Protein AF-A0A931VB46-F1 (afdb_monomer_lite)

Radius of gyration: 29.82 Å; chains: 1; bounding box: 88×56×90 Å

Structure (mmCIF, N/CA/C/O backbone):
data_AF-A0A931VB46-F1
#
_entry.id   AF-A0A931VB46-F1
#
loop_
_atom_site.group_PDB
_atom_site.id
_atom_site.type_symbol
_atom_site.label_atom_id
_atom_site.label_alt_id
_atom_site.label_comp_id
_atom_site.label_asym_id
_atom_site.label_entity_id
_atom_site.label_seq_id
_atom_site.pdbx_PDB_ins_code
_atom_site.Cartn_x
_atom_site.Cartn_y
_atom_site.Cartn_z
_atom_site.occupancy
_atom_site.B_iso_or_equiv
_atom_site.auth_seq_id
_atom_site.auth_comp_id
_atom_site.auth_asym_id
_atom_site.auth_atom_id
_atom_site.pdbx_PDB_model_num
ATOM 1 N N . MET A 1 1 ? 56.521 7.092 20.411 1.00 43.81 1 MET A N 1
ATOM 2 C CA . MET A 1 1 ? 55.708 7.469 21.592 1.00 43.81 1 MET A CA 1
ATOM 3 C C . MET A 1 1 ? 54.404 8.106 21.115 1.00 43.81 1 MET A C 1
ATOM 5 O O . MET A 1 1 ? 54.445 8.800 20.116 1.00 43.81 1 MET A O 1
ATOM 9 N N . HIS A 1 2 ? 53.300 7.871 21.841 1.00 31.83 2 HIS A N 1
ATOM 10 C CA . HIS A 1 2 ? 51.946 8.459 21.702 1.00 31.83 2 HIS A CA 1
ATOM 11 C C . HIS A 1 2 ? 50.891 7.790 20.783 1.00 31.83 2 HIS A C 1
ATOM 13 O O . HIS A 1 2 ? 50.705 8.116 19.621 1.00 31.83 2 HIS A O 1
ATOM 19 N N . LYS A 1 3 ? 50.164 6.854 21.423 1.00 33.56 3 LYS A N 1
ATOM 20 C CA . LYS A 1 3 ? 48.695 6.672 21.516 1.00 33.56 3 LYS A CA 1
ATOM 21 C C . LYS A 1 3 ? 47.811 7.116 20.334 1.00 33.56 3 LYS A C 1
ATOM 23 O O . LYS A 1 3 ? 47.423 8.273 20.256 1.00 33.56 3 LYS A O 1
ATOM 28 N N . ASN A 1 4 ? 47.269 6.130 19.611 1.00 28.75 4 ASN A N 1
ATOM 29 C CA . ASN A 1 4 ? 46.001 6.250 18.881 1.00 28.75 4 ASN A CA 1
ATOM 30 C C . ASN A 1 4 ? 44.894 5.452 19.598 1.00 28.75 4 ASN A C 1
ATOM 32 O O . ASN A 1 4 ? 44.865 4.221 19.570 1.00 28.75 4 ASN A O 1
ATOM 36 N N . ARG A 1 5 ? 43.974 6.166 20.261 1.00 34.41 5 ARG A N 1
ATOM 37 C CA . ARG A 1 5 ? 42.727 5.626 20.829 1.00 34.41 5 ARG A CA 1
ATOM 38 C C . ARG A 1 5 ? 41.747 5.328 19.687 1.00 34.41 5 ARG A C 1
ATOM 40 O O . ARG A 1 5 ? 41.063 6.228 19.213 1.00 34.41 5 ARG A O 1
ATOM 47 N N . LYS A 1 6 ? 41.614 4.061 19.287 1.00 30.08 6 LYS A N 1
ATOM 48 C CA . LYS A 1 6 ? 40.430 3.593 18.547 1.00 30.08 6 LYS A CA 1
ATOM 49 C C . LYS A 1 6 ? 39.296 3.348 19.547 1.00 30.08 6 LYS A C 1
ATOM 51 O O . LYS A 1 6 ? 39.392 2.449 20.382 1.00 30.08 6 LYS A O 1
ATOM 56 N N . ARG A 1 7 ? 38.233 4.157 19.486 1.00 33.19 7 ARG A N 1
ATOM 57 C CA . ARG A 1 7 ? 36.958 3.876 20.167 1.00 33.19 7 ARG A CA 1
ATOM 58 C C . ARG A 1 7 ? 36.346 2.620 19.533 1.00 33.19 7 ARG A C 1
ATOM 60 O O . ARG A 1 7 ? 36.020 2.628 18.352 1.00 33.19 7 ARG A O 1
ATOM 67 N N . LYS A 1 8 ? 36.232 1.539 20.310 1.00 30.22 8 LYS A N 1
ATOM 68 C CA . LYS A 1 8 ? 35.396 0.373 19.981 1.00 30.22 8 LYS A CA 1
ATOM 69 C C . LYS A 1 8 ? 33.920 0.753 20.178 1.00 30.22 8 LYS A C 1
ATOM 71 O O . LYS A 1 8 ? 33.635 1.443 21.158 1.00 30.22 8 LYS A O 1
ATOM 76 N N . PRO A 1 9 ? 32.985 0.291 19.332 1.00 27.53 9 PRO A N 1
ATOM 77 C CA . PRO A 1 9 ? 31.570 0.373 19.653 1.00 27.53 9 PRO A CA 1
ATOM 78 C C . PRO A 1 9 ? 31.263 -0.614 20.786 1.00 27.53 9 PRO A C 1
ATOM 80 O O . PRO A 1 9 ? 31.640 -1.789 20.730 1.00 27.53 9 PRO A O 1
ATOM 83 N N . LEU A 1 10 ? 30.628 -0.109 21.843 1.00 27.38 10 LEU A N 1
ATOM 84 C CA . LEU A 1 10 ? 30.094 -0.899 22.947 1.00 27.38 10 LEU A CA 1
ATOM 85 C C . LEU A 1 10 ? 28.989 -1.799 22.396 1.00 27.38 10 LEU A C 1
ATOM 87 O O . LEU A 1 10 ? 27.884 -1.358 22.098 1.00 27.38 10 LEU A O 1
ATOM 91 N N . ARG A 1 11 ? 29.321 -3.074 22.225 1.00 30.03 11 ARG A N 1
ATOM 92 C CA . ARG A 1 11 ? 28.361 -4.139 21.966 1.00 30.03 11 ARG A CA 1
ATOM 93 C C . ARG A 1 11 ? 27.730 -4.470 23.319 1.00 30.03 11 ARG A C 1
ATOM 95 O O . ARG A 1 11 ? 28.371 -5.145 24.124 1.00 30.03 11 ARG A O 1
ATOM 102 N N . ASN A 1 12 ? 26.535 -3.942 23.593 1.00 27.83 12 ASN A N 1
ATOM 103 C CA . ASN A 1 12 ? 25.755 -4.332 24.768 1.00 27.83 12 ASN A CA 1
ATOM 104 C C . ASN A 1 12 ? 25.481 -5.838 24.682 1.00 27.83 12 ASN A C 1
ATOM 106 O O . ASN A 1 12 ? 24.700 -6.308 23.861 1.00 27.83 12 ASN A O 1
ATOM 110 N N . LYS A 1 13 ? 26.203 -6.607 25.497 1.00 32.62 13 LYS A N 1
ATOM 111 C CA . LYS A 1 13 ? 25.938 -8.020 25.748 1.00 32.62 13 LYS A CA 1
ATOM 112 C C . LYS A 1 13 ? 24.899 -8.107 26.864 1.00 32.62 13 LYS A C 1
ATOM 114 O O . LYS A 1 13 ? 25.287 -8.128 28.025 1.00 32.62 13 LYS A O 1
ATOM 119 N N . SER A 1 14 ? 23.618 -8.174 26.510 1.00 33.62 14 SER A N 1
ATOM 120 C CA . SER A 1 14 ? 22.573 -8.721 27.395 1.00 33.62 14 SER A CA 1
ATOM 121 C C . SER A 1 14 ? 21.267 -9.095 26.671 1.00 33.62 14 SER A C 1
ATOM 123 O O . SER A 1 14 ? 20.210 -9.054 27.284 1.00 33.62 14 SER A O 1
ATOM 125 N N . GLU A 1 15 ? 21.304 -9.476 25.389 1.00 36.41 15 GLU A N 1
ATOM 12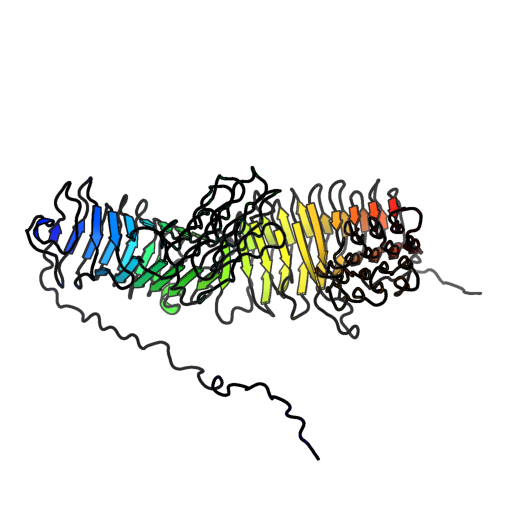6 C CA . GLU A 1 15 ? 20.092 -9.852 24.626 1.00 36.41 15 GLU A CA 1
ATOM 127 C C . GLU A 1 15 ? 20.238 -11.218 23.944 1.00 36.41 15 GLU A C 1
ATOM 129 O O . GLU A 1 15 ? 20.064 -11.375 22.741 1.00 36.41 15 GLU A O 1
ATOM 134 N N . GLY A 1 16 ? 20.621 -12.236 24.711 1.00 32.12 16 GLY A N 1
ATOM 135 C CA . GLY A 1 16 ? 20.850 -13.568 24.157 1.00 32.12 16 GLY A CA 1
ATOM 136 C C . GLY A 1 16 ? 20.673 -14.671 25.181 1.00 32.12 16 GLY A C 1
ATOM 137 O O . GLY A 1 16 ? 21.628 -15.396 25.420 1.00 32.12 16 GLY A O 1
ATOM 138 N N . ALA A 1 17 ? 19.498 -14.730 25.819 1.00 29.41 17 ALA A N 1
ATOM 139 C CA . ALA A 1 17 ? 18.915 -15.924 26.451 1.00 29.41 17 ALA A CA 1
ATOM 140 C C . ALA A 1 17 ? 17.608 -15.563 27.187 1.00 29.41 17 ALA A C 1
ATOM 142 O O . ALA A 1 17 ? 17.560 -15.607 28.410 1.00 29.41 17 ALA A O 1
ATOM 143 N N . ILE A 1 18 ? 16.548 -15.190 26.464 1.00 31.64 18 ILE A N 1
ATOM 144 C CA . ILE A 1 18 ? 15.172 -15.241 26.994 1.00 31.64 18 ILE A CA 1
ATOM 145 C C . ILE A 1 18 ? 14.271 -15.746 25.859 1.00 31.64 18 ILE A C 1
ATOM 147 O O . ILE A 1 18 ? 13.532 -14.992 25.239 1.00 31.64 18 ILE A O 1
ATOM 151 N N . ASN A 1 19 ? 14.409 -17.032 25.532 1.00 34.00 19 ASN A N 1
ATOM 152 C CA . ASN A 1 19 ? 13.434 -17.772 24.735 1.00 34.00 19 ASN A CA 1
ATOM 153 C C . ASN A 1 19 ? 12.631 -18.659 25.689 1.00 34.00 19 ASN A C 1
ATOM 155 O O . ASN A 1 19 ? 13.221 -19.342 26.521 1.00 34.00 19 ASN A O 1
ATOM 159 N N . LEU A 1 20 ? 11.307 -18.654 25.505 1.00 30.81 20 LEU A N 1
ATOM 160 C CA . LEU A 1 20 ? 10.333 -19.578 26.097 1.00 30.81 20 LEU A CA 1
ATOM 161 C C . LEU A 1 20 ? 10.291 -19.603 27.637 1.00 30.81 20 LEU A C 1
ATOM 163 O O . LEU A 1 20 ? 10.748 -20.575 28.216 1.00 30.81 20 LEU A O 1
ATOM 167 N N . LEU A 1 21 ? 9.704 -18.591 28.299 1.00 29.30 21 LEU A N 1
ATOM 168 C CA . LEU A 1 21 ? 8.939 -18.775 29.558 1.00 29.30 21 LEU A CA 1
ATOM 169 C C . LEU A 1 21 ? 8.298 -17.466 30.093 1.00 29.30 21 LEU A C 1
ATOM 171 O O . LEU A 1 21 ? 8.545 -17.086 31.224 1.00 29.30 21 LEU A O 1
ATOM 175 N N . PHE A 1 22 ? 7.473 -16.736 29.331 1.00 28.00 22 PHE A N 1
ATOM 176 C CA . PHE A 1 22 ? 6.644 -15.652 29.915 1.00 28.00 22 PHE A CA 1
ATOM 177 C C . PHE A 1 22 ? 5.363 -15.403 29.102 1.00 28.00 22 PHE A C 1
ATOM 179 O O . PHE A 1 22 ? 5.173 -14.343 28.522 1.00 28.00 22 PHE A O 1
ATOM 186 N N . TRP A 1 23 ? 4.458 -16.382 29.067 1.00 33.94 23 TRP A N 1
ATOM 187 C CA . TRP A 1 23 ? 3.064 -16.162 28.655 1.00 33.94 23 TRP A CA 1
ATOM 188 C C . TRP A 1 23 ? 2.131 -16.962 29.562 1.00 33.94 23 TRP A C 1
ATOM 190 O O . TRP A 1 23 ? 1.595 -17.979 29.153 1.00 33.94 23 TRP A O 1
ATOM 200 N N . LEU A 1 24 ? 2.028 -16.539 30.828 1.00 32.84 24 LEU A N 1
ATOM 201 C CA . LEU A 1 24 ? 0.935 -16.823 31.781 1.00 32.84 24 LEU A CA 1
ATOM 202 C C . LEU A 1 24 ? 1.307 -16.253 33.163 1.00 32.84 24 LEU A C 1
ATOM 204 O O . LEU A 1 24 ? 1.500 -16.977 34.131 1.00 32.84 24 LEU A O 1
ATOM 208 N N . ALA A 1 25 ? 1.471 -14.934 33.266 1.00 30.81 25 ALA A N 1
ATOM 209 C CA . ALA A 1 25 ? 1.639 -14.280 34.568 1.00 30.81 25 ALA A CA 1
ATOM 210 C C . ALA A 1 25 ? 1.104 -12.841 34.560 1.00 30.81 25 ALA A C 1
ATOM 212 O O . ALA A 1 25 ? 1.776 -11.896 34.947 1.00 30.81 25 ALA A O 1
ATOM 213 N N . ALA A 1 26 ? -0.147 -12.686 34.141 1.00 36.44 26 ALA A N 1
ATOM 214 C CA . ALA A 1 26 ? -1.044 -11.742 34.793 1.00 36.44 26 ALA A CA 1
ATOM 215 C C . ALA A 1 26 ? -2.228 -12.567 35.301 1.00 36.44 26 ALA A C 1
ATOM 217 O O . ALA A 1 26 ? -3.335 -12.496 34.776 1.00 36.44 26 ALA A O 1
ATOM 218 N N . ALA A 1 27 ? -1.956 -13.429 36.285 1.00 32.44 27 ALA A N 1
ATOM 219 C CA . ALA A 1 27 ? -2.993 -14.071 37.074 1.00 32.44 27 ALA A CA 1
ATOM 220 C C . ALA A 1 27 ? -3.672 -12.990 37.927 1.00 32.44 27 ALA A C 1
ATOM 222 O O . ALA A 1 27 ? -3.398 -12.843 39.113 1.00 32.44 27 ALA A O 1
ATOM 223 N N . PHE A 1 28 ? -4.541 -12.194 37.307 1.00 42.91 28 PHE A N 1
ATOM 224 C CA . PHE A 1 28 ? -5.601 -11.540 38.048 1.00 42.91 28 PHE A CA 1
ATOM 225 C C . PHE A 1 28 ? -6.672 -12.598 38.271 1.00 42.91 28 PHE A C 1
ATOM 227 O O . PHE A 1 28 ? -7.437 -12.935 37.368 1.00 42.91 28 PHE A O 1
ATOM 234 N N . PHE A 1 29 ? -6.707 -13.136 39.488 1.00 38.97 29 PHE A N 1
ATOM 235 C CA . PHE A 1 29 ? -7.929 -13.718 40.012 1.00 38.97 29 PHE A CA 1
ATOM 236 C C . PHE A 1 29 ? -8.975 -12.599 40.015 1.00 38.97 29 PHE A C 1
ATOM 238 O O . PHE A 1 29 ? -9.049 -11.805 40.951 1.00 38.97 29 PHE A O 1
ATOM 245 N N . VAL A 1 30 ? -9.813 -12.541 38.978 1.00 47.41 30 VAL A N 1
ATOM 246 C CA . VAL A 1 30 ? -11.205 -12.167 39.218 1.00 47.41 30 VAL A CA 1
ATOM 247 C C . VAL A 1 30 ? -11.715 -13.303 40.090 1.00 47.41 30 VAL A C 1
ATOM 249 O O . VAL A 1 30 ? -12.068 -14.370 39.592 1.00 47.41 30 VAL A O 1
ATOM 252 N N . LEU A 1 31 ? -11.578 -13.133 41.407 1.00 41.41 31 LEU A N 1
ATOM 253 C CA . LEU A 1 31 ? -12.150 -14.042 42.383 1.00 41.41 31 LEU A CA 1
ATOM 254 C C . LEU A 1 31 ? -13.609 -14.196 41.959 1.00 41.41 31 LEU A C 1
ATOM 256 O O . LEU A 1 31 ? -14.301 -13.183 41.837 1.00 41.41 31 LEU A O 1
ATOM 260 N N . ALA A 1 32 ? -14.035 -15.420 41.644 1.00 44.72 32 ALA A N 1
ATOM 261 C CA . ALA A 1 32 ? -15.432 -15.707 41.373 1.00 44.72 32 ALA A CA 1
ATOM 262 C C . ALA A 1 32 ? -16.210 -15.250 42.609 1.00 44.72 32 ALA A C 1
ATOM 264 O O . ALA A 1 32 ? -16.205 -15.922 43.641 1.00 44.72 32 ALA A O 1
ATOM 265 N N . ALA A 1 33 ? -16.775 -14.045 42.546 1.00 45.06 33 ALA A N 1
ATOM 266 C CA . ALA A 1 33 ? -17.629 -13.542 43.591 1.00 45.06 33 ALA A CA 1
ATOM 267 C C . ALA A 1 33 ? -18.826 -14.488 43.606 1.00 45.06 33 ALA A C 1
ATOM 269 O O . ALA A 1 33 ? -19.547 -14.611 42.614 1.00 45.06 33 ALA A O 1
ATOM 270 N N . LEU A 1 34 ? -18.990 -15.205 44.719 1.00 45.59 34 LEU A N 1
ATOM 271 C CA . LEU A 1 34 ? -20.254 -15.846 45.063 1.00 45.59 34 LEU A CA 1
ATOM 272 C C . LEU A 1 34 ? -21.374 -14.832 44.781 1.00 45.59 34 LEU A C 1
ATOM 274 O O . LEU A 1 34 ? -21.146 -13.647 45.038 1.00 45.59 34 LEU A O 1
ATOM 278 N N . PRO A 1 35 ? -22.540 -15.243 44.255 1.00 45.59 35 PRO A N 1
ATOM 279 C CA . PRO A 1 35 ? -23.587 -14.312 43.859 1.00 45.59 35 PRO A CA 1
ATOM 280 C C . PRO A 1 35 ? -24.163 -13.618 45.101 1.00 45.59 35 PRO A C 1
ATOM 282 O O . PRO A 1 35 ? -25.181 -14.024 45.656 1.00 45.59 35 PRO A O 1
ATOM 285 N N . ALA A 1 36 ? -23.499 -12.560 45.560 1.00 49.59 36 ALA A N 1
ATOM 286 C CA . ALA A 1 36 ? -24.140 -11.493 46.292 1.00 49.59 36 ALA A CA 1
ATOM 287 C C . ALA A 1 36 ? -25.138 -10.878 45.309 1.00 49.59 36 ALA A C 1
ATOM 289 O O . ALA A 1 36 ? -24.787 -10.615 44.160 1.00 49.59 36 ALA A O 1
ATOM 290 N N . ARG A 1 37 ? -26.401 -10.746 45.726 1.00 60.91 37 ARG A N 1
ATOM 291 C CA . ARG A 1 37 ? -27.465 -10.107 44.941 1.00 60.91 37 ARG A CA 1
ATOM 292 C C . ARG A 1 37 ? -26.921 -8.823 44.301 1.00 60.91 37 ARG A C 1
ATOM 294 O O . ARG A 1 37 ? -26.657 -7.869 45.027 1.00 60.91 37 ARG A O 1
ATOM 301 N N . ALA A 1 38 ? -26.768 -8.813 42.978 1.00 68.88 38 ALA A N 1
ATOM 302 C CA . ALA A 1 38 ? -26.410 -7.606 42.250 1.00 68.88 38 ALA A CA 1
ATOM 303 C C . ALA A 1 38 ? -27.559 -6.608 42.415 1.00 68.88 38 ALA A C 1
ATOM 305 O O . ALA A 1 38 ? -28.698 -6.896 42.034 1.00 68.88 38 ALA A O 1
ATOM 306 N N . THR A 1 39 ? -27.293 -5.473 43.060 1.00 93.06 39 THR A N 1
ATOM 307 C CA . THR A 1 39 ? -28.266 -4.382 43.104 1.00 93.06 39 THR A CA 1
ATOM 308 C C . THR A 1 39 ? -28.088 -3.566 41.833 1.00 93.06 39 THR A C 1
ATOM 310 O O . THR A 1 39 ? -26.965 -3.251 41.443 1.00 93.06 39 THR A O 1
ATOM 313 N N . THR A 1 40 ? -29.188 -3.253 41.152 1.00 95.56 40 THR A N 1
ATOM 314 C CA . THR A 1 40 ? -29.146 -2.438 39.937 1.00 95.56 40 THR A CA 1
ATOM 315 C C . THR A 1 40 ? -29.239 -0.963 40.291 1.00 95.56 40 THR A C 1
ATOM 317 O O . THR A 1 40 ? -30.198 -0.542 40.932 1.00 95.56 40 THR A O 1
ATOM 320 N N . TYR A 1 41 ? -28.269 -0.191 39.815 1.00 96.19 41 TYR A N 1
ATOM 321 C CA . TYR A 1 41 ? -28.193 1.253 39.978 1.00 96.19 41 TYR A CA 1
ATOM 322 C C . TYR A 1 41 ? -28.367 1.948 38.634 1.00 96.19 41 TYR A C 1
ATOM 324 O O . TYR A 1 41 ? -27.656 1.664 37.663 1.00 96.19 41 TYR A O 1
ATOM 332 N N . ASN A 1 42 ? -29.312 2.880 38.576 1.00 95.62 42 ASN A N 1
ATOM 333 C CA . ASN A 1 42 ? -29.652 3.599 37.357 1.00 95.62 42 ASN A CA 1
ATOM 334 C C . ASN A 1 42 ? -29.093 5.015 37.407 1.00 95.62 42 ASN A C 1
ATOM 336 O O . ASN A 1 42 ? -29.246 5.737 38.392 1.00 95.62 42 ASN A O 1
ATOM 340 N N . TRP A 1 43 ? -28.492 5.462 36.311 1.00 96.06 43 TRP A N 1
ATOM 341 C CA . TRP A 1 43 ? -28.103 6.861 36.187 1.00 96.06 43 TRP A CA 1
ATOM 342 C C . TRP A 1 43 ? -29.333 7.769 36.085 1.00 96.06 43 TRP A C 1
ATOM 344 O O . TRP A 1 43 ? -30.260 7.455 35.337 1.00 96.06 43 TRP A O 1
ATOM 354 N N . LYS A 1 44 ? -29.364 8.918 36.769 1.00 92.06 44 LYS A N 1
ATOM 355 C CA . LYS A 1 44 ? -30.515 9.838 36.713 1.00 92.06 44 LYS A CA 1
ATOM 356 C C . LYS A 1 44 ? -30.735 10.414 35.314 1.00 92.06 44 LYS A C 1
ATOM 358 O O . LYS A 1 44 ? -29.802 10.834 34.631 1.00 92.06 44 LYS A O 1
ATOM 363 N N . ALA A 1 45 ? -31.997 10.478 34.893 1.00 85.00 45 ALA A N 1
ATOM 364 C CA . ALA A 1 45 ? -32.367 11.075 33.614 1.00 85.00 45 ALA A CA 1
ATOM 365 C C . ALA A 1 45 ? -31.915 12.543 33.514 1.00 85.00 45 ALA A C 1
ATOM 367 O O . ALA A 1 45 ? -31.920 13.273 34.507 1.00 85.00 45 ALA A O 1
ATOM 368 N N . SER A 1 46 ? -31.498 12.956 32.311 1.00 81.12 46 SER A N 1
ATOM 369 C CA . SER A 1 46 ? -31.050 14.323 31.988 1.00 81.12 46 SER A CA 1
ATOM 370 C C . SER A 1 46 ? -29.905 14.877 32.851 1.00 81.12 46 SER A C 1
ATOM 372 O O . SER A 1 46 ? -29.638 16.075 32.822 1.00 81.12 46 SER A O 1
ATOM 374 N N . THR A 1 47 ? -29.218 14.028 33.617 1.00 83.56 47 THR A N 1
ATOM 375 C CA . THR A 1 47 ? -28.094 14.426 34.469 1.00 83.56 47 THR A CA 1
ATOM 376 C C . THR A 1 47 ? -26.789 14.086 33.756 1.00 83.56 47 THR A C 1
ATOM 378 O O . THR A 1 47 ? -26.552 12.929 33.412 1.00 83.56 47 THR A O 1
ATOM 381 N N . THR A 1 48 ? -25.928 15.076 33.531 1.00 89.94 48 THR A N 1
ATOM 382 C CA . THR A 1 48 ? -24.543 14.860 33.086 1.00 89.94 48 THR A CA 1
ATOM 383 C C . THR A 1 48 ? -23.610 15.061 34.268 1.00 89.94 48 THR A C 1
ATOM 385 O O . THR A 1 48 ? -23.766 16.044 34.991 1.00 89.94 48 THR A O 1
ATOM 388 N N . GLY A 1 49 ? -22.635 14.181 34.473 1.00 93.88 49 GLY A N 1
ATOM 389 C CA . GLY A 1 49 ? -21.747 14.326 35.622 1.00 93.88 49 GLY A CA 1
ATOM 390 C C . GLY A 1 49 ? -20.797 13.162 35.837 1.00 93.88 49 GLY A C 1
ATOM 391 O O . GLY A 1 49 ? -20.713 12.239 35.028 1.00 93.88 49 GLY A O 1
ATOM 392 N N . ASP A 1 50 ? -20.065 13.241 36.941 1.00 95.50 50 ASP A N 1
ATOM 393 C CA . ASP A 1 50 ? -19.053 12.266 37.326 1.00 95.50 50 ASP A CA 1
ATOM 394 C C . ASP A 1 50 ? -19.678 11.015 37.959 1.00 95.50 50 ASP A C 1
ATOM 396 O O . ASP A 1 50 ? -20.555 11.122 38.824 1.00 95.50 50 ASP A O 1
ATOM 400 N N . TRP A 1 51 ? -19.220 9.840 37.518 1.00 96.88 51 TRP A N 1
ATOM 401 C CA . TRP A 1 51 ? -19.604 8.511 37.996 1.00 96.88 51 TRP A CA 1
ATOM 402 C C . TRP A 1 51 ? -19.537 8.397 39.520 1.00 96.88 51 TRP A C 1
ATOM 404 O O . TRP A 1 51 ? -20.395 7.767 40.139 1.00 96.88 51 TRP A O 1
ATOM 414 N N . SER A 1 52 ? -18.522 9.016 40.124 1.00 95.56 52 SER A N 1
ATOM 415 C CA . SER A 1 52 ? -18.224 8.941 41.557 1.00 95.56 52 SER A CA 1
ATOM 416 C C . SER A 1 52 ? -19.157 9.779 42.439 1.00 95.56 52 SER A C 1
ATOM 418 O O . SER A 1 52 ? -19.105 9.680 43.666 1.00 95.56 52 SER A O 1
ATOM 420 N N . VAL A 1 53 ? -20.038 10.592 41.850 1.00 96.06 53 VAL A N 1
ATOM 421 C CA . VAL A 1 53 ? -20.983 11.425 42.600 1.00 96.06 53 VAL A CA 1
ATOM 422 C C . VAL A 1 53 ? -22.282 10.654 42.819 1.00 96.06 53 VAL A C 1
ATOM 424 O O . VAL A 1 53 ? -23.105 10.511 41.918 1.00 96.06 53 VAL A O 1
ATOM 427 N N . ALA A 1 54 ? -22.500 10.211 44.058 1.00 95.50 54 ALA A N 1
ATOM 428 C CA . ALA A 1 54 ? -23.669 9.428 44.468 1.00 95.50 54 ALA A CA 1
ATOM 429 C C . ALA A 1 54 ? -25.015 10.089 44.103 1.00 95.50 54 ALA A C 1
ATOM 431 O O . ALA A 1 54 ? -25.964 9.415 43.712 1.00 95.50 54 ALA A O 1
ATOM 432 N N . ALA A 1 55 ? -25.080 11.425 44.142 1.00 95.06 55 ALA A N 1
ATOM 433 C CA . ALA A 1 55 ? -26.274 12.186 43.779 1.00 95.06 55 ALA A CA 1
ATOM 434 C C . ALA A 1 55 ? -26.674 12.062 42.296 1.00 95.06 55 ALA A C 1
ATOM 436 O O . ALA A 1 55 ? -27.821 12.373 41.973 1.00 95.06 55 ALA A O 1
ATOM 437 N N . ASN A 1 56 ? -25.784 11.599 41.412 1.00 95.19 56 ASN A N 1
ATOM 438 C CA . ASN A 1 56 ? -26.084 11.373 39.994 1.00 95.19 56 ASN A CA 1
ATOM 439 C C . ASN A 1 56 ? -26.785 10.028 39.731 1.00 95.19 56 ASN A C 1
ATOM 441 O O . ASN A 1 56 ? -27.359 9.836 38.659 1.00 95.19 56 ASN A O 1
ATOM 445 N N . TRP A 1 57 ? -26.787 9.123 40.709 1.00 95.75 57 TRP A N 1
ATOM 446 C CA . TRP A 1 57 ? -27.477 7.835 40.651 1.00 95.75 57 TRP A CA 1
ATOM 447 C C . TRP A 1 57 ? -28.868 7.949 41.272 1.00 95.75 57 TRP A C 1
ATOM 449 O O . TRP A 1 57 ? -29.059 8.679 42.250 1.00 95.75 57 TRP A O 1
ATOM 459 N N . VAL A 1 58 ? -29.858 7.268 40.691 1.00 93.56 58 VAL A N 1
ATOM 460 C CA . VAL A 1 58 ? -31.271 7.323 41.112 1.00 93.56 58 VAL A CA 1
ATOM 461 C C . VAL A 1 58 ? -31.407 6.918 42.575 1.00 93.56 58 VAL A C 1
ATOM 463 O O . VAL A 1 58 ? -32.095 7.587 43.342 1.00 93.56 58 VAL A O 1
ATOM 466 N N . GLU A 1 59 ? -30.682 5.882 42.965 1.00 89.94 59 GLU A N 1
ATOM 467 C CA . GLU A 1 59 ? -30.698 5.287 44.292 1.00 89.94 59 GLU A CA 1
ATOM 468 C C . GLU A 1 59 ? -29.862 6.093 45.302 1.00 89.94 59 GLU A C 1
ATOM 470 O O . GLU A 1 59 ? -29.897 5.809 46.494 1.00 89.94 59 GLU A O 1
ATOM 475 N N . GLY A 1 60 ? -29.131 7.121 44.850 1.00 92.00 60 GLY A N 1
ATOM 476 C CA . GLY A 1 60 ? -28.313 7.972 45.714 1.00 92.00 60 GLY A CA 1
ATOM 477 C C . GLY A 1 60 ? -27.015 7.320 46.193 1.00 92.00 60 GLY A C 1
ATOM 478 O O . GLY A 1 60 ? -26.415 7.819 47.142 1.00 92.00 60 GLY A O 1
ATOM 479 N N . PHE A 1 61 ? -26.573 6.238 45.544 1.00 93.56 61 PHE A N 1
ATOM 480 C CA . PHE A 1 61 ? -25.313 5.547 45.821 1.00 93.56 61 PHE A CA 1
ATOM 481 C C . PHE A 1 61 ? -24.567 5.242 44.524 1.00 93.56 61 PHE A C 1
ATOM 483 O O . PHE A 1 61 ? -25.175 5.009 43.483 1.00 93.56 61 PHE A O 1
ATOM 490 N N . VAL A 1 62 ? -23.237 5.241 44.600 1.00 95.50 62 VAL A N 1
ATOM 491 C CA . VAL A 1 62 ? -22.374 4.812 43.494 1.00 95.50 62 VAL A CA 1
ATOM 492 C C . VAL A 1 62 ? -22.336 3.277 43.474 1.00 95.50 62 VAL A C 1
ATOM 494 O O . VAL A 1 62 ? -22.146 2.697 44.544 1.00 95.50 62 VAL A O 1
ATOM 497 N N . PRO A 1 63 ? -22.468 2.616 42.307 1.00 96.12 63 PRO A N 1
ATOM 498 C CA . PRO A 1 63 ? -22.359 1.163 42.200 1.00 96.12 63 PRO A CA 1
ATOM 499 C C . PRO A 1 63 ? -21.026 0.646 42.756 1.00 96.12 63 PRO A C 1
ATOM 501 O O . PRO A 1 63 ? -19.966 1.207 42.459 1.00 96.12 63 PRO A O 1
ATOM 504 N N . THR A 1 64 ? -21.077 -0.439 43.527 1.00 95.00 64 THR A N 1
ATOM 505 C CA . THR A 1 64 ? -19.920 -1.057 44.188 1.00 95.00 64 THR A CA 1
ATOM 506 C C . THR A 1 64 ? -19.661 -2.481 43.677 1.00 95.00 64 THR A C 1
ATOM 508 O O . THR A 1 64 ? -20.138 -2.880 42.615 1.00 95.00 64 THR A O 1
ATOM 511 N N . ASN A 1 65 ? -18.823 -3.251 44.379 1.00 95.06 65 ASN A N 1
ATOM 512 C CA . ASN A 1 65 ? -18.444 -4.596 43.949 1.00 95.06 65 ASN A CA 1
ATOM 513 C C . ASN A 1 65 ? -19.667 -5.523 43.867 1.00 95.06 65 ASN A C 1
ATOM 515 O O . ASN A 1 65 ? -20.344 -5.745 44.866 1.00 95.06 65 ASN A O 1
ATOM 519 N N . GLY A 1 66 ? -19.884 -6.122 42.697 1.00 93.56 66 GLY A N 1
ATOM 520 C CA . GLY A 1 66 ? -20.992 -7.040 42.430 1.00 93.56 66 GLY A CA 1
ATOM 521 C C . GLY A 1 66 ? -22.286 -6.374 41.959 1.00 93.56 66 GLY A C 1
ATOM 522 O O . GLY A 1 66 ? -23.204 -7.091 41.582 1.00 93.56 66 GLY A O 1
ATOM 523 N N . ASP A 1 67 ? -22.360 -5.042 41.919 1.00 96.56 67 ASP A N 1
ATOM 524 C CA . ASP A 1 67 ? -23.561 -4.320 41.487 1.00 96.56 67 ASP A CA 1
ATOM 525 C C . ASP A 1 67 ? -23.685 -4.228 39.959 1.00 96.56 67 ASP A C 1
ATOM 527 O O . ASP A 1 67 ? -22.703 -4.371 39.222 1.00 96.56 67 ASP A O 1
ATOM 531 N N . ASP A 1 68 ? -24.899 -3.953 39.479 1.00 97.31 68 ASP A N 1
ATOM 532 C CA . ASP A 1 68 ? -25.169 -3.640 38.075 1.00 97.31 68 ASP A CA 1
ATOM 533 C C . ASP A 1 68 ? -25.311 -2.123 37.889 1.00 97.31 68 ASP A C 1
ATOM 535 O O . ASP A 1 68 ? -26.042 -1.461 38.625 1.00 97.31 68 ASP A O 1
ATOM 539 N N . ALA A 1 69 ? -24.656 -1.567 36.871 1.00 97.44 69 ALA A N 1
ATOM 540 C CA . ALA A 1 69 ? -24.759 -0.159 36.496 1.00 97.44 69 ALA A CA 1
ATOM 541 C C . ALA A 1 69 ? -25.512 0.003 35.167 1.00 97.44 69 ALA A C 1
ATOM 543 O O . ALA A 1 69 ? -25.177 -0.638 34.167 1.00 97.44 69 ALA A O 1
ATOM 544 N N . VAL A 1 70 ? -26.504 0.897 35.120 1.00 97.38 70 VAL A N 1
ATOM 545 C CA . VAL A 1 70 ? -27.335 1.130 33.927 1.00 97.38 70 VAL A CA 1
ATOM 546 C C . VAL A 1 70 ? -27.331 2.609 33.535 1.00 97.38 70 VAL A C 1
ATOM 548 O O . VAL A 1 70 ? -27.795 3.476 34.274 1.00 97.38 70 VAL A O 1
ATOM 551 N N . ILE A 1 71 ? -26.833 2.900 32.330 1.00 96.94 71 ILE A N 1
ATOM 552 C CA . ILE A 1 71 ? -26.719 4.250 31.758 1.00 96.94 71 ILE A CA 1
ATOM 553 C C . ILE A 1 71 ? -27.434 4.277 30.400 1.00 96.94 71 ILE A C 1
ATOM 555 O O . ILE A 1 71 ? -26.820 4.214 29.329 1.00 96.94 71 ILE A O 1
ATOM 559 N N . THR A 1 72 ? -28.765 4.339 30.442 1.00 96.00 72 THR A N 1
ATOM 560 C CA . THR A 1 72 ? -29.620 4.246 29.243 1.00 96.00 72 THR A CA 1
ATOM 561 C C . THR A 1 72 ? -30.520 5.464 29.018 1.00 96.00 72 THR A C 1
ATOM 563 O O . THR A 1 72 ? -30.962 5.718 27.891 1.00 96.00 72 THR A O 1
ATOM 566 N N . ASN A 1 73 ? -30.730 6.278 30.056 1.00 92.06 73 ASN A N 1
ATOM 567 C CA . ASN A 1 73 ? -31.602 7.449 30.009 1.00 92.06 73 ASN A CA 1
ATOM 568 C C . ASN A 1 73 ? -31.149 8.487 28.968 1.00 92.06 73 ASN A C 1
ATOM 570 O O . ASN A 1 73 ? -29.972 8.818 28.856 1.00 92.06 73 ASN A O 1
ATOM 574 N N . SER A 1 74 ? -32.088 9.015 28.182 1.00 86.94 74 SER A N 1
ATOM 575 C CA . SER A 1 74 ? -31.797 10.000 27.132 1.00 86.94 74 SER A CA 1
ATOM 576 C C . SER A 1 74 ? -31.155 11.278 27.683 1.00 86.94 74 SER A C 1
ATOM 578 O O . SER A 1 74 ? -31.462 11.702 28.795 1.00 86.94 74 SER A O 1
ATOM 580 N N . GLY A 1 75 ? -30.285 11.911 26.889 1.00 83.38 75 GLY A N 1
ATOM 581 C CA . GLY A 1 75 ? -29.620 13.171 27.256 1.00 83.38 75 GLY A CA 1
ATOM 582 C C . GLY A 1 75 ? -28.496 13.036 28.291 1.00 83.38 75 GLY A C 1
ATOM 583 O O . GLY A 1 75 ? -27.916 14.040 28.688 1.00 83.38 75 GLY A O 1
ATOM 584 N N . VAL A 1 76 ? -28.171 11.815 28.722 1.00 91.06 76 VAL A N 1
ATOM 585 C CA . VAL A 1 76 ? -27.111 11.544 29.699 1.00 91.06 76 VAL A CA 1
ATOM 586 C C . VAL A 1 76 ? -25.731 11.477 29.038 1.00 91.06 76 VAL A C 1
ATOM 588 O O . VAL A 1 76 ? -25.555 10.863 27.984 1.00 91.06 76 VAL A O 1
ATOM 591 N N . SER A 1 77 ? -24.741 12.055 29.719 1.00 92.50 77 SER A N 1
ATOM 592 C CA . SER A 1 77 ? -23.311 11.871 29.465 1.00 92.50 77 SER A CA 1
ATOM 593 C C . SER A 1 77 ? -22.594 11.711 30.803 1.00 92.50 77 SER A C 1
ATOM 595 O O . SER A 1 77 ? -22.700 12.582 31.670 1.00 92.50 77 SER A O 1
ATOM 597 N N . VAL A 1 78 ? -21.900 10.591 30.982 1.00 97.38 78 VAL A N 1
ATOM 598 C CA . VAL A 1 78 ? -21.228 10.225 32.234 1.00 97.38 78 VAL A CA 1
ATOM 599 C C . VAL A 1 78 ? -19.725 10.382 32.081 1.00 97.38 78 VAL A C 1
ATOM 601 O O . VAL A 1 78 ? -19.157 10.023 31.049 1.00 97.38 78 VAL A O 1
ATOM 604 N N . ILE A 1 79 ? -19.074 10.897 33.116 1.00 96.94 79 ILE A N 1
ATOM 605 C CA . ILE A 1 79 ? -17.623 11.023 33.204 1.00 96.94 79 ILE A CA 1
ATOM 606 C C . ILE A 1 79 ? -17.101 9.954 34.163 1.00 96.94 79 ILE A C 1
ATOM 608 O O . ILE A 1 79 ? -17.529 9.890 35.309 1.00 96.94 79 ILE A O 1
ATOM 612 N N . LEU A 1 80 ? -16.161 9.131 33.709 1.00 97.44 80 LEU A N 1
ATOM 613 C CA . LEU A 1 80 ? -15.398 8.217 34.547 1.00 97.44 80 LEU A CA 1
ATOM 614 C C . LEU A 1 80 ? -14.022 8.841 34.800 1.00 97.44 80 LEU A C 1
ATOM 616 O O . LEU A 1 80 ? -13.138 8.799 33.937 1.00 97.44 80 LEU A O 1
ATOM 620 N N . SER A 1 81 ? -13.865 9.467 35.966 1.00 95.12 81 SER A N 1
ATOM 621 C CA . SER A 1 81 ? -12.634 10.166 36.359 1.00 95.12 81 SER A CA 1
ATOM 622 C C . SER A 1 81 ? -11.656 9.297 37.151 1.00 95.12 81 SER A C 1
ATOM 624 O O . SER A 1 81 ? -10.456 9.570 37.176 1.00 95.12 81 SER A O 1
ATOM 626 N N . SER A 1 82 ? -12.137 8.201 37.733 1.00 94.56 82 SER A N 1
ATOM 627 C CA . SER A 1 82 ? -11.356 7.207 38.470 1.00 94.56 82 SER A CA 1
ATOM 628 C C . SER A 1 82 ? -11.842 5.794 38.145 1.00 94.56 82 SER A C 1
ATOM 630 O O . SER A 1 82 ? -12.879 5.616 37.505 1.00 94.56 82 SER A O 1
ATOM 632 N N . ALA A 1 83 ? -11.058 4.779 38.513 1.00 95.94 83 ALA A N 1
ATOM 633 C CA . ALA A 1 83 ? -11.412 3.393 38.231 1.00 95.94 83 ALA A CA 1
ATOM 634 C C . ALA A 1 83 ? -12.729 2.985 38.915 1.00 95.94 83 ALA A C 1
ATOM 636 O O . ALA A 1 83 ? -12.962 3.338 40.073 1.00 95.94 83 ALA A O 1
ATOM 637 N N . SER A 1 84 ? -13.573 2.221 38.216 1.00 96.38 84 SER A N 1
ATOM 638 C CA . SER A 1 84 ? -14.801 1.684 38.811 1.00 96.38 84 SER A CA 1
ATOM 639 C C . SER A 1 84 ? -14.506 0.546 39.794 1.00 96.38 84 SER A C 1
ATOM 641 O O . SER A 1 84 ? -13.470 -0.119 39.719 1.00 96.38 84 SER A O 1
ATOM 643 N N . SER A 1 85 ? -15.466 0.257 40.674 1.00 95.81 85 SER A N 1
ATOM 644 C CA . SER A 1 85 ? -15.525 -1.016 41.405 1.00 95.81 85 SER A CA 1
ATOM 645 C C . SER A 1 85 ? -15.691 -2.211 40.453 1.00 95.81 85 SER A C 1
ATOM 647 O O . SER A 1 85 ? -15.972 -2.023 39.270 1.00 95.81 85 SER A O 1
ATOM 649 N N . ASN A 1 86 ? -15.519 -3.438 40.960 1.00 95.62 86 ASN A N 1
ATOM 650 C CA . ASN A 1 86 ? -15.700 -4.670 40.185 1.00 95.62 86 ASN A CA 1
ATOM 651 C C . ASN A 1 86 ? -17.192 -4.994 40.014 1.00 95.62 86 ASN A C 1
ATOM 653 O O . ASN A 1 86 ? -17.775 -5.688 40.848 1.00 95.62 86 ASN A O 1
ATOM 657 N N . LEU A 1 87 ? -17.811 -4.460 38.963 1.00 97.69 87 LEU A N 1
ATOM 658 C CA . LEU A 1 87 ? -19.251 -4.585 38.725 1.00 97.69 87 LEU A CA 1
ATOM 659 C C . LEU A 1 87 ? -19.644 -6.003 38.280 1.00 97.69 87 LEU A C 1
ATOM 661 O O . LEU A 1 87 ? -18.885 -6.700 37.601 1.00 97.69 87 LEU A O 1
ATOM 665 N N . SER A 1 88 ? -20.878 -6.408 38.578 1.00 97.62 88 SER A N 1
ATOM 666 C CA . SER A 1 88 ? -21.515 -7.545 37.902 1.00 97.62 88 SER A CA 1
ATOM 667 C C . SER A 1 88 ? -21.747 -7.201 36.429 1.00 97.62 88 SER A C 1
ATOM 669 O O . SER A 1 88 ? -21.305 -7.927 35.530 1.00 97.62 88 SER A O 1
ATOM 671 N N . SER A 1 89 ? -22.344 -6.041 36.147 1.00 98.06 89 SER A N 1
ATOM 672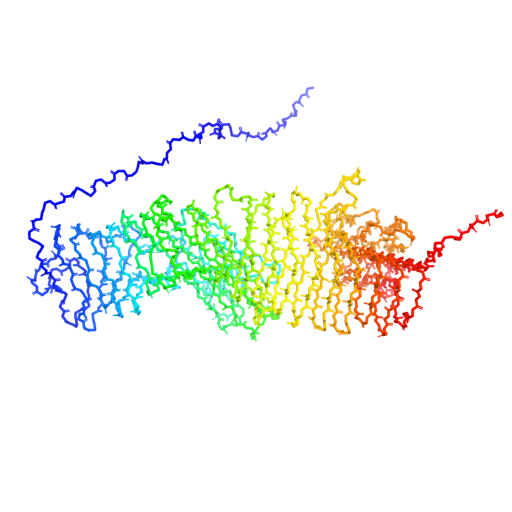 C CA . SER A 1 89 ? -22.522 -5.597 34.769 1.00 98.06 89 SER A CA 1
ATOM 673 C C . SER A 1 89 ? -22.554 -4.083 34.579 1.00 98.06 89 SER A C 1
ATOM 675 O O . SER A 1 89 ? -22.836 -3.315 35.496 1.00 98.06 89 SER A O 1
ATOM 677 N N . LEU A 1 90 ? -22.276 -3.658 33.345 1.00 98.50 90 LEU A N 1
ATOM 678 C CA . LEU A 1 90 ? -22.595 -2.330 32.830 1.00 98.50 90 LEU A CA 1
ATOM 679 C C . LEU A 1 90 ? -23.477 -2.464 31.586 1.00 98.50 90 LEU A C 1
ATOM 681 O O . LEU A 1 90 ? -23.072 -3.095 30.608 1.00 98.50 90 LEU A O 1
ATOM 685 N N . THR A 1 91 ? -24.626 -1.788 31.583 1.00 98.62 91 THR A N 1
ATOM 686 C CA . THR A 1 91 ? -25.468 -1.593 30.393 1.00 98.62 91 THR A CA 1
ATOM 687 C C . THR A 1 91 ? -25.448 -0.127 29.966 1.00 98.62 91 THR A C 1
ATOM 689 O O . THR A 1 91 ? -25.850 0.754 30.724 1.00 98.62 91 THR A O 1
ATOM 692 N N . LEU A 1 92 ? -24.998 0.144 28.739 1.00 98.44 92 LEU A N 1
ATOM 693 C CA . LEU A 1 92 ? -24.769 1.491 28.216 1.00 98.44 92 LEU A CA 1
ATOM 694 C C . LEU A 1 92 ? -25.505 1.702 26.886 1.00 98.44 92 LEU A C 1
ATOM 696 O O . LEU A 1 92 ? -25.232 1.005 25.914 1.00 98.44 92 LEU A O 1
ATOM 700 N N . SER A 1 93 ? -26.371 2.716 26.803 1.00 97.25 93 SER A N 1
ATOM 701 C CA . SER A 1 93 ? -26.947 3.205 25.531 1.00 97.25 93 SER A CA 1
ATOM 702 C C . SER A 1 93 ? -26.752 4.719 25.344 1.00 97.25 93 SER A C 1
ATOM 704 O O . SER A 1 93 ? -27.510 5.375 24.623 1.00 97.25 93 SER A O 1
ATOM 706 N N . ARG A 1 94 ? -25.789 5.284 26.083 1.00 96.12 94 ARG A N 1
ATOM 707 C CA . ARG A 1 94 ? -25.437 6.710 26.153 1.00 96.12 94 ARG A CA 1
ATOM 708 C C . ARG A 1 94 ? -23.920 6.884 26.210 1.00 96.12 94 ARG A C 1
ATOM 710 O O . ARG A 1 94 ? -23.186 5.916 26.018 1.00 96.12 94 ARG A O 1
ATOM 717 N N . THR A 1 95 ? -23.449 8.106 26.450 1.00 96.75 95 THR A N 1
ATOM 718 C CA . THR A 1 95 ? -22.016 8.417 26.471 1.00 96.75 95 THR A CA 1
ATOM 719 C C . THR A 1 95 ? -21.392 8.147 27.841 1.00 96.75 95 THR A C 1
ATOM 721 O O . THR A 1 95 ? -21.876 8.655 28.851 1.00 96.75 95 THR A O 1
ATOM 724 N N . LEU A 1 96 ? -20.279 7.413 27.859 1.00 98.19 96 LEU A N 1
ATOM 725 C CA . LEU A 1 96 ? -19.362 7.261 28.991 1.00 98.19 96 LEU A CA 1
ATOM 726 C C . LEU A 1 96 ? -17.965 7.755 28.581 1.00 98.19 96 LEU A C 1
ATOM 728 O O . LEU A 1 96 ? -17.379 7.245 27.625 1.00 98.19 96 LEU A O 1
ATOM 732 N N . THR A 1 97 ? -17.432 8.744 29.298 1.00 97.81 97 THR A N 1
ATOM 733 C CA . THR A 1 97 ? -16.192 9.458 28.956 1.00 97.81 97 THR A CA 1
ATOM 734 C C . THR A 1 97 ? -15.103 9.242 30.005 1.00 97.81 97 THR A C 1
ATOM 736 O O . THR A 1 97 ? -15.249 9.674 31.140 1.00 97.81 97 THR A O 1
ATOM 739 N N . PHE A 1 98 ? -13.985 8.636 29.619 1.00 97.88 98 PHE A N 1
ATOM 740 C CA . PHE A 1 98 ? -12.803 8.415 30.455 1.00 97.88 98 PHE A CA 1
ATOM 741 C C . PHE A 1 98 ? -11.906 9.662 30.472 1.00 97.88 98 PHE A C 1
ATOM 743 O O . PHE A 1 98 ? -11.614 10.216 29.409 1.00 97.88 98 PHE A O 1
ATOM 750 N N . THR A 1 99 ? -11.434 10.103 31.642 1.00 94.19 99 THR A N 1
ATOM 751 C CA . THR A 1 99 ? -10.671 11.367 31.729 1.00 94.19 99 THR A CA 1
ATOM 752 C C . THR A 1 99 ? -9.171 11.238 31.909 1.00 94.19 99 THR A C 1
ATOM 754 O O . THR A 1 99 ? -8.524 12.263 31.799 1.00 94.19 99 THR A O 1
ATOM 757 N N . ASN A 1 100 ? -8.628 10.055 32.218 1.00 91.25 100 ASN A N 1
ATOM 758 C CA . ASN A 1 100 ? -7.204 9.879 32.535 1.00 91.25 100 ASN A CA 1
ATOM 759 C C . ASN A 1 100 ? -6.646 8.590 31.902 1.00 91.25 100 ASN A C 1
ATOM 761 O O . ASN A 1 100 ? -7.397 7.736 31.426 1.00 91.25 100 ASN A O 1
ATOM 765 N N . TRP A 1 101 ? -5.321 8.426 31.916 1.00 93.19 101 TRP A N 1
ATOM 766 C CA . TRP A 1 101 ? -4.631 7.283 31.311 1.00 93.19 101 TRP A CA 1
ATOM 767 C C . TRP A 1 101 ? -4.852 5.979 32.085 1.00 93.19 101 TRP A C 1
ATOM 769 O O . TRP A 1 101 ? -5.069 4.922 31.491 1.00 93.19 101 TRP A O 1
ATOM 779 N N . ASP A 1 102 ? -4.839 6.050 33.413 1.00 92.62 102 ASP A N 1
ATOM 780 C CA . ASP A 1 102 ? -4.937 4.872 34.282 1.00 92.62 102 ASP A CA 1
ATOM 781 C C . ASP A 1 102 ? -6.368 4.569 34.745 1.00 92.62 102 ASP A C 1
ATOM 783 O O . ASP A 1 102 ? -6.596 3.571 35.424 1.00 92.62 102 ASP A O 1
ATOM 787 N N . THR A 1 103 ? -7.351 5.382 34.348 1.00 95.06 103 THR A N 1
ATOM 788 C CA . THR A 1 103 ? -8.765 5.122 34.638 1.00 95.06 103 THR A CA 1
ATOM 789 C C . THR A 1 103 ? -9.264 3.925 33.832 1.00 95.06 103 THR A C 1
ATOM 791 O O . THR A 1 103 ? -9.137 3.904 32.607 1.00 95.06 103 THR A O 1
ATOM 794 N N . TYR A 1 104 ? -9.868 2.944 34.510 1.00 97.06 104 TYR A N 1
ATOM 795 C CA . TYR A 1 104 ? -10.453 1.764 33.876 1.00 97.06 104 TYR A CA 1
ATOM 796 C C . TYR A 1 104 ? -11.867 1.457 34.372 1.00 97.06 104 TYR A C 1
ATOM 798 O O . TYR A 1 104 ? -12.218 1.711 35.523 1.00 97.06 104 TYR A O 1
ATOM 806 N N . LEU A 1 105 ? -12.663 0.864 33.487 1.00 98.44 105 LEU A N 1
ATOM 807 C CA . LEU A 1 105 ? -13.915 0.202 33.837 1.00 98.44 105 LEU A CA 1
ATOM 808 C C . LEU A 1 105 ? -13.617 -1.268 34.143 1.00 98.44 105 LEU A C 1
ATOM 810 O O . LEU A 1 105 ? -13.009 -1.946 33.316 1.00 98.44 105 LEU A O 1
ATOM 814 N N . LEU A 1 106 ? -14.076 -1.756 35.292 1.00 98.31 106 LEU A N 1
ATOM 815 C CA . LEU A 1 106 ? -13.980 -3.151 35.714 1.00 98.31 106 LEU A CA 1
ATOM 816 C C . LEU A 1 106 ? -15.386 -3.750 35.879 1.00 98.31 106 LEU A C 1
ATOM 818 O O . LEU A 1 106 ? -16.162 -3.280 36.706 1.00 98.31 106 LEU A O 1
ATOM 822 N N . ALA A 1 107 ? -15.729 -4.776 35.099 1.00 97.88 107 ALA A N 1
ATOM 823 C CA . ALA A 1 107 ? -17.047 -5.420 35.173 1.00 97.88 107 ALA A CA 1
ATOM 824 C C . ALA A 1 107 ? -17.021 -6.873 34.688 1.00 97.88 107 ALA A C 1
ATOM 826 O O . ALA A 1 107 ? -16.250 -7.209 33.799 1.00 97.88 107 ALA A O 1
ATOM 827 N N . THR A 1 108 ? -17.913 -7.742 35.165 1.00 98.12 108 THR A N 1
ATOM 828 C CA . THR A 1 108 ? -18.040 -9.087 34.577 1.00 98.12 108 THR A CA 1
ATOM 829 C C . THR A 1 108 ? -18.597 -8.991 33.155 1.00 98.12 108 THR A C 1
ATOM 831 O O . THR A 1 108 ? -17.949 -9.458 32.220 1.00 98.12 108 THR A O 1
ATOM 834 N N . ASN A 1 109 ? -19.736 -8.322 32.958 1.00 98.38 109 ASN A N 1
ATOM 835 C CA . ASN A 1 109 ? -20.351 -8.166 31.637 1.00 98.38 109 ASN A CA 1
ATOM 836 C C . ASN A 1 109 ? -20.513 -6.692 31.247 1.00 98.38 109 ASN A C 1
ATOM 838 O O . ASN A 1 109 ? -21.085 -5.904 31.994 1.00 98.38 109 ASN A O 1
ATOM 842 N N . VAL A 1 110 ? -20.070 -6.318 30.048 1.00 98.81 110 VAL A N 1
ATOM 843 C CA . VAL A 1 110 ? -20.267 -4.972 29.489 1.00 98.81 110 VAL A CA 1
ATOM 844 C C . VAL A 1 110 ? -21.131 -5.061 28.236 1.00 98.81 110 VAL A C 1
ATOM 846 O O . VAL A 1 110 ? -20.775 -5.750 27.285 1.00 98.81 110 VAL A O 1
ATOM 849 N N . SER A 1 111 ? -22.248 -4.339 28.209 1.00 98.75 111 SER A N 1
ATOM 850 C CA . SER A 1 111 ? -23.147 -4.260 27.053 1.00 98.75 111 SER A CA 1
ATOM 851 C C . SER A 1 111 ? -23.247 -2.823 26.555 1.00 98.75 111 SER A C 1
ATOM 853 O O . SER A 1 111 ? -23.861 -1.975 27.203 1.00 98.75 111 SER A O 1
ATOM 855 N N . ILE A 1 112 ? -22.657 -2.548 25.391 1.00 98.75 112 ILE A N 1
ATOM 856 C CA . ILE A 1 112 ? -22.797 -1.278 24.673 1.00 98.75 112 ILE A CA 1
ATOM 857 C C . ILE A 1 112 ? -23.888 -1.471 23.624 1.00 98.75 112 ILE A C 1
ATOM 859 O O . ILE A 1 112 ? -23.667 -2.065 22.569 1.00 98.75 112 ILE A O 1
ATOM 863 N N . LEU A 1 113 ? -25.085 -1.004 23.956 1.00 98.62 113 LEU A N 1
ATOM 864 C CA . LEU A 1 113 ? -26.269 -1.075 23.111 1.00 98.62 113 LEU A CA 1
ATOM 865 C C . LEU A 1 113 ? -26.221 -0.005 22.010 1.00 98.62 113 LEU A C 1
ATOM 867 O O . LEU A 1 113 ? -25.326 0.842 21.970 1.00 98.62 113 LEU A O 1
ATOM 871 N N . SER A 1 114 ? -27.226 -0.008 21.134 1.00 97.38 114 SER A N 1
ATOM 872 C CA . SER A 1 114 ? -27.409 1.046 20.131 1.00 97.38 114 SER A CA 1
ATOM 873 C C . SER A 1 114 ? -27.423 2.441 20.777 1.00 97.38 114 SER A C 1
ATOM 875 O O . SER A 1 114 ? -28.084 2.650 21.797 1.00 97.38 114 SER A O 1
ATOM 877 N N . ASN A 1 115 ? -26.700 3.396 20.181 1.00 95.81 115 ASN A N 1
ATOM 878 C CA . ASN A 1 115 ? -26.426 4.748 20.701 1.00 95.81 115 ASN A CA 1
ATOM 879 C C . ASN A 1 115 ? -25.493 4.814 21.925 1.00 95.81 115 ASN A C 1
ATOM 881 O O . ASN A 1 115 ? -25.195 5.908 22.407 1.00 95.81 115 ASN A O 1
ATOM 885 N N . GLY A 1 116 ? -25.010 3.674 22.425 1.00 98.25 116 GLY A N 1
ATOM 886 C CA . GLY A 1 116 ? -23.943 3.632 23.416 1.00 98.25 116 GLY A CA 1
ATOM 887 C C . GLY A 1 116 ? -22.619 4.110 22.821 1.00 98.25 116 GLY A C 1
ATOM 888 O O . GLY A 1 116 ? -22.227 3.678 21.735 1.00 98.25 116 GLY A O 1
ATOM 889 N N . LEU A 1 117 ? -21.923 4.987 23.542 1.00 98.31 117 LEU A N 1
ATOM 890 C CA . LEU A 1 117 ? -20.602 5.488 23.172 1.00 98.31 117 LEU A CA 1
ATOM 891 C C . LEU A 1 117 ? -19.682 5.454 24.391 1.00 98.31 117 LEU A C 1
ATOM 893 O O . LEU A 1 117 ? -19.885 6.207 25.339 1.00 98.31 117 LEU A O 1
ATOM 897 N N . MET A 1 118 ? -18.627 4.645 24.346 1.00 98.56 118 MET A N 1
ATOM 898 C CA . MET A 1 118 ? -17.479 4.843 25.233 1.00 98.56 118 MET A CA 1
ATOM 899 C C . MET A 1 118 ? -16.401 5.654 24.522 1.00 98.56 118 MET A C 1
ATOM 901 O O . MET A 1 118 ? -16.041 5.366 23.381 1.00 98.56 118 MET A O 1
ATOM 905 N N . THR A 1 119 ? -15.874 6.664 25.203 1.00 98.25 119 THR A N 1
ATOM 906 C CA . THR A 1 119 ? -14.872 7.588 24.666 1.00 98.25 119 THR A CA 1
ATOM 907 C C . THR A 1 119 ? -13.933 8.078 25.766 1.00 98.25 119 THR A C 1
ATOM 909 O O . THR A 1 119 ? -14.183 7.842 26.939 1.00 98.25 119 THR A O 1
ATOM 912 N N . CYS A 1 120 ? -12.860 8.785 25.423 1.00 96.19 120 CYS A N 1
ATOM 913 C CA . CYS A 1 120 ? -12.084 9.584 26.368 1.00 96.19 120 CYS A CA 1
ATOM 914 C C . CYS A 1 120 ? -12.303 11.094 26.163 1.00 96.19 120 CYS A C 1
ATOM 916 O O . CYS A 1 120 ? -12.925 11.512 25.179 1.00 96.19 120 CYS A O 1
ATOM 918 N N . VAL A 1 121 ? -11.827 11.906 27.110 1.00 91.75 121 VAL A N 1
ATOM 919 C CA . VAL A 1 121 ? -11.739 13.368 26.953 1.00 91.75 121 VAL A CA 1
ATOM 920 C C . VAL A 1 121 ? -10.721 13.743 25.868 1.00 91.75 121 VAL A C 1
ATOM 922 O O . VAL A 1 121 ? -9.995 12.887 25.366 1.00 91.75 121 VAL A O 1
ATOM 925 N N . GLY A 1 122 ? -10.740 15.017 25.463 1.00 78.31 122 GLY A N 1
ATOM 926 C CA . GLY A 1 122 ? -10.122 15.524 24.235 1.00 78.31 122 GLY A CA 1
ATOM 927 C C . GLY A 1 122 ? -8.626 15.239 24.024 1.00 78.31 122 GLY A C 1
ATOM 928 O O . GLY A 1 122 ? -7.918 14.706 24.876 1.00 78.31 122 GLY A O 1
ATOM 929 N N . LEU A 1 123 ? -8.178 15.629 22.832 1.00 78.94 123 LEU A N 1
ATOM 930 C CA . LEU A 1 123 ? -6.816 15.496 22.306 1.00 78.94 123 LEU A CA 1
ATOM 931 C C . LEU A 1 123 ? -5.716 16.088 23.211 1.00 78.94 123 LEU A C 1
ATOM 933 O O . LEU A 1 123 ? -5.926 17.090 23.894 1.00 78.94 123 LEU A O 1
ATOM 937 N N . PHE A 1 124 ? -4.521 15.488 23.185 1.00 81.62 124 PHE A N 1
ATOM 938 C CA . PHE A 1 124 ? -3.369 15.934 23.979 1.00 81.62 124 PHE A CA 1
ATOM 939 C C . PHE A 1 124 ? -2.755 17.181 23.360 1.00 81.62 124 PHE A C 1
ATOM 941 O O . PHE A 1 124 ? -2.171 17.122 22.281 1.00 81.62 124 PHE A O 1
ATOM 948 N N . THR A 1 125 ? -2.839 18.310 24.052 1.00 77.50 125 THR A N 1
ATOM 949 C CA . THR A 1 125 ? -2.222 19.574 23.614 1.00 77.50 125 THR A CA 1
ATOM 950 C C . THR A 1 125 ? -0.727 19.659 23.936 1.00 77.50 125 THR A C 1
ATOM 952 O O . THR A 1 125 ? -0.084 20.658 23.633 1.00 77.50 125 THR A O 1
ATOM 955 N N . ASN A 1 126 ? -0.171 18.612 24.549 1.00 79.06 126 ASN A N 1
ATOM 956 C CA . ASN A 1 126 ? 1.239 18.463 24.886 1.00 79.06 126 ASN A CA 1
ATOM 957 C C . ASN A 1 126 ? 1.787 17.131 24.328 1.00 79.06 126 ASN A C 1
ATOM 959 O O . ASN A 1 126 ? 1.099 16.404 23.614 1.00 79.06 126 ASN A O 1
ATOM 963 N N . ASN A 1 127 ? 3.028 16.790 24.682 1.00 77.25 127 ASN A N 1
ATOM 964 C CA . ASN A 1 127 ? 3.680 15.547 24.250 1.00 77.25 127 ASN A CA 1
ATOM 965 C C . ASN A 1 127 ? 3.470 14.355 25.205 1.00 77.25 127 ASN A C 1
ATOM 967 O O . ASN A 1 127 ? 4.041 13.286 24.985 1.00 77.25 127 ASN A O 1
ATOM 971 N N . ALA A 1 128 ? 2.649 14.503 26.249 1.00 84.88 128 ALA A N 1
ATOM 972 C CA . ALA A 1 128 ? 2.365 13.456 27.223 1.00 84.88 128 ALA A CA 1
ATOM 973 C C . ALA A 1 128 ? 1.021 12.770 26.934 1.00 84.88 128 ALA A C 1
ATOM 975 O O . ALA A 1 128 ? 0.018 13.405 26.614 1.00 84.88 128 ALA A O 1
ATOM 976 N N . MET A 1 129 ? 0.988 11.448 27.083 1.00 86.50 129 MET A N 1
ATOM 977 C CA . MET A 1 129 ? -0.267 10.700 27.029 1.00 86.50 129 MET A CA 1
ATOM 978 C C . MET A 1 129 ? -1.130 11.087 28.233 1.00 86.50 129 MET A C 1
ATOM 980 O O . MET A 1 129 ? -0.640 11.043 29.358 1.00 86.50 129 MET A O 1
ATOM 984 N N . SER A 1 130 ? -2.389 11.473 28.006 1.00 85.69 130 SER A N 1
ATOM 985 C CA . SER A 1 130 ? -3.272 11.913 29.102 1.00 85.69 130 SER A CA 1
ATOM 986 C C . SER A 1 130 ? -4.476 11.003 29.318 1.00 85.69 130 SER A C 1
ATOM 988 O O . SER A 1 130 ? -4.805 10.723 30.462 1.00 85.69 130 SER A O 1
ATOM 990 N N . ASN A 1 131 ? -5.117 10.507 28.251 1.00 91.25 131 ASN A N 1
ATOM 991 C CA . ASN A 1 131 ? -6.440 9.872 28.322 1.00 91.25 131 ASN A CA 1
ATOM 992 C C . ASN A 1 131 ? -6.531 8.677 27.369 1.00 91.25 131 ASN A C 1
ATOM 994 O O . ASN A 1 131 ? -6.018 8.735 26.250 1.00 91.25 131 ASN A O 1
ATOM 998 N N . ARG A 1 132 ? -7.230 7.617 27.782 1.00 96.31 132 ARG A N 1
ATOM 999 C CA . ARG A 1 132 ? -7.573 6.464 26.934 1.00 96.31 132 ARG A CA 1
ATOM 1000 C C . ARG A 1 132 ? -8.885 5.835 27.387 1.00 96.31 132 ARG A C 1
ATOM 1002 O O . ARG A 1 132 ? -9.365 6.132 28.475 1.00 96.31 132 ARG A O 1
ATOM 1009 N N . VAL A 1 133 ? -9.430 4.929 26.582 1.00 98.50 133 VAL A N 1
ATOM 1010 C CA . VAL A 1 133 ? -10.462 3.993 27.051 1.00 98.50 133 VAL A CA 1
ATOM 1011 C C . VAL A 1 133 ? -9.767 2.712 27.502 1.00 98.50 133 VAL A C 1
ATOM 1013 O O . VAL A 1 133 ? -9.074 2.082 26.702 1.00 98.50 133 VAL A O 1
ATOM 1016 N N . TYR A 1 134 ? -9.945 2.322 28.767 1.00 98.44 134 TYR A N 1
ATOM 1017 C CA . TYR A 1 134 ? -9.426 1.064 29.306 1.00 98.44 134 TYR A CA 1
ATOM 1018 C C . TYR A 1 134 ? -10.545 0.265 29.983 1.00 98.44 134 TYR A C 1
ATOM 1020 O O . TYR A 1 134 ? -11.173 0.729 30.930 1.00 98.44 134 TYR A O 1
ATOM 1028 N N . ILE A 1 135 ? -10.809 -0.938 29.479 1.00 98.69 135 ILE A N 1
ATOM 1029 C CA . ILE A 1 135 ? -11.855 -1.832 29.978 1.00 98.69 135 ILE A CA 1
ATOM 1030 C C . ILE A 1 135 ? -11.212 -3.149 30.399 1.00 98.69 135 ILE A C 1
ATOM 1032 O O . ILE A 1 135 ? -10.456 -3.749 29.632 1.00 98.69 135 ILE A O 1
ATOM 1036 N N . ILE A 1 136 ? -11.543 -3.613 31.597 1.00 98.69 136 ILE A N 1
ATOM 1037 C CA . ILE A 1 136 ? -11.201 -4.932 32.115 1.00 98.69 136 ILE A CA 1
ATOM 1038 C C . ILE A 1 136 ? -12.522 -5.656 32.370 1.00 98.69 136 ILE A C 1
ATOM 1040 O O . ILE A 1 136 ? -13.362 -5.168 33.124 1.00 98.69 136 ILE A O 1
ATOM 1044 N N . CYS A 1 137 ? -12.743 -6.794 31.715 1.00 98.44 137 CYS A N 1
ATOM 1045 C CA . CYS A 1 137 ? -14.002 -7.513 31.862 1.00 98.44 137 CYS A CA 1
ATOM 1046 C C . CYS A 1 137 ? -13.905 -9.027 31.687 1.00 98.44 137 CYS A C 1
ATOM 1048 O O . CYS A 1 137 ? -12.848 -9.560 31.349 1.00 98.44 137 CYS A O 1
ATOM 1050 N N . THR A 1 138 ? -15.013 -9.733 31.927 1.00 98.38 138 THR A N 1
ATOM 1051 C CA . THR A 1 138 ? -15.145 -11.122 31.463 1.00 98.38 138 THR A CA 1
ATOM 1052 C C . THR A 1 138 ? -15.637 -11.137 30.025 1.00 98.38 138 THR A C 1
ATOM 1054 O O . THR A 1 138 ? -14.923 -11.605 29.141 1.00 98.38 138 THR A O 1
ATOM 1057 N N . ASN A 1 139 ? -16.808 -10.548 29.774 1.00 98.56 139 ASN A N 1
ATOM 1058 C CA . ASN A 1 139 ? -17.388 -10.442 28.441 1.00 98.56 139 ASN A CA 1
ATOM 1059 C C . ASN A 1 139 ? -17.732 -8.992 28.104 1.00 98.56 139 ASN A C 1
ATOM 1061 O O . ASN A 1 139 ? -18.187 -8.231 28.962 1.00 98.56 139 ASN A O 1
ATOM 1065 N N . ILE A 1 140 ? -17.595 -8.637 26.830 1.00 98.75 140 ILE A N 1
ATOM 1066 C CA . ILE A 1 140 ? -18.087 -7.368 26.295 1.00 98.75 140 ILE A CA 1
ATOM 1067 C C . ILE A 1 140 ? -18.830 -7.607 24.987 1.00 98.75 140 ILE A C 1
ATOM 1069 O O . ILE A 1 140 ? -18.338 -8.301 24.103 1.00 98.75 140 ILE A O 1
ATOM 1073 N N . THR A 1 141 ? -20.011 -7.009 24.864 1.00 98.88 141 THR A N 1
ATOM 1074 C CA . THR A 1 141 ? -20.794 -6.969 23.629 1.00 98.88 141 THR A CA 1
ATOM 1075 C C . THR A 1 141 ? -20.963 -5.521 23.192 1.00 98.88 141 THR A C 1
ATOM 1077 O O . THR A 1 141 ? -21.525 -4.707 23.924 1.00 98.88 141 THR A O 1
ATOM 1080 N N . ILE A 1 142 ? -20.487 -5.200 21.992 1.00 98.88 142 ILE A N 1
ATOM 1081 C CA . ILE A 1 142 ? -20.781 -3.946 21.298 1.00 98.88 142 ILE A CA 1
ATOM 1082 C C . ILE A 1 142 ? -21.811 -4.269 20.220 1.00 98.88 142 ILE A C 1
ATOM 1084 O O . ILE A 1 142 ? -21.457 -4.782 19.159 1.00 98.88 142 ILE A O 1
ATOM 1088 N N . ALA A 1 143 ? -23.081 -3.999 20.509 1.00 98.69 143 ALA A N 1
ATOM 1089 C CA . ALA A 1 143 ? -24.183 -4.274 19.597 1.00 98.69 143 ALA A CA 1
ATOM 1090 C C . ALA A 1 143 ? -24.148 -3.348 18.370 1.00 98.69 143 ALA A C 1
ATOM 1092 O O . ALA A 1 143 ? -23.490 -2.303 18.373 1.00 98.69 143 ALA A O 1
ATOM 1093 N N . ALA A 1 144 ? -24.910 -3.693 17.330 1.00 98.50 144 ALA A N 1
ATOM 1094 C CA . ALA A 1 144 ? -25.098 -2.824 16.172 1.00 98.50 144 ALA A CA 1
ATOM 1095 C C . ALA A 1 144 ? -25.592 -1.422 16.599 1.00 98.50 144 ALA A C 1
ATOM 1097 O O . ALA A 1 144 ? -26.529 -1.275 17.387 1.00 98.50 144 ALA A O 1
ATOM 1098 N N . GLY A 1 145 ? -24.930 -0.377 16.094 1.00 97.75 145 GLY A N 1
ATOM 1099 C CA . GLY A 1 145 ? -25.167 1.019 16.488 1.00 97.75 145 GLY A CA 1
ATOM 1100 C C . GLY A 1 145 ? -24.542 1.441 17.828 1.00 97.75 145 GLY A C 1
ATOM 1101 O O . GLY A 1 145 ? -24.641 2.613 18.187 1.00 97.75 145 GLY A O 1
ATOM 1102 N N . GLY A 1 146 ? -23.916 0.524 18.571 1.00 98.62 146 GLY A N 1
ATOM 1103 C CA . GLY A 1 146 ? -23.059 0.821 19.720 1.00 98.62 146 GLY A CA 1
ATOM 1104 C C . GLY A 1 146 ? -21.607 1.054 19.297 1.00 98.62 146 GLY A C 1
ATOM 1105 O O . GLY A 1 146 ? -21.157 0.557 18.257 1.00 98.62 146 GLY A O 1
ATOM 1106 N N . SER A 1 147 ? -20.853 1.821 20.088 1.00 98.69 147 SER A N 1
ATOM 1107 C CA . SER A 1 147 ? -19.468 2.150 19.745 1.00 98.69 147 SER A CA 1
ATOM 1108 C C . SER A 1 147 ? -18.526 2.367 20.929 1.00 98.69 147 SER A C 1
ATOM 1110 O O . SER A 1 147 ? -18.904 2.864 21.990 1.00 98.69 147 SER A O 1
ATOM 1112 N N . ILE A 1 148 ? -17.254 2.044 20.699 1.00 98.88 148 ILE A N 1
ATOM 1113 C CA . ILE A 1 148 ? -16.118 2.591 21.443 1.00 98.88 148 ILE A CA 1
ATOM 1114 C C . ILE A 1 148 ? -15.340 3.446 20.448 1.00 98.88 148 ILE A C 1
ATOM 1116 O O . ILE A 1 148 ? -14.801 2.916 19.480 1.00 98.88 148 ILE A O 1
ATOM 1120 N N . SER A 1 149 ? -15.288 4.759 20.650 1.00 98.50 149 SER A N 1
ATOM 1121 C CA . SER A 1 149 ? -14.635 5.663 19.706 1.00 98.50 149 SER A CA 1
ATOM 1122 C C . SER A 1 149 ? -13.705 6.629 20.417 1.00 98.50 149 SER A C 1
ATOM 1124 O O . SER A 1 149 ? -14.096 7.344 21.338 1.00 98.50 149 SER A O 1
ATOM 1126 N N . VAL A 1 150 ? -12.471 6.692 19.937 1.00 98.25 150 VAL A N 1
ATOM 1127 C CA . VAL A 1 150 ? -11.458 7.683 20.312 1.00 98.25 150 VAL A CA 1
ATOM 1128 C C . VAL A 1 150 ? -10.895 8.376 19.067 1.00 98.25 150 VAL A C 1
ATOM 1130 O O . VAL A 1 150 ? -9.739 8.798 19.045 1.00 98.25 150 VAL A O 1
ATOM 1133 N N . ASP A 1 151 ? -11.714 8.490 18.017 1.00 98.19 151 ASP A N 1
ATOM 1134 C CA . ASP A 1 151 ? -11.359 9.185 16.776 1.00 98.19 151 ASP A CA 1
ATOM 1135 C C . ASP A 1 151 ? -10.929 10.626 17.086 1.00 98.19 151 ASP A C 1
ATOM 1137 O O . ASP A 1 151 ? -11.639 11.360 17.773 1.00 98.19 151 ASP A O 1
ATOM 1141 N N . SER A 1 152 ? -9.767 11.038 16.572 1.00 96.06 152 SER A N 1
ATOM 1142 C CA . SER A 1 152 ? -9.184 12.374 16.795 1.00 96.06 152 SER A CA 1
ATOM 1143 C C . SER A 1 152 ? -8.947 12.748 18.275 1.00 96.06 152 SER A C 1
ATOM 1145 O O . SER A 1 152 ? -8.908 13.930 18.616 1.00 96.06 152 SER A O 1
ATOM 1147 N N . ARG A 1 153 ? -8.799 11.760 19.174 1.00 96.31 153 ARG A N 1
ATOM 1148 C CA . ARG A 1 153 ? -8.526 11.959 20.619 1.00 96.31 153 ARG A CA 1
ATOM 1149 C C . ARG A 1 153 ? -7.098 11.589 21.040 1.00 96.31 153 ARG A C 1
ATOM 1151 O O . ARG A 1 153 ? -6.846 11.283 22.202 1.00 96.31 153 ARG A O 1
ATOM 1158 N N . GLY A 1 154 ? -6.181 11.551 20.080 1.00 96.00 154 GLY A N 1
ATOM 1159 C CA . GLY A 1 154 ? -4.749 11.355 20.276 1.00 96.00 154 GLY A CA 1
ATOM 1160 C C . GLY A 1 154 ? -4.010 12.675 20.491 1.00 96.00 154 GLY A C 1
ATOM 1161 O O . GLY A 1 154 ? -4.555 13.617 21.061 1.00 96.00 154 GLY A O 1
ATOM 1162 N N . TYR A 1 155 ? -2.763 12.764 20.029 1.00 96.38 155 TYR A N 1
ATOM 1163 C CA . TYR A 1 155 ? -1.993 14.008 20.104 1.00 96.38 155 TYR A CA 1
ATOM 1164 C C . TYR A 1 155 ? -2.553 15.084 19.163 1.00 96.38 155 TYR A C 1
ATOM 1166 O O . TYR A 1 155 ? -2.952 14.795 18.032 1.00 96.38 155 TYR A O 1
ATOM 1174 N N . ALA A 1 156 ? -2.547 16.335 19.620 1.00 95.38 156 ALA A N 1
ATOM 1175 C CA . ALA A 1 156 ? -3.027 17.490 18.873 1.00 95.38 156 ALA A CA 1
ATOM 1176 C C . ALA A 1 156 ? -2.174 17.779 17.636 1.00 95.38 156 ALA A C 1
ATOM 1178 O O . ALA A 1 156 ? -0.944 17.667 17.676 1.00 95.38 156 ALA A O 1
ATOM 1179 N N . GLY A 1 157 ? -2.819 18.240 16.566 1.00 93.62 157 GLY A N 1
ATOM 1180 C CA . GLY A 1 157 ? -2.111 18.874 15.460 1.00 93.62 157 GLY A CA 1
ATOM 1181 C C . GLY A 1 157 ? -1.502 20.221 15.857 1.00 93.62 157 GLY A C 1
ATOM 1182 O O . GLY A 1 157 ? -1.888 20.832 16.854 1.00 93.62 157 GLY A O 1
ATOM 1183 N N . GLY A 1 158 ? -0.514 20.665 15.086 1.00 91.81 158 GLY A N 1
ATOM 1184 C CA . GLY A 1 158 ? 0.196 21.918 15.332 1.00 91.81 158 GLY A CA 1
ATOM 1185 C C . GLY A 1 158 ? -0.509 23.098 14.674 1.00 91.81 158 GLY A C 1
ATOM 1186 O O . GLY A 1 158 ? -0.860 23.017 13.498 1.00 91.81 158 GLY A O 1
ATOM 1187 N N . TYR A 1 159 ? -0.683 24.201 15.404 1.00 91.94 159 TYR A N 1
ATOM 1188 C CA . TYR A 1 159 ? -1.094 25.483 14.826 1.00 91.94 159 TYR A CA 1
ATOM 1189 C C . TYR A 1 159 ? 0.147 26.275 14.424 1.00 91.94 159 TYR A C 1
ATOM 1191 O O . TYR A 1 159 ? 0.945 26.634 15.291 1.00 91.94 159 TYR A O 1
ATOM 1199 N N . ASN A 1 160 ? 0.336 26.529 13.124 1.00 89.75 160 ASN A N 1
ATOM 1200 C CA . ASN A 1 160 ? 1.568 27.148 12.601 1.00 89.75 160 ASN A CA 1
ATOM 1201 C C . ASN A 1 160 ? 2.866 26.474 13.093 1.00 89.75 160 ASN A C 1
ATOM 1203 O O . ASN A 1 160 ? 3.917 27.103 13.215 1.00 89.75 160 ASN A O 1
ATOM 1207 N N . ALA A 1 161 ? 2.802 25.180 13.392 1.00 91.06 161 ALA A N 1
ATOM 1208 C CA . ALA A 1 161 ? 3.855 24.429 14.055 1.00 91.06 161 ALA A CA 1
ATOM 1209 C C . ALA A 1 161 ? 3.808 22.958 13.632 1.00 91.06 161 ALA A C 1
ATOM 1211 O O . ALA A 1 161 ? 2.848 22.500 13.004 1.00 91.06 161 ALA A O 1
ATOM 1212 N N . ALA A 1 162 ? 4.849 22.212 14.005 1.00 91.00 162 ALA A N 1
ATOM 1213 C CA . ALA A 1 162 ? 4.787 20.758 13.992 1.00 91.00 162 ALA A CA 1
ATOM 1214 C C . ALA A 1 162 ? 3.656 20.266 14.909 1.00 91.00 162 ALA A C 1
ATOM 1216 O O . ALA A 1 162 ? 3.301 20.931 15.887 1.00 91.00 162 ALA A O 1
ATOM 1217 N N . GLY A 1 163 ? 3.092 19.106 14.584 1.00 92.62 163 GLY A N 1
ATOM 1218 C CA . GLY A 1 163 ? 2.140 18.447 15.468 1.00 92.62 163 GLY A CA 1
ATOM 1219 C C . GLY A 1 163 ? 2.784 17.945 16.758 1.00 92.62 163 GLY A C 1
ATOM 1220 O O . GLY A 1 163 ? 3.993 18.055 16.963 1.00 92.62 163 GLY A O 1
ATOM 1221 N N . ASN A 1 164 ? 1.966 17.369 17.632 1.00 94.19 164 ASN A N 1
ATOM 1222 C CA . ASN A 1 164 ? 2.431 16.768 18.877 1.00 94.19 164 ASN A CA 1
ATOM 1223 C C . ASN A 1 164 ? 2.561 15.244 18.747 1.00 94.19 164 ASN A C 1
ATOM 1225 O O . ASN A 1 164 ? 1.907 14.608 17.910 1.00 94.19 164 ASN A O 1
ATOM 1229 N N . GLY A 1 165 ? 3.382 14.664 19.622 1.00 93.94 165 GLY A N 1
ATOM 1230 C CA . GLY A 1 165 ? 3.582 13.220 19.740 1.00 93.94 165 GLY A CA 1
ATOM 1231 C C . GLY A 1 165 ? 4.834 12.672 19.035 1.00 93.94 165 GLY A C 1
ATOM 1232 O O . GLY A 1 165 ? 5.494 13.379 18.273 1.00 93.94 165 GLY A O 1
ATOM 1233 N N . PRO A 1 166 ? 5.198 11.399 19.286 1.00 93.75 166 PRO A N 1
ATOM 1234 C CA . PRO A 1 166 ? 6.475 10.825 18.842 1.00 93.75 166 PRO A CA 1
ATOM 1235 C C . PRO A 1 166 ? 6.654 10.733 17.318 1.00 93.75 166 PRO A C 1
ATOM 1237 O O . PRO A 1 166 ? 7.780 10.743 16.824 1.00 93.75 166 PRO A O 1
ATOM 1240 N N . GLY A 1 167 ? 5.551 10.639 16.577 1.00 94.12 167 GLY A N 1
ATOM 1241 C CA . GLY A 1 167 ? 5.516 10.603 15.116 1.00 94.12 167 GLY A CA 1
ATOM 1242 C C . GLY A 1 167 ? 4.896 11.864 14.524 1.00 94.12 167 GLY A C 1
ATOM 1243 O O . GLY A 1 167 ? 4.301 11.794 13.448 1.00 94.12 167 GLY A O 1
ATOM 1244 N N . ALA A 1 168 ? 4.987 12.993 15.234 1.00 93.31 168 ALA A N 1
ATOM 1245 C CA . ALA A 1 168 ? 4.456 14.275 14.797 1.00 93.31 168 ALA A CA 1
ATOM 1246 C C . ALA A 1 168 ? 4.878 14.623 13.367 1.00 93.31 168 ALA A C 1
ATOM 1248 O O . ALA A 1 168 ? 6.032 14.445 12.963 1.00 93.31 168 ALA A O 1
ATOM 1249 N N . GLY A 1 169 ? 3.931 15.164 12.606 1.00 89.81 169 GLY A N 1
ATOM 1250 C CA . GLY A 1 169 ? 4.249 15.787 11.333 1.00 89.81 169 GLY A CA 1
ATOM 1251 C C . GLY A 1 169 ? 4.997 17.097 11.561 1.00 89.81 169 GLY A C 1
ATOM 1252 O O . GLY A 1 169 ? 4.550 17.935 12.347 1.00 89.81 169 GLY A O 1
ATOM 1253 N N . ALA A 1 170 ? 6.109 17.305 10.852 1.00 88.44 170 ALA A N 1
ATOM 1254 C CA . ALA A 1 170 ? 6.654 18.648 10.662 1.00 88.44 170 ALA A CA 1
ATOM 1255 C C . ALA A 1 170 ? 5.601 19.559 9.997 1.00 88.44 170 ALA A C 1
ATOM 1257 O O . ALA A 1 170 ? 4.555 19.091 9.544 1.00 88.44 170 ALA A O 1
ATOM 1258 N N . GLN A 1 171 ? 5.869 20.862 9.895 1.00 85.25 171 GLN A N 1
ATOM 1259 C CA . GLN A 1 171 ? 5.010 21.757 9.108 1.00 85.25 171 GLN A CA 1
ATOM 1260 C C . GLN A 1 171 ? 4.791 21.166 7.701 1.00 85.25 171 GLN A C 1
ATOM 1262 O O . GLN A 1 171 ? 5.715 20.573 7.133 1.00 85.25 171 GLN A O 1
ATOM 1267 N N . TYR A 1 172 ? 3.563 21.265 7.176 1.00 78.56 172 TYR A N 1
ATOM 1268 C CA . TYR A 1 172 ? 3.098 20.647 5.915 1.00 78.56 172 TYR A CA 1
ATOM 1269 C C . TYR A 1 172 ? 3.040 19.109 5.881 1.00 78.56 172 TYR A C 1
ATOM 1271 O O . TYR A 1 172 ? 2.504 18.529 4.938 1.00 78.56 172 TYR A O 1
ATOM 1279 N N . CYS A 1 173 ? 3.602 18.427 6.878 1.00 86.44 173 CYS A N 1
ATOM 1280 C CA . CYS A 1 173 ? 3.734 16.977 6.878 1.00 86.44 173 CYS A CA 1
ATOM 1281 C C . CYS A 1 173 ? 2.670 16.332 7.750 1.00 86.44 173 CYS A C 1
ATOM 1283 O O . CYS A 1 173 ? 2.294 16.838 8.812 1.00 86.44 173 CYS A O 1
ATOM 1285 N N . ALA A 1 174 ? 2.228 15.160 7.318 1.00 92.06 174 ALA A N 1
ATOM 1286 C CA . ALA A 1 174 ? 1.332 14.344 8.107 1.00 92.06 174 ALA A CA 1
ATOM 1287 C C . ALA A 1 174 ? 2.063 13.620 9.238 1.00 92.06 174 ALA A C 1
ATOM 1289 O O . ALA A 1 174 ? 3.288 13.470 9.228 1.00 92.06 174 ALA A O 1
ATOM 1290 N N . ALA A 1 175 ? 1.283 13.114 10.183 1.00 94.75 175 ALA A N 1
ATOM 1291 C CA . ALA A 1 175 ? 1.800 12.305 11.273 1.00 94.75 175 ALA A CA 1
ATOM 1292 C C . ALA A 1 175 ? 1.932 10.817 10.918 1.00 94.75 175 ALA A C 1
ATOM 1294 O O . ALA A 1 175 ? 1.220 10.298 10.052 1.00 94.75 175 ALA A O 1
ATOM 1295 N N . SER A 1 176 ? 2.784 10.121 11.668 1.00 96.38 176 SER A N 1
ATOM 1296 C CA . SER A 1 176 ? 3.005 8.669 11.616 1.00 96.38 176 SER A CA 1
ATOM 1297 C C . SER A 1 176 ? 2.688 8.023 12.967 1.00 96.38 176 SER A C 1
ATOM 1299 O O . SER A 1 176 ? 2.821 8.681 13.992 1.00 96.38 176 SER A O 1
ATOM 1301 N N . HIS A 1 177 ? 2.330 6.733 12.992 1.00 95.12 177 HIS A N 1
ATOM 1302 C CA . HIS A 1 177 ? 2.273 5.945 14.235 1.00 95.12 177 HIS A CA 1
ATOM 1303 C C . HIS A 1 177 ? 2.472 4.443 13.988 1.00 95.12 177 HIS A C 1
ATOM 1305 O O . HIS A 1 177 ? 3.438 3.884 14.499 1.00 95.12 177 HIS A O 1
ATOM 1311 N N . GLY A 1 178 ? 1.625 3.801 13.177 1.00 94.44 178 GLY A N 1
ATOM 1312 C CA . GLY A 1 178 ? 1.816 2.425 12.691 1.00 94.44 178 GLY A CA 1
ATOM 1313 C C . GLY A 1 178 ? 2.304 2.376 11.243 1.00 94.44 178 GLY A C 1
ATOM 1314 O O . GLY A 1 178 ? 3.190 1.597 10.917 1.00 94.44 178 GLY A O 1
ATOM 1315 N N . GLY A 1 179 ? 1.760 3.255 10.405 1.00 94.19 179 GLY A N 1
ATOM 1316 C CA . GLY A 1 179 ? 2.220 3.553 9.056 1.00 94.19 179 GLY A CA 1
ATOM 1317 C C . GLY A 1 179 ? 2.874 4.929 8.988 1.00 94.19 179 GLY A C 1
ATOM 1318 O O . GLY A 1 179 ? 2.659 5.787 9.854 1.00 94.19 179 GLY A O 1
ATOM 1319 N N . ARG A 1 180 ? 3.685 5.147 7.952 1.00 93.19 180 ARG A N 1
ATOM 1320 C CA . ARG A 1 180 ? 4.331 6.436 7.684 1.00 93.19 180 ARG A CA 1
ATOM 1321 C C . ARG A 1 180 ? 3.313 7.439 7.133 1.00 93.19 180 ARG A C 1
ATOM 1323 O O . ARG A 1 180 ? 2.552 7.107 6.229 1.00 93.19 180 ARG A O 1
ATOM 1330 N N . GLY A 1 181 ? 3.309 8.662 7.654 1.00 91.69 181 GLY A N 1
ATOM 1331 C CA . GLY A 1 181 ? 2.528 9.768 7.099 1.00 91.69 181 GLY A CA 1
ATOM 1332 C C . GLY A 1 181 ? 2.983 10.187 5.698 1.00 91.69 181 GLY A C 1
ATOM 1333 O O . GLY A 1 181 ? 4.080 9.860 5.252 1.00 91.69 181 GLY A O 1
ATOM 1334 N N . GLY A 1 182 ? 2.138 10.935 5.002 1.00 87.81 182 GLY A N 1
ATOM 1335 C CA . GLY A 1 182 ? 2.450 11.553 3.725 1.00 87.81 182 GLY A CA 1
ATOM 1336 C C . GLY A 1 182 ? 3.426 12.711 3.880 1.00 87.81 182 GLY A C 1
ATOM 1337 O O . GLY A 1 182 ? 3.278 13.558 4.765 1.00 87.81 182 GLY A O 1
ATOM 1338 N N . MET A 1 183 ? 4.425 12.730 3.000 1.00 78.88 183 MET A N 1
ATOM 1339 C CA . MET A 1 183 ? 5.428 13.790 2.903 1.00 78.88 183 MET A CA 1
ATOM 1340 C C . MET A 1 183 ? 4.990 14.885 1.927 1.00 78.88 183 MET A C 1
ATOM 1342 O O . MET A 1 183 ? 4.329 14.603 0.928 1.00 78.88 183 MET A O 1
ATOM 1346 N N . TYR A 1 184 ? 5.422 16.117 2.177 1.00 69.69 184 TYR A N 1
ATOM 1347 C CA . TYR A 1 184 ? 5.354 17.207 1.210 1.00 69.69 184 TYR A CA 1
ATOM 1348 C C . TYR A 1 184 ? 6.735 17.874 1.119 1.00 69.69 184 TYR A C 1
ATOM 1350 O O . TYR A 1 184 ? 7.283 18.310 2.131 1.00 69.69 184 TYR A O 1
ATOM 1358 N N . GLN A 1 185 ? 7.302 17.938 -0.094 1.00 64.88 185 GLN A N 1
ATOM 1359 C CA . GLN A 1 185 ? 8.695 18.345 -0.368 1.00 64.88 185 GLN A CA 1
ATOM 1360 C C . GLN A 1 185 ? 9.743 17.486 0.383 1.00 64.88 185 GLN A C 1
ATOM 1362 O O . GLN A 1 185 ? 9.500 16.315 0.659 1.00 64.88 185 GLN A O 1
ATOM 1367 N N . ALA A 1 186 ? 10.935 18.029 0.668 1.00 56.41 186 ALA A N 1
ATOM 1368 C CA . ALA A 1 186 ? 12.038 17.320 1.335 1.00 56.41 186 ALA A CA 1
ATOM 1369 C C . ALA A 1 186 ? 1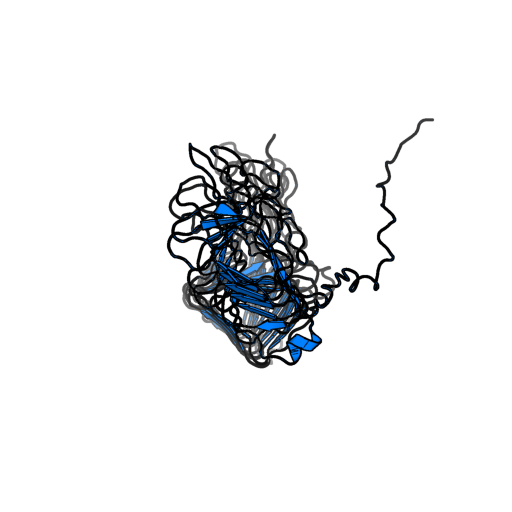1.826 17.108 2.854 1.00 56.41 186 ALA A C 1
ATOM 1371 O O . ALA A 1 186 ? 12.702 16.577 3.539 1.00 56.41 186 ALA A O 1
ATOM 1372 N N . SER A 1 187 ? 10.679 17.527 3.391 1.00 65.25 187 SER A N 1
ATOM 1373 C CA . SER A 1 187 ? 10.322 17.414 4.804 1.00 65.25 187 SER A CA 1
ATOM 1374 C C . SER A 1 187 ? 9.772 16.015 5.099 1.00 65.25 187 SER A C 1
ATOM 1376 O O . SER A 1 187 ? 8.800 15.576 4.482 1.00 65.25 187 SER A O 1
ATOM 1378 N N . SER A 1 188 ? 10.384 15.288 6.039 1.00 68.12 188 SER A N 1
ATOM 1379 C CA . SER A 1 188 ? 9.919 13.942 6.393 1.00 68.12 188 SER A CA 1
ATOM 1380 C C . SER A 1 188 ? 8.804 13.998 7.443 1.00 68.12 188 SER A C 1
ATOM 1382 O O . SER A 1 188 ? 8.937 14.732 8.425 1.00 68.12 188 SER A O 1
ATOM 1384 N N . PRO A 1 189 ? 7.756 13.161 7.319 1.00 78.12 189 PRO A N 1
ATOM 1385 C CA . PRO A 1 189 ? 6.882 12.850 8.448 1.00 78.12 189 PRO A CA 1
ATOM 1386 C C . PRO A 1 189 ? 7.704 12.240 9.596 1.00 78.12 189 PRO A C 1
ATOM 1388 O O . PRO A 1 189 ? 8.785 11.676 9.362 1.00 78.12 189 PRO A O 1
ATOM 1391 N N . GLY A 1 190 ? 7.178 12.324 10.820 1.00 83.00 190 GLY A N 1
ATOM 1392 C CA . GLY A 1 190 ? 7.777 11.694 11.995 1.00 83.00 190 GLY A CA 1
ATOM 1393 C C . GLY A 1 190 ? 7.931 10.176 11.844 1.00 83.00 190 GLY A C 1
ATOM 1394 O O . GLY A 1 190 ? 7.333 9.551 10.961 1.00 83.00 190 GLY A O 1
ATOM 1395 N N . ALA A 1 191 ? 8.752 9.567 12.699 1.00 90.62 191 ALA A N 1
ATOM 1396 C CA . ALA A 1 191 ? 8.977 8.124 12.680 1.00 90.62 191 ALA A CA 1
ATOM 1397 C C . ALA A 1 191 ? 7.717 7.336 13.090 1.00 90.62 191 ALA A C 1
ATOM 1399 O O . ALA A 1 191 ? 6.866 7.824 13.831 1.00 90.62 191 ALA A O 1
ATOM 1400 N N . ILE A 1 192 ? 7.620 6.093 12.620 1.00 94.62 192 ILE A N 1
ATOM 1401 C CA . ILE A 1 192 ? 6.670 5.093 13.131 1.00 94.62 192 ILE A CA 1
ATOM 1402 C C . ILE A 1 192 ? 7.117 4.696 14.553 1.00 94.62 192 ILE A C 1
ATOM 1404 O O . ILE A 1 192 ? 8.317 4.595 14.806 1.00 94.62 192 ILE A O 1
ATOM 1408 N N . TYR A 1 193 ? 6.188 4.461 15.485 1.00 95.69 193 TYR A N 1
ATOM 1409 C CA . TYR A 1 193 ? 6.509 4.149 16.889 1.00 95.69 193 TYR A CA 1
ATOM 1410 C C . TYR A 1 193 ? 5.496 3.190 17.531 1.00 95.69 193 TYR A C 1
ATOM 1412 O O . TYR A 1 193 ? 4.491 2.829 16.925 1.00 95.69 193 TYR A O 1
ATOM 1420 N N . GLY A 1 194 ? 5.775 2.753 18.762 1.00 93.69 194 GLY A N 1
ATOM 1421 C CA . GLY A 1 194 ? 4.9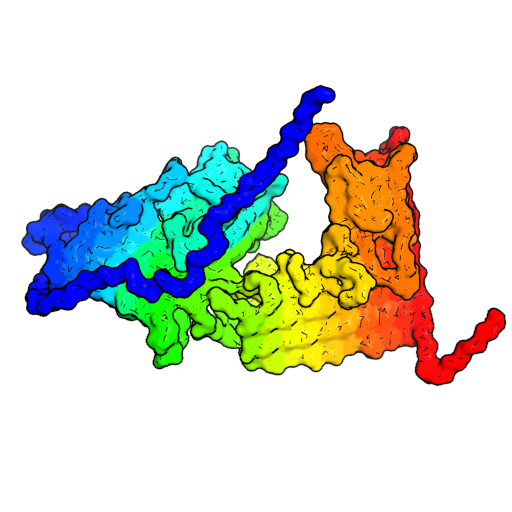49 1.784 19.487 1.00 93.69 194 GLY A CA 1
ATOM 1422 C C . GLY A 1 194 ? 5.186 0.333 19.056 1.00 93.69 194 GLY A C 1
ATOM 1423 O O . GLY A 1 194 ? 5.789 0.061 18.018 1.00 93.69 194 GLY A O 1
ATOM 1424 N N . LEU A 1 195 ? 4.726 -0.605 19.885 1.00 95.75 195 LEU A N 1
ATOM 1425 C CA . LEU A 1 195 ? 4.822 -2.042 19.618 1.00 95.75 195 LEU A CA 1
ATOM 1426 C C . LEU A 1 195 ? 3.693 -2.498 18.687 1.00 95.75 195 LEU A C 1
ATOM 1428 O O . LEU A 1 195 ? 2.567 -2.017 18.796 1.00 95.75 195 LEU A O 1
ATOM 1432 N N . THR A 1 196 ? 3.982 -3.455 17.804 1.00 94.25 196 THR A N 1
ATOM 1433 C CA . THR A 1 196 ? 2.988 -4.088 16.917 1.00 94.25 196 THR A CA 1
ATOM 1434 C C . THR A 1 196 ? 2.013 -4.975 17.684 1.00 94.25 196 THR A C 1
ATOM 1436 O O . THR A 1 196 ? 0.814 -4.911 17.437 1.00 94.25 196 THR A O 1
ATOM 1439 N N . ASN A 1 197 ? 2.522 -5.768 18.629 1.00 95.25 197 ASN A N 1
ATOM 1440 C CA . ASN A 1 197 ? 1.770 -6.776 19.381 1.00 95.25 197 ASN A CA 1
ATOM 1441 C C . ASN A 1 197 ? 1.172 -6.269 20.704 1.00 95.25 197 ASN A C 1
ATOM 1443 O O . ASN A 1 197 ? 0.302 -6.917 21.273 1.00 95.25 197 ASN A O 1
ATOM 1447 N N . ALA A 1 198 ? 1.604 -5.106 21.193 1.00 97.06 198 ALA A N 1
ATOM 1448 C CA . ALA A 1 198 ? 1.050 -4.456 22.382 1.00 97.06 198 ALA A CA 1
ATOM 1449 C C . ALA A 1 198 ? 0.965 -2.928 22.180 1.00 97.06 198 ALA A C 1
ATOM 1451 O O . ALA A 1 198 ? 1.665 -2.163 22.855 1.00 97.06 198 ALA A O 1
ATOM 1452 N N . PRO A 1 199 ? 0.157 -2.455 21.213 1.00 97.50 199 PRO A N 1
ATOM 1453 C CA . PRO A 1 199 ? 0.080 -1.046 20.868 1.00 97.50 199 PRO A CA 1
ATOM 1454 C C . PRO A 1 199 ? -0.615 -0.267 21.992 1.00 97.50 199 PRO A C 1
ATOM 1456 O O . PRO A 1 199 ? -1.822 -0.367 22.201 1.00 97.50 199 PRO A O 1
ATOM 1459 N N . ALA A 1 200 ? 0.172 0.492 22.755 1.00 94.88 200 ALA A N 1
ATOM 1460 C CA . ALA A 1 200 ? -0.319 1.269 23.893 1.00 94.88 200 ALA A CA 1
ATOM 1461 C C . ALA A 1 200 ? -0.445 2.765 23.592 1.00 94.88 200 ALA A C 1
ATOM 1463 O O . ALA A 1 200 ? -1.198 3.455 24.269 1.00 94.88 200 ALA A O 1
ATOM 1464 N N . PHE A 1 201 ? 0.298 3.273 22.608 1.00 95.38 201 PHE A N 1
ATOM 1465 C CA . PHE A 1 201 ? 0.407 4.708 22.383 1.00 95.38 201 PHE A CA 1
ATOM 1466 C C . PHE A 1 201 ? -0.735 5.241 21.510 1.00 95.38 201 PHE A C 1
ATOM 1468 O O . PHE A 1 201 ? -1.214 4.546 20.619 1.00 95.38 201 PHE A O 1
ATOM 1475 N N . PRO A 1 202 ? -1.180 6.480 21.719 1.00 96.56 202 PRO A N 1
ATOM 1476 C CA . PRO A 1 202 ? -2.105 7.142 20.811 1.00 96.56 202 PRO A CA 1
ATOM 1477 C C . PRO A 1 202 ? -1.379 7.641 19.553 1.00 96.56 202 PRO A C 1
ATOM 1479 O O . PRO A 1 202 ? -0.152 7.751 19.536 1.00 96.56 202 PRO A O 1
ATOM 1482 N N . GLY A 1 203 ? -2.138 7.968 18.510 1.00 97.00 203 GLY A N 1
ATOM 1483 C CA . GLY A 1 203 ? -1.647 8.528 17.253 1.00 97.00 203 GLY A CA 1
ATOM 1484 C C . GLY A 1 203 ? -1.183 9.978 17.398 1.00 97.00 203 GLY A C 1
ATOM 1485 O O . GLY A 1 203 ? -1.731 10.746 18.191 1.00 97.00 203 GLY A O 1
ATOM 1486 N N . SER A 1 204 ? -0.169 10.346 16.618 1.00 96.25 204 SER A N 1
ATOM 1487 C CA . SER A 1 204 ? 0.427 11.685 16.549 1.00 96.25 204 SER A CA 1
ATOM 1488 C C . SER A 1 204 ? -0.385 12.661 15.688 1.00 96.25 204 SER A C 1
ATOM 1490 O O . SER A 1 204 ? -1.105 12.234 14.774 1.00 96.25 204 SER A O 1
ATOM 1492 N N . GLY A 1 205 ? -0.240 13.961 15.961 1.00 94.81 205 GLY A N 1
ATOM 1493 C CA . GLY A 1 205 ? -0.875 15.049 15.212 1.00 94.81 205 GLY A CA 1
ATOM 1494 C C . GLY A 1 205 ? -0.036 15.540 14.027 1.00 94.81 205 GLY A C 1
ATOM 1495 O O . GLY A 1 205 ? 1.197 15.483 14.051 1.00 94.81 205 GLY A O 1
ATOM 1496 N N . GLY A 1 206 ? -0.700 15.995 12.964 1.00 92.88 206 GLY A N 1
ATOM 1497 C CA . GLY A 1 206 ? -0.053 16.586 11.789 1.00 92.88 206 GLY A CA 1
ATOM 1498 C C . GLY A 1 206 ? 0.360 18.046 12.013 1.00 92.88 206 GLY A C 1
ATOM 1499 O O . GLY A 1 206 ? -0.125 18.702 12.938 1.00 92.88 206 GLY A O 1
ATOM 1500 N N . GLY A 1 207 ? 1.268 18.563 11.182 1.00 90.31 207 GLY A N 1
ATOM 1501 C CA . GLY A 1 207 ? 1.707 19.961 11.259 1.00 90.31 207 GLY A CA 1
ATOM 1502 C C . GLY A 1 207 ? 0.798 20.922 10.486 1.00 90.31 207 GLY A C 1
ATOM 1503 O O . GLY A 1 207 ? 0.225 20.547 9.464 1.00 90.31 207 GLY A O 1
ATOM 1504 N N . GLY A 1 208 ? 0.684 22.165 10.953 1.00 88.75 208 GLY A N 1
ATOM 1505 C CA . GLY A 1 208 ? -0.069 23.244 10.295 1.00 88.75 208 GLY A CA 1
ATOM 1506 C C . GLY A 1 208 ? 0.825 24.421 9.897 1.00 88.75 208 GLY A C 1
ATOM 1507 O O . GLY A 1 208 ? 1.868 24.652 10.514 1.00 88.75 208 GLY A O 1
ATOM 1508 N N . TRP A 1 209 ? 0.427 25.166 8.863 1.00 83.81 209 TRP A N 1
ATOM 1509 C CA . TRP A 1 209 ? 1.128 26.357 8.362 1.00 83.81 209 TRP A CA 1
ATOM 1510 C C . TRP A 1 209 ? 0.166 27.361 7.689 1.00 83.81 209 TRP A C 1
ATOM 1512 O O . TRP A 1 209 ? -0.837 26.968 7.105 1.00 83.81 209 TRP A O 1
ATOM 1522 N N . VAL A 1 210 ? 0.473 28.663 7.726 1.00 80.62 210 VAL A N 1
ATOM 1523 C CA . VAL A 1 210 ? -0.400 29.776 7.262 1.00 80.62 210 VAL A CA 1
ATOM 1524 C C . VAL A 1 210 ? -1.716 29.901 8.043 1.00 80.62 210 VAL A C 1
ATOM 1526 O O . VAL A 1 210 ? -2.802 29.935 7.477 1.00 80.62 210 VAL A O 1
ATOM 1529 N N . SER A 1 211 ? -1.625 29.998 9.365 1.00 84.19 211 SER A N 1
ATOM 1530 C CA . SER A 1 211 ? -2.776 30.146 10.269 1.00 84.19 211 SER A CA 1
ATOM 1531 C C . SER A 1 211 ? -3.761 28.976 10.207 1.00 84.19 211 SER A C 1
ATOM 1533 O O . SER A 1 211 ? -4.952 29.153 10.440 1.00 84.19 211 SER A O 1
ATOM 1535 N N . THR A 1 212 ? -3.240 27.778 9.940 1.00 86.38 212 THR A N 1
ATOM 1536 C CA . THR A 1 212 ? -3.993 26.520 9.915 1.00 86.38 212 THR A CA 1
ATOM 1537 C C . THR A 1 212 ? -3.554 25.594 11.047 1.00 86.38 212 THR A C 1
ATOM 1539 O O . THR A 1 212 ? -2.445 25.717 11.587 1.00 86.38 212 THR A O 1
ATOM 1542 N N . THR A 1 213 ? -4.428 24.652 11.406 1.00 90.88 213 THR A N 1
ATOM 1543 C CA . THR A 1 213 ? -4.145 23.610 12.404 1.00 90.88 213 THR A CA 1
ATOM 1544 C C . THR A 1 213 ? -4.096 22.249 11.721 1.00 90.88 213 THR A C 1
ATOM 1546 O O . THR A 1 213 ? -5.019 21.883 10.996 1.00 90.88 213 THR A O 1
ATOM 1549 N N . GLY A 1 214 ? -3.031 21.481 11.956 1.00 91.56 214 GLY A N 1
ATOM 1550 C CA . GLY A 1 214 ? -2.964 20.097 11.484 1.00 91.56 214 GLY A CA 1
ATOM 1551 C C . GLY A 1 214 ? -4.015 19.190 12.141 1.00 91.56 214 GLY A C 1
ATOM 1552 O O . GLY A 1 214 ? -4.576 19.507 13.189 1.00 91.56 214 GLY A O 1
ATOM 1553 N N . GLY A 1 215 ? -4.274 18.027 11.546 1.00 93.56 215 GLY A N 1
ATOM 1554 C CA . GLY A 1 215 ? -5.218 17.058 12.105 1.00 93.56 215 GLY A CA 1
ATOM 1555 C C . GLY A 1 215 ? -4.682 16.389 13.377 1.00 93.56 215 GLY A C 1
ATOM 1556 O O . GLY A 1 215 ? -3.508 16.019 13.437 1.00 93.56 215 GLY A O 1
ATOM 1557 N N . ALA A 1 216 ? -5.532 16.192 14.386 1.00 95.75 216 ALA A N 1
ATOM 1558 C CA . ALA A 1 216 ? -5.194 15.417 15.580 1.00 95.75 216 ALA A CA 1
ATOM 1559 C C . ALA A 1 216 ? -5.103 13.909 15.289 1.00 95.75 216 ALA A C 1
ATOM 1561 O O . ALA A 1 216 ? -5.824 13.374 14.444 1.00 95.75 216 ALA A O 1
ATOM 1562 N N . GLY A 1 217 ? -4.224 13.200 15.995 1.00 96.56 217 GLY A N 1
ATOM 1563 C CA . GLY A 1 217 ? -4.133 11.744 15.895 1.00 96.56 217 GLY A CA 1
ATOM 1564 C C . GLY A 1 217 ? -5.314 11.025 16.555 1.00 96.56 217 GLY A C 1
ATOM 1565 O O . GLY A 1 217 ? -6.065 11.614 17.330 1.00 96.56 217 GLY A O 1
ATOM 1566 N N . GLY A 1 218 ? -5.488 9.737 16.266 1.00 97.69 218 GLY A N 1
ATOM 1567 C CA . GLY A 1 218 ? -6.461 8.882 16.955 1.00 97.69 218 GLY A CA 1
ATOM 1568 C C . GLY A 1 218 ? -6.027 8.529 18.383 1.00 97.69 218 GLY A C 1
ATOM 1569 O O . GLY A 1 218 ? -4.837 8.478 18.681 1.00 97.69 218 GLY A O 1
ATOM 1570 N N . GLY A 1 219 ? -6.973 8.281 19.290 1.00 97.56 219 GLY A N 1
ATOM 1571 C CA . GLY A 1 219 ? -6.679 7.923 20.683 1.00 97.56 219 GLY A CA 1
ATOM 1572 C C . GLY A 1 219 ? -6.223 6.469 20.880 1.00 97.56 219 GLY A C 1
ATOM 1573 O O . GLY A 1 219 ? -5.868 5.768 19.933 1.00 97.56 219 GLY A O 1
ATOM 1574 N N . ALA A 1 220 ? -6.238 6.000 22.129 1.00 97.88 220 ALA A N 1
ATOM 1575 C CA . ALA A 1 220 ? -5.891 4.623 22.484 1.00 97.88 220 ALA A CA 1
ATOM 1576 C C . ALA A 1 220 ? -7.070 3.895 23.152 1.00 97.88 220 ALA A C 1
ATOM 1578 O O . ALA A 1 220 ? -7.750 4.452 24.019 1.00 97.88 220 ALA A O 1
ATOM 1579 N N . ILE A 1 221 ? -7.289 2.638 22.760 1.00 98.81 221 ILE A N 1
ATOM 1580 C CA . ILE A 1 221 ? -8.286 1.725 23.332 1.00 98.81 221 ILE A CA 1
ATOM 1581 C C . ILE A 1 221 ? -7.569 0.471 23.832 1.00 98.81 221 ILE A C 1
ATOM 1583 O O . ILE A 1 221 ? -6.849 -0.181 23.076 1.00 98.81 221 ILE A O 1
ATOM 1587 N N . ARG A 1 222 ? -7.806 0.101 25.092 1.00 98.69 222 ARG A N 1
ATOM 1588 C CA . ARG A 1 222 ? -7.345 -1.151 25.699 1.00 98.69 222 ARG A CA 1
ATOM 1589 C C . ARG A 1 222 ? -8.545 -1.938 26.224 1.00 98.69 222 ARG A C 1
ATOM 1591 O O . ARG A 1 222 ? -9.292 -1.429 27.053 1.00 98.69 222 ARG A O 1
ATOM 1598 N N . ILE A 1 223 ? -8.701 -3.188 25.789 1.00 98.81 223 ILE A N 1
ATOM 1599 C CA . ILE A 1 223 ? -9.733 -4.106 26.299 1.00 98.81 223 ILE A CA 1
ATOM 1600 C C . ILE A 1 223 ? -9.077 -5.401 26.764 1.00 98.81 223 ILE A C 1
ATOM 1602 O O . ILE A 1 223 ? -8.537 -6.158 25.960 1.00 98.81 223 ILE A O 1
ATOM 1606 N N . GLN A 1 224 ? -9.142 -5.668 28.062 1.00 98.62 224 GLN A N 1
ATOM 1607 C CA . GLN A 1 224 ? -8.708 -6.918 28.666 1.00 98.62 224 GLN A CA 1
ATOM 1608 C C . GLN A 1 224 ? -9.928 -7.747 29.060 1.00 98.62 224 GLN A C 1
ATOM 1610 O O . GLN A 1 224 ? -10.489 -7.551 30.134 1.00 98.62 224 GLN A O 1
ATOM 1615 N N . ALA A 1 225 ? -10.338 -8.659 28.185 1.00 98.12 225 ALA A N 1
ATOM 1616 C CA . ALA A 1 225 ? -11.374 -9.641 28.460 1.00 98.12 225 ALA A CA 1
ATOM 1617 C C . ALA A 1 225 ? -10.742 -10.992 28.837 1.00 98.12 225 ALA A C 1
ATOM 1619 O O . ALA A 1 225 ? -9.704 -11.361 28.292 1.00 98.12 225 ALA A O 1
ATOM 1620 N N . ASN A 1 226 ? -11.353 -11.751 29.746 1.00 96.50 226 ASN A N 1
ATOM 1621 C CA . ASN A 1 226 ? -10.977 -13.157 29.981 1.00 96.50 226 ASN A CA 1
ATOM 1622 C C . ASN A 1 226 ? -11.905 -14.152 29.240 1.00 96.50 226 ASN A C 1
ATOM 1624 O O . ASN A 1 226 ? -11.594 -15.339 29.155 1.00 96.50 226 ASN A O 1
ATOM 1628 N N . GLY A 1 227 ? -13.023 -13.663 28.694 1.00 97.69 227 GLY A N 1
ATOM 1629 C CA . GLY A 1 227 ? -14.046 -14.417 27.980 1.00 97.69 227 GLY A CA 1
ATOM 1630 C C . GLY A 1 227 ? -14.226 -13.910 26.550 1.00 97.69 227 GLY A C 1
ATOM 1631 O O . GLY A 1 227 ? -13.256 -13.801 25.790 1.00 97.69 227 GLY A O 1
ATOM 1632 N N . THR A 1 228 ? -15.474 -13.633 26.171 1.00 98.50 228 THR A N 1
ATOM 1633 C CA . THR A 1 228 ? -15.845 -13.301 24.788 1.00 98.50 228 THR A CA 1
ATOM 1634 C C . THR A 1 228 ? -15.919 -11.794 24.563 1.00 98.50 228 THR A C 1
ATOM 1636 O O . THR A 1 228 ? -16.552 -11.062 25.326 1.00 98.50 228 THR A O 1
ATOM 1639 N N . VAL A 1 229 ? -15.306 -11.336 23.473 1.00 98.81 229 VAL A N 1
ATOM 1640 C CA . VAL A 1 229 ? -15.495 -9.994 22.912 1.00 98.81 229 VAL A CA 1
ATOM 1641 C C . VAL A 1 229 ? -16.374 -10.137 21.670 1.00 98.81 229 VAL A C 1
ATOM 1643 O O . VAL A 1 229 ? -15.936 -10.704 20.672 1.00 98.81 229 VAL A O 1
ATOM 1646 N N . THR A 1 230 ? -17.601 -9.625 21.722 1.00 98.81 230 THR A N 1
ATOM 1647 C CA . THR A 1 230 ? -18.527 -9.594 20.581 1.00 98.81 230 THR A CA 1
ATOM 1648 C C . THR A 1 230 ? -18.608 -8.179 20.022 1.00 98.81 230 THR A C 1
ATOM 1650 O O . THR A 1 230 ? -18.973 -7.248 20.743 1.00 98.81 230 THR A O 1
ATOM 1653 N N . VAL A 1 231 ? -18.279 -7.996 18.743 1.00 98.81 231 VAL A N 1
ATOM 1654 C CA . VAL A 1 231 ? -18.320 -6.690 18.068 1.00 98.81 231 VAL A CA 1
ATOM 1655 C C . VAL A 1 231 ? -19.218 -6.766 16.845 1.00 98.81 231 VAL A C 1
ATOM 1657 O O . VAL A 1 231 ? -18.781 -7.199 15.786 1.00 98.81 231 VAL A O 1
ATOM 1660 N N . ASP A 1 232 ? -20.452 -6.292 16.983 1.00 98.75 232 ASP A N 1
ATOM 1661 C CA . ASP A 1 232 ? -21.385 -6.037 15.876 1.00 98.75 232 ASP A CA 1
ATOM 1662 C C . ASP A 1 232 ? -21.485 -4.540 15.540 1.00 98.75 232 ASP A C 1
ATOM 1664 O O . ASP A 1 232 ? -21.930 -4.158 14.460 1.00 98.75 232 ASP A O 1
ATOM 1668 N N . GLY A 1 233 ? -21.062 -3.675 16.467 1.00 98.69 233 GLY A N 1
ATOM 1669 C CA . GLY A 1 233 ? -20.932 -2.234 16.266 1.00 98.69 233 GLY A CA 1
ATOM 1670 C C . GLY A 1 233 ? -19.537 -1.811 15.794 1.00 98.69 233 GLY A C 1
ATOM 1671 O O . GLY A 1 233 ? -18.918 -2.448 14.942 1.00 98.69 233 GLY A O 1
ATOM 1672 N N . THR A 1 234 ? -19.039 -0.688 16.318 1.00 98.88 234 THR A N 1
ATOM 1673 C CA . THR A 1 234 ? -17.755 -0.099 15.889 1.00 98.88 234 THR A CA 1
ATOM 1674 C C . THR A 1 234 ? -16.792 0.129 17.051 1.00 98.88 234 THR A C 1
ATOM 1676 O O . THR A 1 234 ? -17.151 0.739 18.056 1.00 98.88 234 THR A O 1
ATOM 1679 N N . ILE A 1 235 ? -15.534 -0.275 16.873 1.00 98.94 235 ILE A N 1
ATOM 1680 C CA . ILE A 1 235 ? -14.396 0.175 17.684 1.00 98.94 235 ILE A CA 1
ATOM 1681 C C . ILE A 1 235 ? -13.504 1.044 16.791 1.00 98.94 235 ILE A C 1
ATOM 1683 O O . ILE A 1 235 ? -13.042 0.575 15.749 1.00 98.94 235 ILE A O 1
ATOM 1687 N N . SER A 1 236 ? -13.270 2.309 17.152 1.00 98.81 236 SER A N 1
ATOM 1688 C CA . SER A 1 236 ? -12.523 3.232 16.290 1.00 98.81 236 SER A CA 1
ATOM 1689 C C . SER A 1 236 ? -11.519 4.129 17.017 1.00 98.81 236 SER A C 1
ATOM 1691 O O . SER A 1 236 ? -11.781 4.642 18.104 1.00 98.81 236 SER A O 1
ATOM 1693 N N . ALA A 1 237 ? -10.364 4.326 16.383 1.00 98.56 237 ALA A N 1
ATOM 1694 C CA . ALA A 1 237 ? -9.295 5.226 16.796 1.00 98.56 237 ALA A CA 1
ATOM 1695 C C . ALA A 1 237 ? -8.680 5.927 15.569 1.00 98.56 237 ALA A C 1
ATOM 1697 O O . ALA A 1 237 ? -7.461 5.951 15.398 1.00 98.56 237 ALA A O 1
ATOM 1698 N N . ASP A 1 238 ? -9.509 6.444 14.664 1.00 98.56 238 ASP A N 1
ATOM 1699 C CA . ASP A 1 238 ? -9.042 7.077 13.427 1.00 98.56 238 ASP A CA 1
ATOM 1700 C C . ASP A 1 238 ? -8.423 8.462 13.684 1.00 98.56 238 ASP A C 1
ATOM 1702 O O . ASP A 1 238 ? -8.840 9.205 14.578 1.00 98.56 238 ASP A O 1
ATOM 1706 N N . GLY A 1 239 ? -7.426 8.816 12.873 1.00 97.19 239 GLY A N 1
ATOM 1707 C CA . GLY A 1 239 ? -6.841 10.154 12.836 1.00 97.19 239 GLY A CA 1
ATOM 1708 C C . GLY A 1 239 ? -7.732 11.163 12.109 1.00 97.19 239 GLY A C 1
ATOM 1709 O O . GLY A 1 239 ? -8.507 10.817 11.213 1.00 97.19 239 GLY A O 1
ATOM 1710 N N . GLN A 1 240 ? -7.602 12.434 12.473 1.00 95.56 240 GLN A N 1
ATOM 1711 C CA . GLN A 1 240 ? -8.345 13.528 11.865 1.00 95.56 240 GLN A CA 1
ATOM 1712 C C . GLN A 1 240 ? -7.786 13.855 10.474 1.00 95.56 240 GLN A C 1
ATOM 1714 O O . GLN A 1 240 ? -6.587 14.097 10.311 1.00 95.56 240 GLN A O 1
ATOM 1719 N N . GLY A 1 241 ? -8.659 13.889 9.466 1.00 91.25 241 GLY A N 1
ATOM 1720 C CA . GLY A 1 241 ? -8.331 14.453 8.156 1.00 91.25 241 GLY A CA 1
ATOM 1721 C C . GLY A 1 241 ? -8.247 15.981 8.182 1.00 91.25 241 GLY A C 1
ATOM 1722 O O . GLY A 1 241 ? -8.620 16.616 9.166 1.00 91.25 241 GLY A O 1
ATOM 1723 N N . THR A 1 242 ? -7.793 16.577 7.084 1.00 84.75 242 THR A N 1
ATOM 1724 C CA . THR A 1 242 ? -7.729 18.036 6.934 1.00 84.75 242 THR A CA 1
ATOM 1725 C C . THR A 1 242 ? -8.345 18.480 5.615 1.00 84.75 242 THR A C 1
ATOM 1727 O O . THR A 1 242 ? -8.201 17.823 4.581 1.00 84.75 242 THR A O 1
ATOM 1730 N N . THR A 1 243 ? -9.049 19.611 5.648 1.00 77.94 243 THR A N 1
ATOM 1731 C CA . THR A 1 243 ? -9.632 20.255 4.460 1.00 77.94 243 THR A CA 1
ATOM 1732 C C . THR A 1 243 ? -8.863 21.498 4.017 1.00 77.94 243 THR A C 1
ATOM 1734 O O . THR A 1 243 ? -9.134 22.028 2.946 1.00 77.94 243 THR A O 1
ATOM 1737 N N . GLU A 1 244 ? -7.909 21.960 4.826 1.00 72.00 244 GLU A N 1
ATOM 1738 C CA . GLU A 1 244 ? -7.156 23.194 4.602 1.00 72.00 244 GLU A CA 1
ATOM 1739 C C . GLU A 1 244 ? -5.861 22.943 3.817 1.00 72.00 244 GLU A C 1
ATOM 1741 O O . GLU A 1 244 ? -5.262 21.865 3.876 1.00 72.00 244 GLU A O 1
ATOM 1746 N N . VAL A 1 245 ? -5.413 23.962 3.084 1.00 73.62 245 VAL A N 1
ATOM 1747 C CA . VAL A 1 245 ? -4.120 23.960 2.386 1.00 73.62 245 VAL A CA 1
ATOM 1748 C C . VAL A 1 245 ? -2.984 23.942 3.415 1.00 73.62 245 VAL A C 1
ATOM 1750 O O . VAL A 1 245 ? -3.151 24.445 4.520 1.00 73.62 245 VAL A O 1
ATOM 1753 N N . ALA A 1 246 ? -1.822 23.386 3.058 1.00 78.75 246 ALA A N 1
ATOM 1754 C CA . ALA A 1 246 ? -0.624 23.421 3.903 1.00 78.75 246 ALA A CA 1
ATOM 1755 C C . ALA A 1 246 ? -0.749 22.724 5.282 1.00 78.75 246 ALA A C 1
ATOM 1757 O O . ALA A 1 246 ? 0.003 23.038 6.208 1.00 78.75 246 ALA A O 1
ATOM 1758 N N . THR A 1 247 ? -1.669 21.760 5.423 1.00 85.31 247 THR A N 1
ATOM 1759 C CA . THR A 1 247 ? -1.886 21.005 6.668 1.00 85.31 247 THR A CA 1
ATOM 1760 C C . THR A 1 247 ? -1.622 19.512 6.507 1.00 85.31 247 THR A C 1
ATOM 1762 O O . THR A 1 247 ? -2.047 18.871 5.545 1.00 85.31 247 THR A O 1
ATOM 1765 N N . GLY A 1 248 ? -0.954 18.927 7.495 1.00 89.88 248 GLY A N 1
ATOM 1766 C CA . GLY A 1 248 ? -0.822 17.486 7.639 1.00 89.88 248 GLY A CA 1
ATOM 1767 C C . GLY A 1 248 ? -1.997 16.885 8.398 1.00 89.88 248 GLY A C 1
ATOM 1768 O O . GLY A 1 248 ? -2.416 17.411 9.431 1.00 89.88 248 GLY A O 1
ATOM 1769 N N . ALA A 1 249 ? -2.496 15.746 7.928 1.00 93.56 249 ALA A N 1
ATOM 1770 C CA . ALA A 1 249 ? -3.497 14.976 8.651 1.00 93.56 249 ALA A CA 1
ATOM 1771 C C . ALA A 1 249 ? -2.888 14.179 9.821 1.00 93.56 249 ALA A C 1
ATOM 1773 O O . ALA A 1 249 ? -1.698 13.839 9.834 1.00 93.56 249 ALA A O 1
ATOM 1774 N N . GLY A 1 250 ? -3.727 13.884 10.815 1.00 95.12 250 GLY A N 1
ATOM 1775 C CA . GLY A 1 250 ? -3.354 13.107 11.992 1.00 95.12 250 GLY A CA 1
ATOM 1776 C C . GLY A 1 250 ? -3.271 11.611 11.697 1.00 95.12 250 GLY A C 1
ATOM 1777 O O . GLY A 1 250 ? -3.971 11.087 10.829 1.00 95.12 250 GLY A O 1
ATOM 1778 N N . SER A 1 251 ? -2.409 10.907 12.421 1.00 97.06 251 SER A N 1
ATOM 1779 C CA . SER A 1 251 ? -2.222 9.456 12.267 1.00 97.06 251 SER A CA 1
ATOM 1780 C C . SER A 1 251 ? -3.277 8.652 13.028 1.00 97.06 251 SER A C 1
ATOM 1782 O O . SER A 1 251 ? -3.889 9.148 13.976 1.00 97.06 251 SER A O 1
ATOM 1784 N N . GLY A 1 252 ? -3.481 7.396 12.629 1.00 98.12 252 GLY A N 1
ATOM 1785 C CA . GLY A 1 252 ? -4.333 6.466 13.369 1.00 98.12 252 GLY A CA 1
ATOM 1786 C C . GLY A 1 252 ? -3.784 6.143 14.766 1.00 98.12 252 GLY A C 1
ATOM 1787 O O . GLY A 1 252 ? -2.577 6.174 15.014 1.00 98.12 252 GLY A O 1
ATOM 1788 N N . GLY A 1 253 ? -4.686 5.824 15.689 1.00 98.00 253 GLY A N 1
ATOM 1789 C CA . GLY A 1 253 ? -4.393 5.494 17.081 1.00 98.00 253 GLY A CA 1
ATOM 1790 C C . GLY A 1 253 ? -4.032 4.027 17.331 1.00 98.00 253 GLY A C 1
ATOM 1791 O O . GLY A 1 253 ? -3.536 3.336 16.440 1.00 98.00 253 GLY A O 1
ATOM 1792 N N . SER A 1 254 ? -4.283 3.559 18.556 1.00 98.50 254 SER A N 1
ATOM 1793 C CA . SER A 1 254 ? -4.080 2.160 18.967 1.00 98.50 254 SER A CA 1
ATOM 1794 C C . SER A 1 254 ? -5.378 1.503 19.412 1.00 98.50 254 SER A C 1
ATOM 1796 O O . SER A 1 254 ? -6.124 2.075 20.206 1.00 98.50 254 SER A O 1
ATOM 1798 N N . ILE A 1 255 ? -5.587 0.257 18.995 1.00 98.88 255 ILE A N 1
ATOM 1799 C CA . ILE A 1 255 ? -6.589 -0.647 19.565 1.00 98.88 255 ILE A CA 1
ATOM 1800 C C . ILE A 1 255 ? -5.865 -1.915 20.020 1.00 98.88 255 ILE A C 1
ATOM 1802 O O . ILE A 1 255 ? -5.285 -2.623 19.201 1.00 98.88 255 ILE A O 1
ATOM 1806 N N . PHE A 1 256 ? -5.895 -2.208 21.320 1.00 98.81 256 PHE A N 1
ATOM 1807 C CA . PHE A 1 256 ? -5.257 -3.391 21.894 1.00 98.81 256 PHE A CA 1
ATOM 1808 C C . PHE A 1 256 ? -6.242 -4.228 22.711 1.00 98.81 256 PHE A C 1
ATOM 1810 O O . PHE A 1 256 ? -6.644 -3.857 23.822 1.00 98.81 256 PHE A O 1
ATOM 1817 N N . ILE A 1 257 ? -6.602 -5.391 22.176 1.00 98.75 257 ILE A N 1
ATOM 1818 C CA . ILE A 1 257 ? -7.583 -6.299 22.765 1.00 98.75 257 ILE A CA 1
ATOM 1819 C C . ILE A 1 257 ? -6.900 -7.624 23.100 1.00 98.75 257 ILE A C 1
ATOM 1821 O O . ILE A 1 257 ? -6.216 -8.209 22.265 1.00 98.75 257 ILE A O 1
ATOM 1825 N N . THR A 1 258 ? -7.096 -8.086 24.331 1.00 98.81 258 THR A N 1
ATOM 1826 C CA . THR A 1 258 ? -6.729 -9.437 24.774 1.00 98.81 258 THR A CA 1
ATOM 1827 C C . THR A 1 258 ? -8.002 -10.123 25.245 1.00 98.81 258 THR A C 1
ATOM 1829 O O . THR A 1 258 ? -8.713 -9.533 26.060 1.00 98.81 258 THR A O 1
ATOM 1832 N N . MET A 1 259 ? -8.293 -11.319 24.754 1.00 98.31 259 MET A N 1
ATOM 1833 C CA . MET A 1 259 ? -9.524 -12.052 25.051 1.00 98.31 259 MET A CA 1
ATOM 1834 C C . MET A 1 259 ? -9.314 -13.561 24.967 1.00 98.31 259 MET A C 1
ATOM 1836 O O . MET A 1 259 ? -8.238 -14.031 24.614 1.00 98.31 259 MET A O 1
ATOM 1840 N N . ARG A 1 260 ? -10.362 -14.333 25.259 1.00 97.81 260 ARG A N 1
ATOM 1841 C CA . ARG A 1 260 ? -10.394 -15.768 24.965 1.00 97.81 260 ARG A CA 1
ATOM 1842 C C . ARG A 1 260 ? -11.015 -16.048 23.595 1.00 97.81 260 ARG A C 1
ATOM 1844 O O . ARG A 1 260 ? -10.475 -16.861 22.858 1.00 97.81 260 ARG A O 1
ATOM 1851 N N . LEU A 1 261 ? -12.104 -15.362 23.240 1.00 98.12 261 LEU A N 1
ATOM 1852 C CA . LEU A 1 261 ? -12.829 -15.564 21.978 1.00 98.12 261 LEU A CA 1
ATOM 1853 C C . LEU A 1 261 ? -13.268 -14.226 21.366 1.00 98.12 261 LEU A C 1
ATOM 1855 O O . LEU A 1 261 ? -13.763 -13.356 22.087 1.00 98.12 261 LEU A O 1
ATOM 1859 N N . LEU A 1 262 ? -13.124 -14.077 20.046 1.00 98.56 262 LEU A N 1
ATOM 1860 C CA . LEU A 1 262 ? -13.689 -12.969 19.274 1.00 98.56 262 LEU A CA 1
ATOM 1861 C C . LEU A 1 262 ? -14.882 -13.439 18.430 1.00 98.56 262 LEU A C 1
ATOM 1863 O O . LEU A 1 262 ? -14.787 -14.440 17.720 1.00 98.56 262 LEU A O 1
ATOM 1867 N N . ALA A 1 263 ? -15.973 -12.675 18.467 1.00 98.31 263 ALA A N 1
ATOM 1868 C CA . ALA A 1 263 ? -17.181 -12.901 17.674 1.00 98.31 263 ALA A CA 1
ATOM 1869 C C . ALA A 1 263 ? -17.768 -11.581 17.137 1.00 98.31 263 ALA A C 1
ATOM 1871 O O . ALA A 1 263 ? -17.418 -10.498 17.607 1.00 98.31 263 ALA A O 1
ATOM 1872 N N . GLY A 1 264 ? -18.696 -11.674 16.181 1.00 97.88 264 GLY A N 1
ATOM 1873 C CA . GLY A 1 264 ? -19.470 -10.542 15.654 1.00 97.88 264 GLY A CA 1
ATOM 1874 C C . GLY A 1 264 ? -19.170 -10.194 14.194 1.00 97.88 264 GLY A C 1
ATOM 1875 O O . GLY A 1 264 ? -18.370 -10.863 13.537 1.00 97.88 264 GLY A O 1
ATOM 1876 N N . ASN A 1 265 ? -19.849 -9.162 13.686 1.00 97.69 265 ASN A N 1
ATOM 1877 C CA . ASN A 1 265 ? -19.817 -8.735 12.275 1.00 97.69 265 ASN A CA 1
ATOM 1878 C C . ASN A 1 265 ? -19.545 -7.228 12.085 1.00 97.69 265 ASN A C 1
ATOM 1880 O O . ASN A 1 265 ? -19.908 -6.636 11.069 1.00 97.69 265 ASN A O 1
ATOM 1884 N N . GLY A 1 266 ? -18.974 -6.583 13.100 1.00 98.25 266 GLY A N 1
ATOM 1885 C CA . GLY A 1 266 ? -18.748 -5.143 13.151 1.00 98.25 266 GLY A CA 1
ATOM 1886 C C . GLY A 1 266 ? -17.437 -4.687 12.505 1.00 98.25 266 GLY A C 1
ATOM 1887 O O . GLY A 1 266 ? -16.875 -5.323 11.614 1.00 98.25 266 GLY A O 1
ATOM 1888 N N . VAL A 1 267 ? -16.923 -3.547 12.972 1.00 98.56 267 VAL A N 1
ATOM 1889 C CA . VAL A 1 267 ? -15.707 -2.918 12.429 1.00 98.56 267 VAL A CA 1
ATOM 1890 C C . VAL A 1 267 ? -14.742 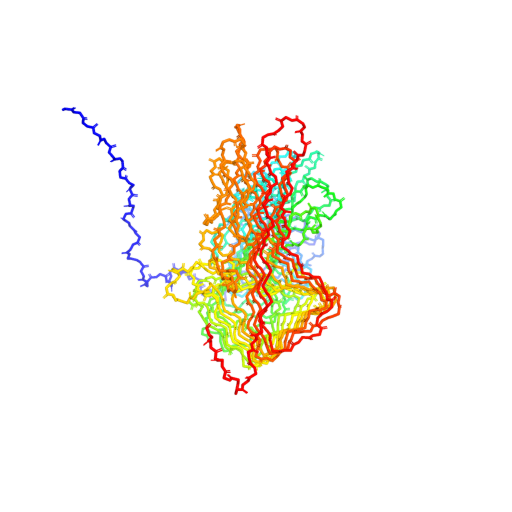-2.535 13.545 1.00 98.56 267 VAL A C 1
ATOM 1892 O O . VAL A 1 267 ? -15.144 -1.947 14.551 1.00 98.56 267 VAL A O 1
ATOM 1895 N N . MET A 1 268 ? -13.450 -2.791 13.328 1.00 98.75 268 MET A N 1
ATOM 1896 C CA . MET A 1 268 ? -12.360 -2.241 14.137 1.00 98.75 268 MET A CA 1
ATOM 1897 C C . MET A 1 268 ? -11.419 -1.422 13.254 1.00 98.75 268 MET A C 1
ATOM 1899 O O . MET A 1 268 ? -10.809 -1.956 12.325 1.00 98.75 268 MET A O 1
ATOM 1903 N N . ARG A 1 269 ? -11.287 -0.118 13.523 1.00 98.62 269 ARG A N 1
ATOM 1904 C CA . ARG A 1 269 ? -10.496 0.785 12.672 1.00 98.62 269 ARG A CA 1
ATOM 1905 C C . ARG A 1 269 ? -9.586 1.739 13.442 1.00 98.62 269 ARG A C 1
ATOM 1907 O O . ARG A 1 269 ? -9.980 2.297 14.457 1.00 98.62 269 ARG A O 1
ATOM 1914 N N . ALA A 1 270 ? -8.378 1.939 12.931 1.00 98.50 270 ALA A N 1
ATOM 1915 C CA . ALA A 1 270 ? -7.441 2.974 13.363 1.00 98.50 270 ALA A CA 1
ATOM 1916 C C . ALA A 1 270 ? -6.713 3.532 12.131 1.00 98.50 270 ALA A C 1
ATOM 1918 O O . ALA A 1 270 ? -5.504 3.392 11.970 1.00 98.50 270 ALA A O 1
ATOM 1919 N N . ARG A 1 271 ? -7.471 4.090 11.190 1.00 97.94 271 ARG A N 1
ATOM 1920 C CA . ARG A 1 271 ? -6.969 4.636 9.922 1.00 97.94 271 ARG A CA 1
ATOM 1921 C C . ARG A 1 271 ? -6.319 5.998 10.131 1.00 97.94 271 ARG A C 1
ATOM 1923 O O . ARG A 1 271 ? -6.671 6.734 11.052 1.00 97.94 271 ARG A O 1
ATOM 1930 N N . GLY A 1 272 ? -5.395 6.348 9.245 1.00 96.75 272 GLY A N 1
ATOM 1931 C CA . GLY A 1 272 ? -4.881 7.712 9.183 1.00 96.75 272 GLY A CA 1
ATOM 1932 C C . GLY A 1 272 ? -5.913 8.691 8.618 1.00 96.75 272 GLY A C 1
ATOM 1933 O O . GLY A 1 272 ? -6.819 8.300 7.877 1.00 96.75 272 GLY A O 1
ATOM 1934 N N . GLY A 1 273 ? -5.771 9.972 8.947 1.00 94.19 273 GLY A N 1
ATOM 1935 C CA . GLY A 1 273 ? -6.606 11.032 8.394 1.00 94.19 273 GLY A CA 1
ATOM 1936 C C . GLY A 1 273 ? -6.290 11.306 6.922 1.00 94.19 273 GLY A C 1
ATOM 1937 O O . GLY A 1 273 ? -5.144 11.207 6.482 1.00 94.19 273 GLY A O 1
ATOM 1938 N N . ARG A 1 274 ? -7.302 11.678 6.137 1.00 89.69 274 ARG A N 1
ATOM 1939 C CA . ARG A 1 274 ? -7.125 12.061 4.729 1.00 89.69 274 ARG A CA 1
ATOM 1940 C C . ARG A 1 274 ? -6.870 13.564 4.607 1.00 89.69 274 ARG A C 1
ATOM 1942 O O . ARG A 1 274 ? -7.621 14.352 5.176 1.00 89.69 274 ARG A O 1
ATOM 1949 N N . ALA A 1 275 ? -5.852 13.949 3.844 1.00 81.88 275 ALA A N 1
ATOM 1950 C CA . ALA A 1 275 ? -5.648 15.336 3.429 1.00 81.88 275 ALA A CA 1
ATOM 1951 C C . ALA A 1 275 ? -6.494 15.673 2.189 1.00 81.88 275 ALA A C 1
ATOM 1953 O O . ALA A 1 275 ? -6.737 14.808 1.340 1.00 81.88 275 ALA A O 1
ATOM 1954 N N . SER A 1 276 ? -6.945 16.924 2.073 1.00 69.06 276 SER A N 1
ATOM 1955 C CA . SER A 1 276 ? -7.661 17.390 0.881 1.00 69.06 276 SER A CA 1
ATOM 1956 C C . SER A 1 276 ? -6.758 17.461 -0.352 1.00 69.06 276 SER A C 1
ATOM 1958 O O . SER A 1 276 ? -5.582 17.807 -0.277 1.00 69.06 276 SER A O 1
ATOM 1960 N N . SER A 1 277 ? -7.339 17.168 -1.515 1.00 55.34 277 SER A N 1
ATOM 1961 C CA . SER A 1 277 ? -6.667 17.195 -2.819 1.00 55.34 277 SER A CA 1
ATOM 1962 C C . SER A 1 277 ? -6.601 18.594 -3.457 1.00 55.34 277 SER A C 1
ATOM 1964 O O . SER A 1 277 ? -6.215 18.707 -4.616 1.00 55.34 277 SER A O 1
ATOM 1966 N N . GLY A 1 278 ? -7.044 19.646 -2.753 1.00 48.16 278 GLY A N 1
ATOM 1967 C CA . GLY A 1 278 ? -7.339 20.964 -3.334 1.00 48.16 278 GLY A CA 1
ATOM 1968 C C . GLY A 1 278 ? -6.245 22.029 -3.206 1.00 48.16 278 GLY A C 1
ATOM 1969 O O . GLY A 1 278 ? -6.385 23.098 -3.791 1.00 48.16 278 GLY A O 1
ATOM 1970 N N . GLY A 1 279 ? -5.161 21.772 -2.469 1.00 48.84 279 GLY A N 1
ATOM 1971 C CA . GLY A 1 279 ? -4.087 22.747 -2.271 1.00 48.84 279 GLY A CA 1
ATOM 1972 C C . GLY A 1 279 ? -2.699 22.120 -2.254 1.00 48.84 279 GLY A C 1
ATOM 1973 O O . GLY A 1 279 ? -2.525 20.954 -1.902 1.00 48.84 279 GLY A O 1
ATOM 1974 N N . ALA A 1 280 ? -1.695 22.898 -2.650 1.00 57.00 280 ALA A N 1
ATOM 1975 C CA . ALA A 1 280 ? -0.292 22.539 -2.479 1.00 57.00 280 ALA A CA 1
ATOM 1976 C C . ALA A 1 280 ? 0.043 22.482 -0.972 1.00 57.00 280 ALA A C 1
ATOM 1978 O O . ALA A 1 280 ? -0.291 23.414 -0.244 1.00 57.00 280 ALA A O 1
ATOM 1979 N N . GLY A 1 281 ? 0.687 21.417 -0.479 1.00 61.81 281 GLY A N 1
ATOM 1980 C CA . GLY A 1 281 ? 1.244 21.414 0.885 1.00 61.81 281 GLY A CA 1
ATOM 1981 C C . GLY A 1 281 ? 0.653 20.470 1.924 1.00 61.81 281 GLY A C 1
ATOM 1982 O O . GLY A 1 281 ? 0.904 20.699 3.101 1.00 61.81 281 GLY A O 1
ATOM 1983 N N . ALA A 1 282 ? -0.130 19.461 1.545 1.00 73.69 282 ALA A N 1
ATOM 1984 C CA . ALA A 1 282 ? -0.787 18.580 2.513 1.00 73.69 282 ALA A CA 1
ATOM 1985 C C . ALA A 1 282 ? -0.251 17.137 2.471 1.00 73.69 282 ALA A C 1
ATOM 1987 O O . ALA A 1 282 ? 0.332 16.702 1.479 1.00 73.69 282 ALA A O 1
ATOM 1988 N N . GLY A 1 283 ? -0.457 16.370 3.541 1.00 84.56 283 GLY A N 1
ATOM 1989 C CA . GLY A 1 283 ? -0.068 14.959 3.609 1.00 84.56 283 GLY A CA 1
ATOM 1990 C C . GLY A 1 283 ? -1.111 14.123 4.340 1.00 84.56 283 GLY A C 1
ATOM 1991 O O . GLY A 1 283 ? -1.679 14.566 5.341 1.00 84.56 283 GLY A O 1
ATOM 1992 N N . CYS A 1 284 ? -1.352 12.902 3.865 1.00 90.38 284 CYS A N 1
ATOM 1993 C CA . CYS A 1 284 ? -2.259 11.969 4.531 1.00 90.38 284 CYS A CA 1
ATOM 1994 C C . CYS A 1 284 ? -1.635 11.386 5.807 1.00 90.38 284 CYS A C 1
ATOM 1996 O O . CYS A 1 284 ? -0.454 11.071 5.832 1.00 90.38 284 CYS A O 1
ATOM 1998 N N . GLY A 1 285 ? -2.400 11.192 6.875 1.00 93.81 285 GLY A N 1
ATOM 1999 C CA . GLY A 1 285 ? -1.908 10.559 8.098 1.00 93.81 285 GLY A CA 1
ATOM 2000 C C . GLY A 1 285 ? -1.603 9.081 7.872 1.00 93.81 285 GLY A C 1
ATOM 2001 O O . GLY A 1 285 ? -2.315 8.408 7.123 1.00 93.81 285 GLY A O 1
ATOM 2002 N N . GLY A 1 286 ? -0.551 8.566 8.502 1.00 95.56 286 GLY A N 1
ATOM 2003 C CA . GLY A 1 286 ? -0.244 7.137 8.490 1.00 95.56 286 GLY A CA 1
ATOM 2004 C C . GLY A 1 286 ? -1.271 6.322 9.279 1.00 95.56 286 GLY A C 1
ATOM 2005 O O . GLY A 1 286 ? -1.872 6.822 10.236 1.00 95.56 286 GLY A O 1
ATOM 2006 N N . GLY A 1 287 ? -1.471 5.064 8.887 1.00 97.19 287 GLY A N 1
ATOM 2007 C CA . GLY A 1 287 ? -2.309 4.124 9.631 1.00 97.19 287 GLY A CA 1
ATOM 2008 C C . GLY A 1 287 ? -1.842 3.909 11.078 1.00 97.19 287 GLY A C 1
ATOM 2009 O O . GLY A 1 287 ? -0.678 4.121 11.416 1.00 97.19 287 GLY A O 1
ATOM 2010 N N . GLY A 1 288 ? -2.762 3.507 11.948 1.00 98.25 288 GLY A N 1
ATOM 2011 C CA . GLY A 1 288 ? -2.518 3.197 13.356 1.00 98.25 288 GLY A CA 1
ATOM 2012 C C . GLY A 1 288 ? -2.122 1.741 13.586 1.00 98.25 288 GLY A C 1
ATOM 2013 O O . GLY A 1 288 ? -1.560 1.081 12.713 1.00 98.25 288 GLY A O 1
ATOM 2014 N N . ARG A 1 289 ? -2.407 1.216 14.776 1.00 98.56 289 ARG A N 1
ATOM 2015 C CA . ARG A 1 289 ? -2.105 -0.176 15.134 1.00 98.56 289 ARG A CA 1
ATOM 2016 C C . ARG A 1 289 ? -3.319 -0.849 15.754 1.00 98.56 289 ARG A C 1
ATOM 2018 O O . ARG A 1 289 ? -3.957 -0.278 16.637 1.00 98.56 289 ARG A O 1
ATOM 2025 N N . ILE A 1 290 ? -3.608 -2.072 15.326 1.00 98.81 290 ILE A N 1
ATOM 2026 C CA . ILE A 1 290 ? -4.603 -2.936 15.962 1.00 98.81 290 ILE A CA 1
ATOM 2027 C C . ILE A 1 290 ? -3.909 -4.243 16.337 1.00 98.81 290 ILE A C 1
ATOM 2029 O O . ILE A 1 290 ? -3.307 -4.878 15.477 1.00 98.81 290 ILE A O 1
ATOM 2033 N N . ALA A 1 291 ? -4.002 -4.642 17.604 1.00 98.69 291 ALA A N 1
ATOM 2034 C CA . ALA A 1 291 ? -3.562 -5.950 18.077 1.00 98.69 291 ALA A CA 1
ATOM 2035 C C . ALA A 1 291 ? -4.719 -6.680 18.755 1.00 98.69 291 ALA A C 1
ATOM 2037 O O . ALA A 1 291 ? -5.373 -6.139 19.654 1.00 98.69 291 ALA A O 1
ATOM 2038 N N . VAL A 1 292 ? -4.949 -7.912 18.315 1.00 98.50 292 VAL A N 1
ATOM 2039 C CA . VAL A 1 292 ? -6.045 -8.772 18.750 1.00 98.50 292 VAL A CA 1
ATOM 2040 C C . VAL A 1 292 ? -5.447 -10.105 19.181 1.00 98.50 292 VAL A C 1
ATOM 2042 O O . VAL A 1 292 ? -5.115 -10.951 18.353 1.00 98.50 292 VAL A O 1
ATOM 2045 N N . ILE A 1 293 ? -5.285 -10.274 20.489 1.00 98.44 293 ILE A N 1
ATOM 2046 C CA . ILE A 1 293 ? -4.672 -11.462 21.081 1.00 98.44 293 ILE A CA 1
ATOM 2047 C C . ILE A 1 293 ? -5.765 -12.318 21.711 1.00 98.44 293 ILE A C 1
ATOM 2049 O O . ILE A 1 293 ? -6.395 -11.916 22.686 1.00 98.44 293 ILE A O 1
ATOM 2053 N N . TYR A 1 294 ? -5.967 -13.506 21.159 1.00 97.75 294 TYR A N 1
ATOM 2054 C CA . TYR A 1 294 ? -6.955 -14.483 21.602 1.00 97.75 294 TYR A CA 1
ATOM 2055 C C . TYR A 1 294 ? -6.326 -15.849 21.888 1.00 97.75 294 TYR A C 1
ATOM 2057 O O . TYR A 1 294 ? -5.185 -16.118 21.500 1.00 97.75 294 TYR A O 1
ATOM 2065 N N . ASP A 1 295 ? -7.091 -16.709 22.560 1.00 97.75 295 ASP A N 1
ATOM 2066 C CA . ASP A 1 295 ? -6.784 -18.129 22.720 1.00 97.75 295 ASP A CA 1
ATOM 2067 C C . ASP A 1 295 ? -7.060 -18.861 21.396 1.00 97.75 295 ASP A C 1
ATOM 2069 O O . ASP A 1 295 ? -8.210 -19.029 20.981 1.00 97.75 295 ASP A O 1
ATOM 2073 N N . THR A 1 296 ? -5.992 -19.290 20.726 1.00 96.94 296 THR A N 1
ATOM 2074 C CA . THR A 1 296 ? -6.034 -19.929 19.403 1.00 96.94 296 THR A CA 1
ATOM 2075 C C . THR A 1 296 ? -6.765 -21.275 19.419 1.00 96.94 296 THR A C 1
ATOM 2077 O O . THR A 1 296 ? -7.473 -21.615 18.467 1.00 96.94 296 THR A O 1
ATOM 2080 N N . ALA A 1 297 ? -6.686 -22.027 20.523 1.00 96.56 297 ALA A N 1
ATOM 2081 C CA . ALA A 1 297 ? -7.388 -23.300 20.667 1.00 96.56 297 ALA A CA 1
ATOM 2082 C C . ALA A 1 297 ? -8.905 -23.087 20.749 1.00 96.56 297 ALA A C 1
ATOM 2084 O O . ALA A 1 297 ? -9.680 -23.820 20.139 1.00 96.56 297 ALA A O 1
ATOM 2085 N N . THR A 1 298 ? -9.339 -22.043 21.453 1.00 96.00 298 THR A N 1
ATOM 2086 C CA . THR A 1 298 ? -10.764 -21.698 21.521 1.00 96.00 298 THR A CA 1
ATOM 2087 C C . THR A 1 298 ? -11.256 -21.098 20.203 1.00 96.00 298 THR A C 1
ATOM 2089 O O . THR A 1 298 ? -12.314 -21.490 19.706 1.00 96.00 298 THR A O 1
ATOM 2092 N N . GLN A 1 299 ? -10.484 -20.190 19.599 1.00 97.12 299 GLN A N 1
ATOM 2093 C CA . GLN A 1 299 ? -10.883 -19.505 18.369 1.00 97.12 299 GLN A CA 1
ATOM 2094 C C . GLN A 1 299 ? -11.006 -20.458 17.171 1.00 97.12 299 GLN A C 1
ATOM 2096 O O . GLN A 1 299 ? -11.949 -20.319 16.396 1.00 97.12 299 GLN A O 1
ATOM 2101 N N . SER A 1 300 ? -10.118 -21.449 17.044 1.00 95.56 300 SER A N 1
ATOM 2102 C CA . SER A 1 300 ? -10.120 -22.420 15.932 1.00 95.56 300 SER A CA 1
ATOM 2103 C C . SER A 1 300 ? -11.339 -23.351 15.896 1.00 95.56 300 SER A C 1
ATOM 2105 O O . SER A 1 300 ? -11.632 -23.939 14.857 1.00 95.56 300 SER A O 1
ATOM 2107 N N . THR A 1 301 ? -12.078 -23.470 17.004 1.00 95.81 301 THR A N 1
ATOM 2108 C CA . THR A 1 301 ? -13.329 -24.253 17.083 1.00 95.81 301 THR A CA 1
ATOM 2109 C C . THR A 1 301 ? -14.589 -23.410 16.882 1.00 95.81 301 THR A C 1
ATOM 2111 O O . THR A 1 301 ? -15.701 -23.935 16.910 1.00 95.81 301 THR A O 1
ATOM 2114 N N . SER A 1 302 ? -14.428 -22.101 16.678 1.00 95.00 302 SER A N 1
ATOM 2115 C CA . SER A 1 302 ? -15.516 -21.145 16.480 1.00 95.00 302 SER A CA 1
ATOM 2116 C C . SER A 1 302 ? -15.573 -20.669 15.029 1.00 95.00 302 SER A C 1
ATOM 2118 O O . SER A 1 302 ? -14.591 -20.743 14.293 1.00 95.00 302 SER A O 1
ATOM 2120 N N . ALA A 1 303 ? -16.726 -20.143 14.610 1.00 94.44 303 ALA A N 1
ATOM 2121 C CA . ALA A 1 303 ? -16.832 -19.489 13.311 1.00 94.44 303 ALA A CA 1
ATOM 2122 C C . ALA A 1 303 ? -15.882 -18.282 13.237 1.00 94.44 303 ALA A C 1
ATOM 2124 O O . ALA A 1 303 ? -15.728 -17.537 14.209 1.00 94.44 303 ALA A O 1
ATOM 2125 N N . VAL A 1 304 ? -15.269 -18.078 12.070 1.00 94.62 304 VAL A N 1
ATOM 2126 C CA . VAL A 1 304 ? -14.449 -16.891 11.810 1.00 94.62 304 VAL A CA 1
ATOM 2127 C C . VAL A 1 304 ? -15.353 -15.654 11.893 1.00 94.62 304 VAL A C 1
ATOM 2129 O O . VAL A 1 304 ? -16.379 -15.618 11.208 1.00 94.62 304 VAL A O 1
ATOM 2132 N N . PRO A 1 305 ? -15.025 -14.651 12.728 1.00 96.38 305 PRO A N 1
ATOM 2133 C CA . PRO A 1 305 ? -15.853 -13.462 12.868 1.00 96.38 305 PRO A CA 1
ATOM 2134 C C . PRO A 1 305 ? -15.864 -12.644 11.573 1.00 96.38 305 PRO A C 1
ATOM 2136 O O . PRO A 1 305 ? -14.830 -12.457 10.935 1.00 96.38 305 PRO A O 1
ATOM 2139 N N . GLY A 1 306 ? -17.020 -12.077 11.229 1.00 95.88 306 GLY A N 1
ATOM 2140 C CA . GLY A 1 306 ? -17.197 -11.184 10.080 1.00 95.88 306 GLY A CA 1
ATOM 2141 C C . GLY A 1 306 ? -16.689 -9.756 10.318 1.00 95.88 306 GLY A C 1
ATOM 2142 O O . GLY A 1 306 ? -17.169 -8.825 9.677 1.00 95.88 306 GLY A O 1
ATOM 2143 N N . ILE A 1 307 ? -15.773 -9.552 11.270 1.00 97.19 307 ILE A N 1
ATOM 2144 C CA . ILE A 1 307 ? -15.281 -8.224 11.652 1.00 97.19 307 ILE A CA 1
ATOM 2145 C C . ILE A 1 307 ? -14.302 -7.702 10.604 1.00 97.19 307 ILE A C 1
ATOM 2147 O O . ILE A 1 307 ? -13.323 -8.363 10.267 1.00 97.19 307 ILE A O 1
ATOM 2151 N N . VAL A 1 308 ? -14.497 -6.463 10.152 1.00 97.12 308 VAL A N 1
ATOM 2152 C CA . VAL A 1 308 ? -13.548 -5.802 9.246 1.00 97.12 308 VAL A CA 1
ATOM 2153 C C . VAL A 1 308 ? -12.517 -4.993 10.035 1.00 97.12 308 VAL A C 1
ATOM 2155 O O . VAL A 1 308 ? -12.857 -4.015 10.704 1.00 97.12 308 VAL A O 1
ATOM 2158 N N . PHE A 1 309 ? -11.240 -5.363 9.905 1.00 97.88 309 PHE A N 1
ATOM 2159 C CA . PHE A 1 309 ? -10.103 -4.615 10.448 1.00 97.88 309 PHE A CA 1
ATOM 2160 C C . PHE A 1 309 ? -9.532 -3.617 9.433 1.00 97.88 309 PHE A C 1
ATOM 2162 O O . PHE A 1 309 ? -9.266 -3.973 8.282 1.00 97.88 309 PHE A O 1
ATOM 2169 N N . SER A 1 310 ? -9.293 -2.370 9.848 1.00 97.56 310 SER A N 1
ATOM 2170 C CA . SER A 1 310 ? -8.688 -1.358 8.972 1.00 97.56 310 SER A CA 1
ATOM 2171 C C . SER A 1 310 ? -7.732 -0.409 9.695 1.00 97.56 310 SER A C 1
ATOM 2173 O O . SER A 1 310 ? -8.124 0.383 10.547 1.00 97.56 310 SER A O 1
ATOM 2175 N N . VAL A 1 311 ? -6.472 -0.425 9.278 1.00 97.69 311 VAL A N 1
ATOM 2176 C CA . VAL A 1 311 ? -5.412 0.532 9.634 1.00 97.69 311 VAL A CA 1
ATOM 2177 C C . VAL A 1 311 ? -4.854 1.189 8.372 1.00 97.69 311 VAL A C 1
ATOM 2179 O O . VAL A 1 311 ? -3.660 1.435 8.250 1.00 97.69 311 VAL A O 1
ATOM 2182 N N . ALA A 1 312 ? -5.714 1.435 7.384 1.00 94.50 312 ALA A N 1
ATOM 2183 C CA . ALA A 1 312 ? -5.309 1.987 6.098 1.00 94.50 312 ALA A CA 1
ATOM 2184 C C . ALA A 1 312 ? -4.649 3.377 6.223 1.00 94.50 312 ALA A C 1
ATOM 2186 O O . ALA A 1 312 ? -5.072 4.217 7.028 1.00 94.50 312 ALA A O 1
ATOM 2187 N N . GLY A 1 313 ? -3.645 3.615 5.375 1.00 91.00 313 GLY A N 1
ATOM 2188 C CA . GLY A 1 313 ? -3.247 4.961 4.962 1.00 91.00 313 GLY A CA 1
ATOM 2189 C C . GLY A 1 313 ? -4.227 5.531 3.927 1.00 91.00 313 GLY A C 1
ATOM 2190 O O . GLY A 1 313 ? -5.284 4.953 3.669 1.00 91.00 313 GLY A O 1
ATOM 2191 N N . ASN A 1 314 ? -3.881 6.655 3.302 1.00 87.62 314 ASN A N 1
ATOM 2192 C CA . ASN A 1 314 ? -4.701 7.296 2.276 1.00 87.62 314 ASN A CA 1
ATOM 2193 C C . ASN A 1 314 ? -3.867 7.753 1.074 1.00 87.62 314 ASN A C 1
ATOM 2195 O O . ASN A 1 314 ? -2.657 7.954 1.157 1.00 87.62 314 ASN A O 1
ATOM 2199 N N . TYR A 1 315 ? -4.570 7.953 -0.039 1.00 81.62 315 TYR A N 1
ATOM 2200 C CA . TYR A 1 315 ? -4.059 8.551 -1.262 1.00 81.62 315 TYR A CA 1
ATOM 2201 C C . TYR A 1 315 ? -4.272 10.064 -1.201 1.00 81.62 315 TYR A C 1
ATOM 2203 O O . TYR A 1 315 ? -5.411 10.520 -1.044 1.00 81.62 315 TYR A O 1
ATOM 2211 N N . GLY A 1 316 ? -3.185 10.825 -1.321 1.00 65.94 316 GLY A N 1
ATOM 2212 C CA . GLY A 1 316 ? -3.204 12.285 -1.236 1.00 65.94 316 GLY A CA 1
ATOM 2213 C C . GLY A 1 316 ? -3.659 12.978 -2.524 1.00 65.94 316 GLY A C 1
ATOM 2214 O O . GLY A 1 316 ? -4.007 14.157 -2.510 1.00 65.94 316 GLY A O 1
ATOM 2215 N N . GLY A 1 317 ? -3.728 12.261 -3.647 1.00 67.94 317 GLY A N 1
ATOM 2216 C CA . GLY A 1 317 ? -4.007 12.879 -4.943 1.00 67.94 317 GLY A CA 1
ATOM 2217 C C . GLY A 1 317 ? -2.728 13.328 -5.645 1.00 67.94 317 GLY A C 1
ATOM 2218 O O . GLY A 1 317 ? -1.697 12.669 -5.563 1.00 67.94 317 GLY A O 1
ATOM 2219 N N . VAL A 1 318 ? -2.815 14.434 -6.383 1.00 56.25 318 VAL A N 1
ATOM 2220 C CA . VAL A 1 318 ? -1.716 14.950 -7.220 1.00 56.25 318 VAL A CA 1
ATOM 2221 C C . VAL A 1 318 ? -0.700 15.796 -6.450 1.00 56.25 318 VAL A C 1
ATOM 2223 O O . VAL A 1 318 ? 0.461 15.855 -6.843 1.00 56.25 318 VAL A O 1
ATOM 2226 N N . THR A 1 319 ? -1.121 16.460 -5.371 1.00 60.25 319 THR A N 1
ATOM 2227 C CA . THR A 1 319 ? -0.301 17.442 -4.637 1.00 60.25 319 THR A CA 1
ATOM 2228 C C . THR A 1 319 ? 0.021 17.038 -3.206 1.00 60.25 319 THR A C 1
ATOM 2230 O O . THR A 1 319 ? 0.958 17.596 -2.634 1.00 60.25 319 THR A O 1
ATOM 2233 N N . ALA A 1 320 ? -0.738 16.107 -2.621 1.00 67.00 320 ALA A N 1
ATOM 2234 C CA . ALA A 1 320 ? -0.522 15.660 -1.254 1.00 67.00 320 ALA A CA 1
ATOM 2235 C C . ALA A 1 320 ? 0.174 14.300 -1.204 1.00 67.00 320 ALA A C 1
ATOM 2237 O O . ALA A 1 320 ? -0.079 13.427 -2.034 1.00 67.00 320 ALA A O 1
ATOM 2238 N N . GLY A 1 321 ? 1.038 14.122 -0.205 1.00 75.00 321 GLY A N 1
ATOM 2239 C CA . GLY A 1 321 ? 1.755 12.869 -0.001 1.00 75.00 321 GLY A CA 1
ATOM 2240 C C . GLY A 1 321 ? 0.819 11.725 0.382 1.00 75.00 321 GLY A C 1
ATOM 2241 O O . GLY A 1 321 ? 0.008 11.858 1.308 1.00 75.00 321 GLY A O 1
ATOM 2242 N N . ASP A 1 322 ? 0.977 10.592 -0.298 1.00 84.12 322 ASP A N 1
ATOM 2243 C CA . ASP A 1 322 ? 0.371 9.318 0.087 1.00 84.12 322 ASP A CA 1
ATOM 2244 C C . ASP A 1 322 ? 0.907 8.859 1.436 1.00 84.12 322 ASP A C 1
ATOM 2246 O O . ASP A 1 322 ? 2.078 9.071 1.755 1.00 84.12 322 ASP A O 1
ATOM 2250 N N . SER A 1 323 ? 0.062 8.189 2.211 1.00 89.81 323 SER A N 1
ATOM 2251 C CA . SER A 1 323 ? 0.462 7.606 3.483 1.00 89.81 323 SER A CA 1
ATOM 2252 C C . SER A 1 323 ? 0.390 6.097 3.476 1.00 89.81 323 SER A C 1
ATOM 2254 O O . SER A 1 323 ? -0.293 5.467 2.663 1.00 89.81 323 SER A O 1
ATOM 2256 N N . ASP A 1 324 ? 1.138 5.521 4.404 1.00 92.31 324 ASP A N 1
ATOM 2257 C CA . ASP A 1 324 ? 1.296 4.092 4.501 1.00 92.31 324 ASP A CA 1
ATOM 2258 C C . ASP A 1 324 ? 0.288 3.452 5.455 1.00 92.31 324 ASP A C 1
ATOM 2260 O O . ASP A 1 324 ? -0.200 4.083 6.402 1.00 92.31 324 ASP A O 1
ATOM 2264 N N . ALA A 1 325 ? -0.013 2.183 5.198 1.00 94.25 325 ALA A N 1
ATOM 2265 C CA . ALA A 1 325 ? -0.832 1.381 6.088 1.00 94.25 325 ALA A CA 1
ATOM 2266 C C . ALA A 1 325 ? -0.114 1.123 7.419 1.00 94.25 325 ALA A C 1
ATOM 2268 O O . ALA A 1 325 ? 1.112 1.072 7.495 1.00 94.25 325 ALA A O 1
ATOM 2269 N N . GLY A 1 326 ? -0.909 0.977 8.472 1.00 96.31 326 GLY A N 1
ATOM 2270 C CA . GLY A 1 326 ? -0.465 0.537 9.783 1.00 96.31 326 GLY A CA 1
ATOM 2271 C C . GLY A 1 326 ? -0.453 -0.983 9.932 1.00 96.31 326 GLY A C 1
ATOM 2272 O O . GLY A 1 326 ? -0.584 -1.714 8.951 1.00 96.31 326 GLY A O 1
ATOM 2273 N N . THR A 1 327 ? -0.342 -1.465 11.171 1.00 96.81 327 THR A N 1
ATOM 2274 C CA . THR A 1 327 ? -0.166 -2.899 11.470 1.00 96.81 327 THR A CA 1
ATOM 2275 C C . THR A 1 327 ? -1.407 -3.538 12.087 1.00 96.81 327 THR A C 1
ATOM 2277 O O . THR A 1 327 ? -2.002 -2.969 13.006 1.00 96.81 327 THR A O 1
ATOM 2280 N N . LEU A 1 328 ? -1.745 -4.741 11.623 1.00 97.56 328 LEU A N 1
ATOM 2281 C CA . LEU A 1 328 ? -2.745 -5.644 12.189 1.00 97.56 328 LEU A CA 1
ATOM 2282 C C . LEU A 1 328 ? -2.035 -6.871 12.776 1.00 97.56 328 LEU A C 1
ATOM 2284 O O . LEU A 1 328 ? -1.507 -7.684 12.023 1.00 97.56 328 LEU A O 1
ATOM 2288 N N . PHE A 1 329 ? -2.007 -6.997 14.101 1.00 97.75 329 PHE A N 1
ATOM 2289 C CA . PHE A 1 329 ? -1.384 -8.122 14.801 1.00 97.75 329 PHE A CA 1
ATOM 2290 C C . PHE A 1 329 ? -2.437 -9.097 15.337 1.00 97.75 329 PHE A C 1
ATOM 2292 O O . PHE A 1 329 ? -3.375 -8.673 16.021 1.00 97.75 329 PHE A O 1
ATOM 2299 N N . PHE A 1 330 ? -2.241 -10.393 15.095 1.00 97.62 330 PHE A N 1
ATOM 2300 C CA . PHE A 1 330 ? -3.114 -11.466 15.579 1.00 97.62 330 PHE A CA 1
ATOM 2301 C C . PHE A 1 330 ? -2.311 -12.597 16.233 1.00 97.62 330 PHE A C 1
ATOM 2303 O O . PHE A 1 330 ? -1.141 -12.794 15.908 1.00 97.62 330 PHE A O 1
ATOM 2310 N N . SER A 1 331 ? -2.945 -13.358 17.138 1.00 96.50 331 SER A N 1
ATOM 2311 C CA . SER A 1 331 ? -2.327 -14.556 17.737 1.00 96.50 331 SER A CA 1
ATOM 2312 C C . SER A 1 331 ? -1.939 -15.609 16.692 1.00 96.50 331 SER A C 1
ATOM 2314 O O . SER A 1 331 ? -0.909 -16.262 16.832 1.00 96.50 331 SER A O 1
ATOM 2316 N N . ASP A 1 332 ? -2.767 -15.785 15.659 1.00 95.31 332 ASP A N 1
ATOM 2317 C CA . ASP A 1 332 ? -2.514 -16.662 14.518 1.00 95.31 332 ASP A CA 1
ATOM 2318 C C . ASP A 1 332 ? -3.241 -16.150 13.251 1.00 95.31 332 ASP A C 1
ATOM 2320 O O . ASP A 1 332 ? -3.784 -15.042 13.223 1.00 95.31 332 ASP A O 1
ATOM 2324 N N . ASN A 1 333 ? -3.239 -16.952 12.180 1.00 93.06 333 ASN A N 1
ATOM 2325 C CA . ASN A 1 333 ? -3.837 -16.601 10.887 1.00 93.06 333 ASN A CA 1
ATOM 2326 C C . ASN A 1 333 ? -5.314 -17.010 10.731 1.00 93.06 333 ASN A C 1
ATOM 2328 O O . ASN A 1 333 ? -5.816 -16.989 9.610 1.00 93.06 333 ASN A O 1
ATOM 2332 N N . SER A 1 334 ? -6.032 -17.365 11.803 1.00 91.50 334 SER A N 1
ATOM 2333 C CA . SER A 1 334 ? -7.421 -17.865 11.736 1.00 91.50 334 SER A CA 1
ATOM 2334 C C . SER A 1 334 ? -8.397 -16.889 11.070 1.00 91.50 334 SER A C 1
ATOM 2336 O O . SER A 1 334 ? -9.439 -17.291 10.558 1.00 91.50 334 SER A O 1
ATOM 2338 N N . PHE A 1 335 ? -8.067 -15.597 11.057 1.00 92.75 335 PHE A N 1
ATOM 2339 C CA . PHE A 1 335 ? -8.885 -14.553 10.436 1.00 92.75 335 PHE A CA 1
ATOM 2340 C C . PHE A 1 335 ? -8.496 -14.253 8.982 1.00 92.75 335 PHE A C 1
ATOM 2342 O O . PHE A 1 335 ? -9.138 -13.431 8.334 1.00 92.75 335 PHE A O 1
ATOM 2349 N N . LEU A 1 336 ? -7.469 -14.914 8.442 1.00 91.19 336 LEU A N 1
ATOM 2350 C CA . LEU A 1 336 ? -7.078 -14.764 7.047 1.00 91.19 336 LEU A CA 1
ATOM 2351 C C . LEU A 1 336 ? -7.984 -15.638 6.166 1.00 91.19 336 LEU A C 1
ATOM 2353 O O . LEU A 1 336 ? -8.049 -16.853 6.334 1.00 91.19 336 LEU A O 1
ATOM 2357 N N . GLN A 1 337 ? -8.699 -15.012 5.233 1.00 92.75 337 GLN A N 1
ATOM 2358 C CA . GLN A 1 337 ? -9.694 -15.656 4.371 1.00 92.75 337 GLN A CA 1
ATOM 2359 C C . GLN A 1 337 ? -9.327 -15.494 2.890 1.00 92.75 337 GLN A C 1
ATOM 2361 O O . GLN A 1 337 ? -8.638 -14.543 2.519 1.00 92.75 337 GLN A O 1
ATOM 2366 N N . GLU A 1 338 ? -9.827 -16.391 2.030 1.00 95.25 338 GLU A N 1
ATOM 2367 C CA . GLU A 1 338 ? -9.631 -16.302 0.570 1.00 95.25 338 GLU A CA 1
ATOM 2368 C C . GLU A 1 338 ? -10.196 -14.995 -0.001 1.00 95.25 338 GLU A C 1
ATOM 2370 O O . GLU A 1 338 ? -9.604 -14.394 -0.892 1.00 95.25 338 GLU A O 1
ATOM 2375 N N . THR A 1 339 ? -11.321 -14.524 0.545 1.00 94.06 339 THR A N 1
ATOM 2376 C CA . THR A 1 339 ? -11.848 -13.176 0.296 1.00 94.06 339 THR A CA 1
ATOM 2377 C C . THR A 1 339 ? -11.307 -12.239 1.367 1.00 94.06 339 THR A C 1
ATOM 2379 O O . THR A 1 339 ? -11.788 -12.223 2.499 1.00 94.06 339 THR A O 1
ATOM 2382 N N . PHE A 1 340 ? -10.303 -11.445 1.012 1.00 93.62 340 PHE A N 1
ATOM 2383 C CA . PHE A 1 340 ? -9.672 -10.504 1.923 1.00 93.62 340 PHE A CA 1
ATOM 2384 C C . PHE A 1 340 ? -10.344 -9.129 1.850 1.00 93.62 340 PHE A C 1
ATOM 2386 O O . PHE A 1 340 ? -10.330 -8.465 0.809 1.00 93.62 340 PHE A O 1
ATOM 2393 N N . VAL A 1 341 ? -10.890 -8.687 2.986 1.00 90.94 341 VAL A N 1
ATOM 2394 C CA . VAL A 1 341 ? -11.645 -7.424 3.125 1.00 90.94 341 VAL A CA 1
ATOM 2395 C C . VAL A 1 341 ? -10.990 -6.419 4.076 1.00 90.94 341 VAL A C 1
ATOM 2397 O O . VAL A 1 341 ? -11.512 -5.326 4.291 1.00 90.94 341 VAL A O 1
ATOM 2400 N N . HIS A 1 342 ? -9.860 -6.777 4.684 1.00 95.00 342 HIS A N 1
ATOM 2401 C CA . HIS A 1 342 ? -9.179 -5.926 5.657 1.00 95.00 342 HIS A CA 1
ATOM 2402 C C . HIS A 1 342 ? -8.253 -4.912 4.970 1.00 95.00 342 HIS A C 1
ATOM 2404 O O . HIS A 1 342 ? -8.089 -4.880 3.747 1.00 95.00 342 HIS A O 1
ATOM 2410 N N . SER A 1 343 ? -7.654 -4.018 5.751 1.00 95.69 343 SER A N 1
ATOM 2411 C CA . SER A 1 343 ? -6.629 -3.100 5.247 1.00 95.69 343 SER A CA 1
ATOM 2412 C C . SER A 1 343 ? -5.534 -2.886 6.277 1.00 95.69 343 SER A C 1
ATOM 2414 O O . SER A 1 343 ? -5.804 -2.343 7.345 1.00 95.69 343 SER A O 1
ATOM 2416 N N . GLY A 1 344 ? -4.307 -3.283 5.957 1.00 94.94 344 GLY A N 1
ATOM 2417 C CA . GLY A 1 344 ? -3.164 -3.183 6.852 1.00 94.94 344 GLY A CA 1
ATOM 2418 C C . GLY A 1 344 ? -2.015 -4.108 6.474 1.00 94.94 344 GLY A C 1
ATOM 2419 O O . GLY A 1 344 ? -2.135 -4.976 5.608 1.00 94.94 344 GLY A O 1
ATOM 2420 N N . GLU A 1 345 ? -0.902 -3.931 7.175 1.00 94.69 345 GLU A N 1
ATOM 2421 C CA . GLU A 1 345 ? 0.155 -4.931 7.249 1.00 94.69 345 GLU A CA 1
ATOM 2422 C C . GLU A 1 345 ? -0.260 -6.047 8.203 1.00 94.69 345 GLU A C 1
ATOM 2424 O O . GLU A 1 345 ? -0.422 -5.818 9.402 1.00 94.69 345 GLU A O 1
ATOM 2429 N N . TRP A 1 346 ? -0.472 -7.239 7.651 1.00 95.00 346 TRP A N 1
ATOM 2430 C CA . TRP A 1 346 ? -0.845 -8.435 8.389 1.00 95.00 346 TRP A CA 1
ATOM 2431 C C . TRP A 1 346 ? 0.373 -9.013 9.100 1.00 95.00 346 TRP A C 1
ATOM 2433 O O . TRP A 1 346 ? 1.368 -9.349 8.455 1.00 95.00 346 TRP A O 1
ATOM 2443 N N . TRP A 1 347 ? 0.286 -9.143 10.422 1.00 92.50 347 TRP A N 1
ATOM 2444 C CA . TRP A 1 347 ? 1.377 -9.621 11.254 1.00 92.50 347 TRP A CA 1
ATOM 2445 C C . TRP A 1 347 ? 0.939 -10.772 12.153 1.00 92.50 347 TRP A C 1
ATOM 2447 O O . TRP A 1 347 ? 0.042 -10.632 12.985 1.00 92.50 347 TRP A O 1
ATOM 2457 N N . VAL A 1 348 ? 1.636 -11.892 12.004 1.00 92.50 348 VAL A N 1
ATOM 2458 C CA . VAL A 1 348 ? 1.557 -13.069 12.867 1.00 92.50 348 VAL A CA 1
ATOM 2459 C C . VAL A 1 348 ? 2.976 -13.609 13.002 1.00 92.50 348 VAL A C 1
ATOM 2461 O O . VAL A 1 348 ? 3.698 -13.735 12.008 1.00 92.50 348 VAL A O 1
ATOM 2464 N N . ASP A 1 349 ? 3.397 -13.911 14.226 1.00 88.94 349 ASP A N 1
ATOM 2465 C CA . ASP A 1 349 ? 4.745 -14.416 14.467 1.00 88.94 349 ASP A CA 1
ATOM 2466 C C . ASP A 1 349 ? 4.953 -15.768 13.763 1.00 88.94 349 ASP A C 1
ATOM 2468 O O . ASP A 1 349 ? 4.125 -16.674 13.841 1.00 88.94 349 ASP A O 1
ATOM 2472 N N . GLY A 1 350 ? 6.066 -15.904 13.036 1.00 87.81 350 GLY A N 1
ATOM 2473 C CA . GLY A 1 350 ? 6.388 -17.127 12.289 1.00 87.81 350 GLY A CA 1
ATOM 2474 C C . GLY A 1 350 ? 5.571 -17.350 11.007 1.00 87.81 350 GLY A C 1
ATOM 2475 O O . GLY A 1 350 ? 5.674 -18.421 10.403 1.00 87.81 350 GLY A O 1
ATOM 2476 N N . PHE A 1 351 ? 4.788 -16.368 10.551 1.00 90.38 351 PHE A N 1
ATOM 2477 C CA . PHE A 1 351 ? 4.014 -16.487 9.317 1.00 90.38 351 PHE A CA 1
ATOM 2478 C C . PHE A 1 351 ? 4.905 -16.414 8.071 1.00 90.38 351 PHE A C 1
ATOM 2480 O O . PHE A 1 351 ? 5.329 -15.349 7.632 1.00 90.38 351 PHE A O 1
ATOM 2487 N N . THR A 1 352 ? 5.202 -17.582 7.504 1.00 90.69 352 THR A N 1
ATOM 2488 C CA . THR A 1 352 ? 6.147 -17.738 6.384 1.00 90.69 352 THR A CA 1
ATOM 2489 C C . THR A 1 352 ? 5.504 -18.291 5.122 1.00 90.69 352 THR A C 1
ATOM 2491 O O . THR A 1 352 ? 6.106 -18.223 4.054 1.00 90.69 352 THR A O 1
ATOM 2494 N N . ASN A 1 353 ? 4.294 -18.843 5.207 1.00 93.38 353 ASN A N 1
ATOM 2495 C CA . ASN A 1 353 ? 3.614 -19.410 4.053 1.00 93.38 353 ASN A CA 1
ATOM 2496 C C . ASN A 1 353 ? 2.091 -19.327 4.165 1.00 93.38 353 ASN A C 1
ATOM 2498 O O . ASN A 1 353 ? 1.540 -19.378 5.263 1.00 93.38 353 ASN A O 1
ATOM 2502 N N . TRP A 1 354 ? 1.428 -19.234 3.014 1.00 95.56 354 TRP A N 1
ATOM 2503 C CA . TRP A 1 354 ? -0.022 -19.340 2.882 1.00 95.56 354 TRP A CA 1
ATOM 2504 C C . TRP A 1 354 ? -0.386 -20.015 1.557 1.00 95.56 354 TRP A C 1
ATOM 2506 O O . TRP A 1 354 ? 0.168 -19.662 0.515 1.00 95.56 354 TRP A O 1
ATOM 2516 N N . ALA A 1 355 ? -1.314 -20.976 1.594 1.00 97.25 355 ALA A N 1
ATOM 2517 C CA . ALA A 1 355 ? -1.703 -21.759 0.423 1.00 97.25 355 ALA A CA 1
ATOM 2518 C C . ALA A 1 355 ? -3.233 -21.866 0.234 1.00 97.25 355 ALA A C 1
ATOM 2520 O O . ALA A 1 355 ? -3.803 -22.933 0.466 1.00 97.25 355 ALA A O 1
ATOM 2521 N N . PRO A 1 356 ? -3.931 -20.770 -0.118 1.00 97.50 356 PRO A N 1
ATOM 2522 C CA . PRO A 1 356 ? -5.371 -20.807 -0.365 1.00 97.50 356 PRO A CA 1
ATOM 2523 C C . PRO A 1 356 ? -5.706 -21.377 -1.757 1.00 97.50 356 PRO A C 1
ATOM 2525 O O . PRO A 1 356 ? -4.866 -21.396 -2.659 1.00 97.50 356 PRO A O 1
ATOM 2528 N N . ASN A 1 357 ? -6.960 -21.782 -1.989 1.00 98.19 357 ASN A N 1
ATOM 2529 C CA . ASN A 1 357 ? -7.399 -22.144 -3.341 1.00 98.19 357 ASN A CA 1
ATOM 2530 C C . ASN A 1 357 ? -7.509 -20.902 -4.225 1.00 98.19 357 ASN A C 1
ATOM 2532 O O . ASN A 1 357 ? -7.078 -20.921 -5.377 1.00 98.19 357 ASN A O 1
ATOM 2536 N N . ASN A 1 358 ? -8.056 -19.817 -3.674 1.00 98.12 358 ASN A N 1
ATOM 2537 C CA . ASN A 1 358 ? -8.174 -18.519 -4.326 1.00 98.12 358 ASN A CA 1
ATOM 2538 C C . ASN A 1 358 ? -7.698 -17.411 -3.388 1.00 98.12 358 ASN A C 1
ATOM 2540 O O . ASN A 1 358 ? -7.828 -17.508 -2.171 1.00 98.12 358 ASN A O 1
ATOM 2544 N N . LEU A 1 359 ? -7.211 -16.315 -3.960 1.00 98.00 359 LEU A N 1
ATOM 2545 C CA . LEU A 1 359 ? -6.997 -15.077 -3.221 1.00 98.00 359 LEU A CA 1
ATOM 2546 C C . LEU A 1 359 ? -7.703 -13.935 -3.938 1.00 98.00 359 LEU A C 1
ATOM 2548 O O . LEU A 1 359 ? -7.316 -13.554 -5.039 1.00 98.00 359 LEU A O 1
ATOM 2552 N N . PHE A 1 360 ? -8.713 -13.369 -3.295 1.00 97.25 360 PHE A N 1
ATOM 2553 C CA . PHE A 1 360 ? -9.491 -12.245 -3.780 1.00 97.25 360 PHE A CA 1
ATOM 2554 C C . PHE A 1 360 ? -9.355 -11.065 -2.818 1.00 97.25 360 PHE A C 1
ATOM 2556 O O . PHE A 1 360 ? -9.980 -11.024 -1.760 1.00 97.25 360 PHE A O 1
ATOM 2563 N N . VAL A 1 361 ? -8.528 -10.090 -3.190 1.00 96.50 361 VAL A N 1
ATOM 2564 C CA . VAL A 1 361 ? -8.379 -8.825 -2.463 1.00 96.50 361 VAL A CA 1
ATOM 2565 C C . VAL A 1 361 ? -9.295 -7.802 -3.124 1.00 96.50 361 VAL A C 1
ATOM 2567 O O . VAL A 1 361 ? -9.032 -7.380 -4.250 1.00 96.50 361 VAL A O 1
ATOM 2570 N N . SER A 1 362 ? -10.370 -7.400 -2.442 1.00 91.00 362 SER A N 1
ATOM 2571 C CA . SER A 1 362 ? -11.391 -6.516 -3.018 1.00 91.00 362 SER A CA 1
ATOM 2572 C C . SER A 1 362 ? -11.616 -5.278 -2.173 1.00 91.00 362 SER A C 1
ATOM 2574 O O . SER A 1 362 ? -12.144 -5.365 -1.068 1.00 91.00 362 SER A O 1
ATOM 2576 N N . ASN A 1 363 ? -11.235 -4.115 -2.708 1.00 89.19 363 ASN A N 1
ATOM 2577 C CA . ASN A 1 363 ? -11.239 -2.844 -1.975 1.00 89.19 363 ASN A CA 1
ATOM 2578 C C . ASN A 1 363 ? -10.504 -2.943 -0.619 1.00 89.19 363 ASN A C 1
ATOM 2580 O O . ASN A 1 363 ? -10.832 -2.235 0.333 1.00 89.19 363 ASN A O 1
ATOM 2584 N N . GLY A 1 364 ? -9.509 -3.831 -0.544 1.00 92.19 364 GLY A N 1
ATOM 2585 C CA . GLY A 1 364 ? -8.663 -4.058 0.620 1.00 92.19 364 GLY A CA 1
ATOM 2586 C C . GLY A 1 364 ? -7.208 -3.688 0.345 1.00 92.19 364 GLY A C 1
ATOM 2587 O O . GLY A 1 364 ? -6.792 -3.478 -0.798 1.00 92.19 364 GLY A O 1
ATOM 2588 N N . TRP A 1 365 ? -6.425 -3.621 1.414 1.00 94.00 365 TRP A N 1
ATOM 2589 C CA . TRP A 1 365 ? -4.975 -3.464 1.347 1.00 94.00 365 TRP A CA 1
ATOM 2590 C C . TRP A 1 365 ? -4.341 -4.575 2.175 1.00 94.00 365 TRP A C 1
ATOM 2592 O O . TRP A 1 365 ? -4.268 -4.470 3.395 1.00 94.00 365 TRP A O 1
ATOM 2602 N N . LEU A 1 366 ? -3.895 -5.642 1.515 1.00 95.31 366 LEU A N 1
ATOM 2603 C CA . LEU A 1 366 ? -3.117 -6.698 2.154 1.00 95.31 366 LEU A CA 1
ATOM 2604 C C . LEU A 1 366 ? -1.638 -6.405 1.947 1.00 95.31 366 LEU A C 1
ATOM 2606 O O . LEU A 1 366 ? -1.145 -6.477 0.821 1.00 95.31 366 LEU A O 1
ATOM 2610 N N . ARG A 1 367 ? -0.925 -6.104 3.029 1.00 94.19 367 ARG A N 1
ATOM 2611 C CA . ARG A 1 367 ? 0.534 -6.169 3.043 1.00 94.19 367 ARG A CA 1
ATOM 2612 C C . ARG A 1 367 ? 0.983 -7.337 3.904 1.00 94.19 367 ARG A C 1
ATOM 2614 O O . ARG A 1 367 ? 0.511 -7.483 5.025 1.00 94.19 367 ARG A O 1
ATOM 2621 N N . ILE A 1 368 ? 1.929 -8.118 3.397 1.00 91.44 368 ILE A N 1
ATOM 2622 C CA . ILE A 1 368 ? 2.675 -9.100 4.185 1.00 91.44 368 ILE A CA 1
ATOM 2623 C C . ILE A 1 368 ? 4.143 -8.663 4.170 1.00 91.44 368 ILE A C 1
ATOM 2625 O O . ILE A 1 368 ? 4.793 -8.628 3.116 1.00 91.44 368 ILE A O 1
ATOM 2629 N N . GLY A 1 369 ? 4.622 -8.236 5.339 1.00 74.75 369 GLY A N 1
ATOM 2630 C CA . GLY A 1 369 ? 6.012 -7.856 5.587 1.00 74.75 369 GLY A CA 1
ATOM 2631 C C . GLY A 1 369 ? 6.873 -9.053 5.999 1.00 74.75 369 GLY A C 1
ATOM 2632 O O . GLY A 1 369 ? 6.359 -10.104 6.370 1.00 74.75 369 GLY A O 1
ATOM 2633 N N . GLY A 1 370 ? 8.198 -8.896 5.935 1.00 66.50 370 GLY A N 1
ATOM 2634 C CA . GLY A 1 370 ? 9.168 -9.942 6.288 1.00 66.50 370 GLY A CA 1
ATOM 2635 C C . GLY A 1 370 ? 9.952 -10.491 5.091 1.00 66.50 370 GLY A C 1
ATOM 2636 O O . GLY A 1 370 ? 9.629 -10.237 3.934 1.00 66.50 370 GLY A O 1
ATOM 2637 N N . GLY A 1 371 ? 11.058 -11.183 5.363 1.00 66.25 371 GLY A N 1
ATOM 2638 C CA . GLY A 1 371 ? 11.834 -11.898 4.345 1.00 66.25 371 GLY A CA 1
ATOM 2639 C C . GLY A 1 371 ? 11.403 -13.361 4.261 1.00 66.25 371 GLY A C 1
ATOM 2640 O O . GLY A 1 371 ? 11.190 -13.975 5.302 1.00 66.25 371 GLY A O 1
ATOM 2641 N N . GLY A 1 372 ? 11.322 -13.930 3.054 1.00 76.94 372 GLY A N 1
ATOM 2642 C CA . GLY A 1 372 ? 11.134 -15.375 2.870 1.00 76.94 372 GLY A CA 1
ATOM 2643 C C . GLY A 1 372 ? 9.691 -15.874 3.000 1.00 76.94 372 GLY A C 1
ATOM 2644 O O . GLY A 1 372 ? 9.476 -16.981 3.488 1.00 76.94 372 GLY A O 1
ATOM 2645 N N . PHE A 1 373 ? 8.705 -15.079 2.575 1.00 90.31 373 PHE A N 1
ATOM 2646 C CA . PHE A 1 373 ? 7.298 -15.494 2.547 1.00 90.31 373 PHE A CA 1
ATOM 2647 C C . PHE A 1 373 ? 6.959 -16.279 1.268 1.00 90.31 373 PHE A C 1
ATOM 2649 O O . PHE A 1 373 ? 7.400 -15.916 0.179 1.00 90.31 373 PHE A O 1
ATOM 2656 N N . THR A 1 374 ? 6.143 -17.329 1.371 1.00 93.81 374 THR A N 1
ATOM 2657 C CA . THR A 1 374 ? 5.656 -18.104 0.217 1.00 93.81 374 THR A CA 1
ATOM 2658 C C . THR A 1 374 ? 4.133 -18.054 0.111 1.00 93.81 374 THR A C 1
ATOM 2660 O O . THR A 1 374 ? 3.429 -18.512 1.005 1.00 93.81 374 THR A O 1
ATOM 2663 N N . LEU A 1 375 ? 3.611 -17.558 -1.011 1.00 96.12 375 LEU A N 1
ATOM 2664 C CA . LEU A 1 375 ? 2.184 -17.579 -1.334 1.00 96.12 375 LEU A CA 1
ATOM 2665 C C . LEU A 1 375 ? 1.923 -18.586 -2.456 1.00 96.12 375 LEU A C 1
ATOM 2667 O O . LEU A 1 375 ? 2.364 -18.367 -3.579 1.00 96.12 375 LEU A O 1
ATOM 2671 N N . SER A 1 376 ? 1.203 -19.670 -2.171 1.00 97.75 376 SER A N 1
ATOM 2672 C CA . SER A 1 376 ? 0.876 -20.712 -3.156 1.00 97.75 376 SER A CA 1
ATOM 2673 C C . SER A 1 376 ? -0.625 -20.798 -3.400 1.00 97.75 376 SER A C 1
ATOM 2675 O O . SER A 1 376 ? -1.332 -21.486 -2.675 1.00 97.75 376 SER A O 1
ATOM 2677 N N . VAL A 1 377 ? -1.128 -20.095 -4.411 1.00 98.62 377 VAL A N 1
ATOM 2678 C CA . VAL A 1 377 ? -2.560 -20.088 -4.734 1.00 98.62 377 VAL A CA 1
ATOM 2679 C C . VAL A 1 377 ? -2.861 -21.139 -5.795 1.00 98.62 377 VAL A C 1
ATOM 2681 O O . VAL A 1 377 ? -2.267 -21.115 -6.866 1.00 98.62 377 VAL A O 1
ATOM 2684 N N . THR A 1 378 ? -3.789 -22.057 -5.535 1.00 98.62 378 THR A N 1
ATOM 2685 C CA . THR A 1 378 ? -4.077 -23.150 -6.487 1.00 98.62 378 THR A CA 1
ATOM 2686 C C . THR A 1 378 ? -4.684 -22.635 -7.794 1.00 98.62 378 THR A C 1
ATOM 2688 O O . THR A 1 378 ? -4.266 -23.039 -8.876 1.00 98.62 378 THR A O 1
ATOM 2691 N N . ASN A 1 379 ? -5.643 -21.714 -7.697 1.00 98.56 379 ASN A N 1
ATOM 2692 C CA . ASN A 1 379 ? -6.378 -21.171 -8.833 1.00 98.56 379 ASN A CA 1
ATOM 2693 C C . ASN A 1 379 ? -5.903 -19.745 -9.138 1.00 98.56 379 ASN A C 1
ATOM 2695 O O . ASN A 1 379 ? -4.851 -19.544 -9.744 1.00 98.56 379 ASN A O 1
ATOM 2699 N N . ALA A 1 380 ? -6.665 -18.733 -8.724 1.00 98.38 380 ALA A N 1
ATOM 2700 C CA . ALA A 1 380 ? -6.444 -17.360 -9.145 1.00 98.38 380 ALA A CA 1
ATOM 2701 C C . ALA A 1 380 ? -6.103 -16.420 -7.987 1.00 98.38 380 ALA A C 1
ATOM 2703 O O . ALA A 1 380 ? -6.713 -16.471 -6.915 1.00 98.38 380 ALA A O 1
ATOM 2704 N N . ILE A 1 381 ? -5.182 -15.495 -8.262 1.00 98.69 381 ILE A N 1
ATOM 2705 C CA . ILE A 1 381 ? -5.015 -14.261 -7.494 1.00 98.69 381 ILE A CA 1
ATOM 2706 C C . ILE A 1 381 ? -5.778 -13.157 -8.223 1.00 98.69 381 ILE A C 1
ATOM 2708 O O . ILE A 1 381 ? -5.489 -12.851 -9.376 1.00 98.69 381 ILE A O 1
ATOM 2712 N N . THR A 1 382 ? -6.732 -12.531 -7.550 1.00 98.38 382 THR A N 1
ATOM 2713 C CA . THR A 1 382 ? -7.473 -11.381 -8.065 1.00 98.38 382 THR A CA 1
ATOM 2714 C C . THR A 1 382 ? -7.325 -10.216 -7.102 1.00 98.38 382 THR A C 1
ATOM 2716 O O . THR A 1 382 ? -7.667 -10.317 -5.925 1.00 98.38 382 THR A O 1
ATOM 2719 N N . VAL A 1 383 ? -6.820 -9.098 -7.610 1.00 97.88 383 VAL A N 1
ATOM 2720 C CA . VAL A 1 383 ? -6.676 -7.853 -6.856 1.00 97.88 383 VAL A CA 1
ATOM 2721 C C . VAL A 1 383 ? -7.511 -6.793 -7.552 1.00 97.88 383 VAL A C 1
ATOM 2723 O O . VAL A 1 383 ? -7.196 -6.364 -8.664 1.00 97.88 383 VAL A O 1
ATOM 2726 N N . GLN A 1 384 ? -8.589 -6.377 -6.898 1.00 95.12 384 GLN A N 1
ATOM 2727 C CA . GLN A 1 384 ? -9.522 -5.410 -7.449 1.00 95.12 384 GLN A CA 1
ATOM 2728 C C . GLN A 1 384 ? -9.783 -4.248 -6.498 1.00 95.12 384 GLN A C 1
ATOM 2730 O O . GLN A 1 384 ? -9.835 -4.388 -5.274 1.00 95.12 384 GLN A O 1
ATOM 2735 N N . GLY A 1 385 ? -9.982 -3.082 -7.090 1.00 90.12 385 GLY A N 1
ATOM 2736 C CA . GLY A 1 385 ? -10.338 -1.873 -6.375 1.00 90.12 385 GLY A CA 1
ATOM 2737 C C . GLY A 1 385 ? -11.123 -0.927 -7.266 1.00 90.12 385 GLY A C 1
ATOM 2738 O O . GLY A 1 385 ? -11.363 -1.211 -8.434 1.00 90.12 385 GLY A O 1
ATOM 2739 N N . ASN A 1 386 ? -11.494 0.225 -6.722 1.00 88.38 386 ASN A N 1
ATOM 2740 C CA . ASN A 1 386 ? -11.981 1.362 -7.512 1.00 88.38 386 ASN A CA 1
ATOM 2741 C C . ASN A 1 386 ? -10.967 2.522 -7.563 1.00 88.38 386 ASN A C 1
ATOM 2743 O O . ASN A 1 386 ? -11.246 3.581 -8.118 1.00 88.38 386 ASN A O 1
ATOM 2747 N N . ASN A 1 387 ? -9.788 2.326 -6.965 1.00 82.38 387 ASN A N 1
ATOM 2748 C CA . ASN A 1 387 ? -8.726 3.314 -6.878 1.00 82.38 387 ASN A CA 1
ATOM 2749 C C . ASN A 1 387 ? -7.372 2.603 -6.816 1.00 82.38 387 ASN A C 1
ATOM 2751 O O . ASN A 1 387 ? -6.987 2.043 -5.781 1.00 82.38 387 ASN A O 1
ATOM 2755 N N . SER A 1 388 ? -6.619 2.686 -7.913 1.00 79.88 388 SER A N 1
ATOM 2756 C CA . SER A 1 388 ? -5.327 2.018 -8.049 1.00 79.88 388 SER A CA 1
ATOM 2757 C C . SER A 1 388 ? -4.214 2.645 -7.216 1.00 79.88 388 SER A C 1
ATOM 2759 O O . SER A 1 388 ? -3.068 2.240 -7.363 1.00 79.88 388 SER A O 1
ATOM 2761 N N . SER A 1 389 ? -4.501 3.603 -6.331 1.00 79.62 389 SER A N 1
ATOM 2762 C CA . SER A 1 389 ? -3.568 4.141 -5.331 1.00 79.62 389 SER A CA 1
ATOM 2763 C C . SER A 1 389 ? -3.833 3.682 -3.899 1.00 79.62 389 SER A C 1
ATOM 2765 O O . SER A 1 389 ? -2.943 3.801 -3.056 1.00 79.62 389 SER A O 1
ATOM 2767 N N . LEU A 1 390 ? -5.013 3.128 -3.617 1.00 81.38 390 LEU A N 1
ATOM 2768 C CA . LEU A 1 390 ? -5.414 2.735 -2.264 1.00 81.38 390 LEU A CA 1
ATOM 2769 C C . LEU A 1 390 ? -5.388 1.226 -2.050 1.00 81.38 390 LEU A C 1
ATOM 2771 O O . LEU A 1 390 ? -4.891 0.772 -1.024 1.00 81.38 390 LEU A O 1
ATOM 2775 N N . TYR A 1 391 ? -5.906 0.463 -3.011 1.00 91.25 391 TYR A N 1
ATOM 2776 C CA . TYR A 1 391 ? -6.124 -0.973 -2.842 1.00 91.25 391 TYR A CA 1
ATOM 2777 C C . TYR A 1 391 ? -4.981 -1.772 -3.428 1.00 91.25 391 TYR A C 1
ATOM 2779 O O . TYR A 1 391 ? -4.586 -1.558 -4.580 1.00 91.25 391 TYR A O 1
ATOM 2787 N N . LYS A 1 392 ? -4.410 -2.647 -2.601 1.00 93.56 392 LYS A N 1
ATOM 2788 C CA . LYS A 1 392 ? -3.108 -3.245 -2.881 1.00 93.56 392 LYS A CA 1
ATOM 2789 C C . LYS A 1 392 ? -3.000 -4.663 -2.343 1.00 93.56 392 LYS A C 1
ATOM 2791 O O . LYS A 1 392 ? -3.495 -4.964 -1.259 1.00 93.56 392 LYS A O 1
ATOM 2796 N N . LEU A 1 393 ? -2.259 -5.484 -3.076 1.00 96.06 393 LEU A N 1
ATOM 2797 C CA . LEU A 1 393 ? -1.580 -6.663 -2.556 1.00 96.06 393 LEU A CA 1
ATOM 2798 C C . LEU A 1 393 ? -0.075 -6.388 -2.599 1.00 96.06 393 LEU A C 1
ATOM 2800 O O . LEU A 1 393 ? 0.490 -6.211 -3.677 1.00 96.06 393 LEU A O 1
ATOM 2804 N N . GLU A 1 394 ? 0.563 -6.314 -1.435 1.00 94.12 394 GLU A N 1
ATOM 2805 C CA . GLU A 1 394 ? 1.986 -6.008 -1.297 1.00 94.12 394 GLU A CA 1
ATOM 2806 C C . GLU A 1 394 ? 2.709 -7.139 -0.576 1.00 94.12 394 GLU A C 1
ATOM 2808 O O . GLU A 1 394 ? 2.429 -7.440 0.584 1.00 94.12 394 GLU A O 1
ATOM 2813 N N . LEU A 1 395 ? 3.666 -7.746 -1.269 1.00 92.56 395 LEU A N 1
ATOM 2814 C CA . LEU A 1 395 ? 4.427 -8.883 -0.778 1.00 92.56 395 LEU A CA 1
ATOM 2815 C C . LEU A 1 395 ? 5.918 -8.537 -0.808 1.00 92.56 395 LEU A C 1
ATOM 2817 O O . LEU A 1 395 ? 6.519 -8.373 -1.874 1.00 92.56 395 LEU A O 1
ATOM 2821 N N . SER A 1 396 ? 6.529 -8.398 0.367 1.00 84.38 396 SER A N 1
ATOM 2822 C CA . SER A 1 396 ? 7.974 -8.160 0.480 1.00 84.38 396 SER A CA 1
ATOM 2823 C C . SER A 1 396 ? 8.729 -9.484 0.359 1.00 84.38 396 SER A C 1
ATOM 2825 O O . SER A 1 396 ? 8.365 -10.441 1.028 1.00 84.38 396 SER A O 1
ATOM 2827 N N . ASN A 1 397 ? 9.768 -9.557 -0.486 1.00 72.88 397 ASN A N 1
ATOM 2828 C CA . ASN A 1 397 ? 10.608 -10.759 -0.667 1.00 72.88 397 ASN A CA 1
ATOM 2829 C C . ASN A 1 397 ? 9.837 -12.092 -0.768 1.00 72.88 397 ASN A C 1
ATOM 2831 O O . ASN A 1 397 ? 10.210 -13.069 -0.112 1.00 72.88 397 ASN A O 1
ATOM 2835 N N . ALA A 1 398 ? 8.738 -12.126 -1.524 1.00 88.44 398 ALA A N 1
ATOM 2836 C CA . ALA A 1 398 ? 7.900 -13.315 -1.589 1.00 88.44 398 ALA A CA 1
ATOM 2837 C C . ALA A 1 398 ? 8.211 -14.195 -2.803 1.00 88.44 398 ALA A C 1
ATOM 2839 O O . ALA A 1 398 ? 8.561 -13.703 -3.881 1.00 88.44 398 ALA A O 1
ATOM 2840 N N . VAL A 1 399 ? 8.015 -15.498 -2.622 1.00 93.00 399 VAL A N 1
ATOM 2841 C CA . VAL A 1 399 ? 7.833 -16.457 -3.712 1.00 93.00 399 VAL A CA 1
ATOM 2842 C C . VAL A 1 399 ? 6.338 -16.690 -3.872 1.00 93.00 399 VAL A C 1
ATOM 2844 O O . VAL A 1 399 ? 5.659 -17.084 -2.927 1.00 93.00 399 VAL A O 1
ATOM 2847 N N . VAL A 1 400 ? 5.813 -16.415 -5.059 1.00 96.94 400 VAL A N 1
ATOM 2848 C CA . VAL A 1 400 ? 4.382 -16.478 -5.355 1.00 96.94 400 VAL A CA 1
ATOM 2849 C C . VAL A 1 400 ? 4.133 -17.481 -6.475 1.00 96.94 400 VAL A C 1
ATOM 2851 O O . VAL A 1 400 ? 4.818 -17.452 -7.498 1.00 96.94 400 VAL A O 1
ATOM 2854 N N . SER A 1 401 ? 3.131 -18.339 -6.320 1.00 98.44 401 SER A N 1
ATOM 2855 C CA . SER A 1 401 ? 2.614 -19.194 -7.386 1.00 98.44 401 SER A CA 1
ATOM 2856 C C . SER A 1 401 ? 1.096 -19.077 -7.506 1.00 98.44 401 SER A C 1
ATOM 2858 O O . SER A 1 401 ? 0.391 -18.903 -6.512 1.00 98.44 401 SER A O 1
ATOM 2860 N N . CYS A 1 402 ? 0.598 -19.106 -8.743 1.00 98.69 402 CYS A N 1
ATOM 2861 C CA . CYS A 1 402 ? -0.830 -19.134 -9.061 1.00 98.69 402 CYS A CA 1
ATOM 2862 C C . CYS A 1 402 ? -1.086 -19.773 -10.432 1.00 98.69 402 CYS A C 1
ATOM 2864 O O . CYS A 1 402 ? -0.183 -19.819 -11.268 1.00 98.69 402 CYS A O 1
ATOM 2866 N N . ALA A 1 403 ? -2.304 -20.243 -10.699 1.00 98.56 403 ALA A N 1
ATOM 2867 C CA . ALA A 1 403 ? -2.705 -20.640 -12.049 1.00 98.56 403 ALA A CA 1
ATOM 2868 C C . ALA A 1 403 ? -3.080 -19.430 -12.918 1.00 98.56 403 ALA A C 1
ATOM 2870 O O . ALA A 1 403 ? -2.892 -19.468 -14.127 1.00 98.56 403 ALA A O 1
ATOM 2871 N N . SER A 1 404 ? -3.607 -18.345 -12.349 1.00 98.56 404 SER A N 1
ATOM 2872 C CA . SER A 1 404 ? -3.872 -17.091 -13.075 1.00 98.56 404 SER A CA 1
ATOM 2873 C C . SER A 1 404 ? -3.821 -15.883 -12.144 1.00 98.56 404 SER A C 1
ATOM 2875 O O . SER A 1 404 ? -4.083 -16.004 -10.946 1.00 98.56 404 SER A O 1
ATOM 2877 N N . MET A 1 405 ? -3.524 -14.703 -12.691 1.00 98.69 405 MET A N 1
ATOM 2878 C CA . MET A 1 405 ? -3.533 -13.451 -11.934 1.00 98.69 405 MET A CA 1
ATOM 2879 C C . MET A 1 405 ? -4.279 -12.339 -12.671 1.00 98.69 405 MET A C 1
ATOM 2881 O O . MET A 1 405 ? -3.988 -12.037 -13.827 1.00 98.69 405 MET A O 1
ATOM 2885 N N . TYR A 1 406 ? -5.180 -11.665 -11.959 1.00 98.50 406 TYR A N 1
ATOM 2886 C CA . TYR A 1 406 ? -5.958 -10.539 -12.464 1.00 98.50 406 TYR A CA 1
ATOM 2887 C C . TYR A 1 406 ? -5.788 -9.331 -11.545 1.00 98.50 406 TYR A C 1
ATOM 2889 O O . TYR A 1 406 ? -6.054 -9.409 -10.346 1.00 98.50 406 TYR A O 1
ATOM 2897 N N . VAL A 1 407 ? -5.367 -8.196 -12.102 1.00 98.44 407 VAL A N 1
ATOM 2898 C CA . VAL A 1 407 ? -5.296 -6.923 -11.375 1.00 98.44 407 VAL A CA 1
ATOM 2899 C C . VAL A 1 407 ? -6.124 -5.888 -12.126 1.00 98.44 407 VAL A C 1
ATOM 2901 O O . VAL A 1 407 ? -5.876 -5.617 -13.302 1.00 98.44 407 VAL A O 1
ATOM 2904 N N . THR A 1 408 ? -7.109 -5.296 -11.451 1.00 96.94 408 THR A N 1
ATOM 2905 C CA . THR A 1 408 ? -8.014 -4.290 -12.029 1.00 96.94 408 THR A CA 1
ATOM 2906 C C . THR A 1 408 ? -8.170 -3.109 -11.081 1.00 96.94 408 THR A C 1
ATOM 2908 O O . THR A 1 408 ? -8.549 -3.289 -9.925 1.00 96.94 408 THR A O 1
ATOM 2911 N N . SER A 1 409 ? -7.853 -1.893 -11.543 1.00 95.00 409 SER A N 1
ATOM 2912 C CA . SER A 1 409 ? -7.992 -0.660 -10.740 1.00 95.00 409 SER A CA 1
ATOM 2913 C C . SER A 1 409 ? -7.383 -0.759 -9.323 1.00 95.00 409 SER A C 1
ATOM 2915 O O . SER A 1 409 ? -7.883 -0.170 -8.363 1.00 95.00 409 SER A O 1
ATOM 2917 N N . ALA A 1 410 ? -6.287 -1.513 -9.198 1.00 95.81 410 ALA A N 1
ATOM 2918 C CA . ALA A 1 410 ? -5.595 -1.830 -7.950 1.00 95.81 410 ALA A CA 1
ATOM 2919 C C . ALA A 1 410 ? -4.082 -1.981 -8.183 1.00 95.81 410 ALA A C 1
ATOM 2921 O O . ALA A 1 410 ? -3.606 -1.874 -9.320 1.00 95.81 410 ALA A O 1
ATOM 2922 N N . VAL A 1 411 ? -3.328 -2.222 -7.108 1.00 95.44 411 VAL A N 1
ATOM 2923 C CA . VAL A 1 411 ? -1.876 -2.430 -7.161 1.00 95.44 411 VAL A CA 1
ATOM 2924 C C . VAL A 1 411 ? -1.493 -3.843 -6.749 1.00 95.44 411 VAL A C 1
ATOM 2926 O O . VAL A 1 411 ? -1.910 -4.321 -5.698 1.00 95.44 411 VAL A O 1
ATOM 2929 N N . PHE A 1 412 ? -0.604 -4.467 -7.512 1.00 96.69 412 PHE A N 1
ATOM 2930 C CA . PHE A 1 412 ? 0.202 -5.586 -7.033 1.00 96.69 412 PHE A CA 1
ATOM 2931 C C . PHE A 1 412 ? 1.654 -5.125 -6.868 1.00 96.69 412 PHE A C 1
ATOM 2933 O O . PHE A 1 412 ? 2.220 -4.540 -7.794 1.00 96.69 412 PHE A O 1
ATOM 2940 N N . ARG A 1 413 ? 2.270 -5.354 -5.705 1.00 94.50 413 ARG A N 1
ATOM 2941 C CA . ARG A 1 413 ? 3.696 -5.075 -5.469 1.00 94.50 413 ARG A CA 1
ATOM 2942 C C . ARG A 1 413 ? 4.423 -6.308 -4.972 1.00 94.50 413 ARG A C 1
ATOM 2944 O O . ARG A 1 413 ? 3.972 -6.955 -4.030 1.00 94.50 413 ARG A O 1
ATOM 2951 N N . LEU A 1 414 ? 5.592 -6.554 -5.550 1.00 93.06 414 LEU A N 1
ATOM 2952 C CA . LEU A 1 414 ? 6.469 -7.657 -5.189 1.00 93.06 414 LEU A CA 1
ATOM 2953 C C . LEU A 1 414 ? 7.903 -7.157 -4.962 1.00 93.06 414 LEU A C 1
ATOM 2955 O O . LEU A 1 414 ? 8.504 -6.581 -5.867 1.00 93.06 414 LEU A O 1
ATOM 2959 N N . GLY A 1 415 ? 8.457 -7.405 -3.772 1.00 84.50 415 GLY A N 1
ATOM 2960 C CA . GLY A 1 415 ? 9.896 -7.273 -3.498 1.00 84.50 415 GLY A CA 1
ATOM 2961 C C . GLY A 1 415 ? 10.390 -5.938 -2.922 1.00 84.50 415 GLY A C 1
ATOM 2962 O O . GLY A 1 415 ? 11.588 -5.724 -2.908 1.00 84.50 415 GLY A O 1
ATOM 2963 N N . GLN A 1 416 ? 9.534 -5.023 -2.455 1.00 75.06 416 GLN A N 1
ATOM 2964 C CA . GLN A 1 416 ? 9.946 -3.644 -2.109 1.00 75.06 416 GLN A CA 1
ATOM 2965 C C . GLN A 1 416 ? 11.035 -3.520 -1.015 1.00 75.06 416 GLN A C 1
ATOM 2967 O O . GLN A 1 416 ? 11.851 -2.603 -1.062 1.00 75.06 416 GLN A O 1
ATOM 2972 N N . VAL A 1 417 ? 11.072 -4.420 -0.033 1.00 64.50 417 VAL A N 1
ATOM 2973 C CA . VAL A 1 417 ? 12.188 -4.546 0.922 1.00 64.50 417 VAL A CA 1
ATOM 2974 C C . VAL A 1 417 ? 13.003 -5.732 0.436 1.00 64.50 417 VAL A C 1
ATOM 2976 O O . VAL A 1 417 ? 12.423 -6.802 0.393 1.00 64.50 417 VAL A O 1
ATOM 2979 N N . VAL A 1 418 ? 14.274 -5.584 0.046 1.00 60.09 418 VAL A N 1
ATOM 2980 C CA . VAL A 1 418 ? 15.051 -6.656 -0.616 1.00 60.09 418 VAL A CA 1
ATOM 2981 C C . VAL A 1 418 ? 16.121 -7.265 0.292 1.00 60.09 418 VAL A C 1
ATOM 2983 O O . VAL A 1 418 ? 17.159 -6.661 0.544 1.00 60.09 418 VAL A O 1
ATOM 2986 N N . THR A 1 419 ? 15.899 -8.491 0.764 1.00 62.34 419 THR A N 1
ATOM 2987 C CA . THR A 1 419 ? 16.952 -9.330 1.379 1.00 62.34 419 THR A CA 1
ATOM 2988 C C . THR A 1 419 ? 17.141 -10.661 0.652 1.00 62.34 419 THR A C 1
ATOM 2990 O O . THR A 1 419 ? 18.120 -11.359 0.906 1.00 62.34 419 THR A O 1
ATOM 2993 N N . SER A 1 420 ? 16.236 -11.007 -0.272 1.00 72.69 420 SER A N 1
ATOM 2994 C CA . SER A 1 420 ? 16.292 -12.217 -1.102 1.00 72.69 420 SER A CA 1
ATOM 2995 C C . SER A 1 420 ? 15.585 -11.993 -2.444 1.00 72.69 420 SER A C 1
ATOM 2997 O O . SER A 1 420 ? 14.825 -11.040 -2.605 1.00 72.69 420 SER A O 1
ATOM 2999 N N . VAL A 1 421 ? 15.869 -12.848 -3.429 1.00 82.12 421 VAL A N 1
ATOM 3000 C CA . VAL A 1 421 ? 15.294 -12.758 -4.780 1.00 82.12 421 VAL A CA 1
ATOM 3001 C C . VAL A 1 421 ? 13.799 -13.081 -4.730 1.00 82.12 421 VAL A C 1
ATOM 3003 O O . VAL A 1 421 ? 13.419 -14.188 -4.355 1.00 82.12 421 VAL A O 1
ATOM 3006 N N . ALA A 1 422 ? 12.956 -12.130 -5.133 1.00 88.38 422 ALA A N 1
ATOM 3007 C CA . ALA A 1 422 ? 11.518 -12.351 -5.254 1.00 88.38 422 ALA A CA 1
ATOM 3008 C C . ALA A 1 422 ? 11.177 -13.115 -6.544 1.00 88.38 422 ALA A C 1
ATOM 3010 O O . ALA A 1 422 ? 11.824 -12.928 -7.580 1.00 88.38 422 ALA A O 1
ATOM 3011 N N . ALA A 1 423 ? 10.137 -13.948 -6.503 1.00 92.94 423 ALA A N 1
ATOM 3012 C CA . ALA A 1 423 ? 9.695 -14.708 -7.668 1.00 92.94 423 ALA A CA 1
ATOM 3013 C C . ALA A 1 423 ? 8.168 -14.801 -7.756 1.00 92.94 423 ALA A C 1
ATOM 3015 O O . ALA A 1 423 ? 7.492 -14.954 -6.744 1.00 92.94 423 ALA A O 1
ATOM 3016 N N . LEU A 1 424 ? 7.633 -14.756 -8.975 1.00 97.12 424 LEU A N 1
ATOM 3017 C CA . LEU A 1 424 ? 6.230 -15.037 -9.280 1.00 97.12 424 LEU A CA 1
ATOM 3018 C C . LEU A 1 424 ? 6.161 -16.030 -10.439 1.00 97.12 424 LEU A C 1
ATOM 3020 O O . LEU A 1 424 ? 6.688 -15.750 -11.510 1.00 97.12 424 LEU A O 1
ATOM 3024 N N . SER A 1 425 ? 5.492 -17.163 -10.236 1.00 98.44 425 SER A N 1
ATOM 3025 C CA . SER A 1 425 ? 5.177 -18.135 -11.286 1.00 98.44 425 SER A CA 1
ATOM 3026 C C . SER A 1 425 ? 3.668 -18.210 -11.507 1.00 98.44 425 SER A C 1
ATOM 3028 O O . SER A 1 425 ? 2.922 -18.577 -10.602 1.00 98.44 425 SER A O 1
ATOM 3030 N N . CYS A 1 426 ? 3.218 -17.871 -12.711 1.00 98.69 426 CYS A N 1
ATOM 3031 C CA . CYS A 1 426 ? 1.827 -17.974 -13.131 1.00 98.69 426 CYS A CA 1
ATOM 3032 C C . CYS A 1 426 ? 1.681 -19.084 -14.183 1.00 98.69 426 CYS A C 1
ATOM 3034 O O . CYS A 1 426 ? 2.315 -19.026 -15.237 1.00 98.69 426 CYS A O 1
ATOM 3036 N N . GLY A 1 427 ? 0.860 -20.097 -13.898 1.00 98.62 427 GLY A N 1
ATOM 3037 C CA . GLY A 1 427 ? 0.599 -21.225 -14.804 1.00 98.62 427 GLY A CA 1
ATOM 3038 C C . GLY A 1 427 ? -0.245 -20.870 -16.035 1.00 98.62 427 GLY A C 1
ATOM 3039 O O . GLY A 1 427 ? -0.290 -21.639 -16.990 1.00 98.62 427 GLY A O 1
ATOM 3040 N N . GLY A 1 428 ? -0.886 -19.706 -16.026 1.00 98.44 428 GLY A N 1
ATOM 3041 C CA . GLY A 1 428 ? -1.735 -19.183 -17.088 1.00 98.44 428 GLY A CA 1
ATOM 3042 C C . GLY A 1 428 ? -1.402 -17.722 -17.350 1.00 98.44 428 GLY A C 1
ATOM 3043 O O . GLY A 1 428 ? -0.230 -17.373 -17.509 1.00 98.44 428 GLY A O 1
ATOM 3044 N N . ASP A 1 429 ? -2.422 -16.870 -17.398 1.00 98.75 429 ASP A N 1
ATOM 3045 C CA . ASP A 1 429 ? -2.265 -15.463 -17.761 1.00 98.75 429 ASP A CA 1
ATOM 3046 C C . ASP A 1 429 ? -2.058 -14.557 -16.536 1.00 98.75 429 ASP A C 1
ATOM 3048 O O . ASP A 1 429 ? -2.591 -14.796 -15.448 1.00 98.75 429 ASP A O 1
ATOM 3052 N N . ILE A 1 430 ? -1.300 -13.477 -16.734 1.00 98.88 430 ILE A N 1
ATOM 3053 C CA . ILE A 1 430 ? -1.311 -12.296 -15.864 1.00 98.88 430 ILE A CA 1
ATOM 3054 C C . ILE A 1 430 ? -1.949 -11.156 -16.653 1.00 98.88 430 ILE A C 1
ATOM 3056 O O . ILE A 1 430 ? -1.428 -10.764 -17.696 1.00 98.88 430 ILE A O 1
ATOM 3060 N N . VAL A 1 431 ? -3.046 -10.596 -16.146 1.00 98.88 431 VAL A N 1
ATOM 3061 C CA . VAL A 1 431 ? -3.827 -9.567 -16.844 1.00 98.88 431 VAL A CA 1
ATOM 3062 C C . VAL A 1 431 ? -3.953 -8.305 -15.989 1.00 98.88 431 VAL A C 1
ATOM 3064 O O . VAL A 1 431 ? -4.525 -8.335 -14.898 1.00 98.88 431 VAL A O 1
ATOM 3067 N N . LEU A 1 432 ? -3.443 -7.180 -16.502 1.00 98.69 432 LEU A N 1
ATOM 3068 C CA . LEU A 1 432 ? -3.536 -5.854 -15.881 1.00 98.69 432 LEU A CA 1
ATOM 3069 C C . LEU A 1 432 ? -4.528 -4.978 -16.657 1.00 98.69 432 LEU A C 1
ATOM 3071 O O . LEU A 1 432 ? -4.334 -4.727 -17.847 1.00 98.69 432 LEU A O 1
ATOM 3075 N N . THR A 1 433 ? -5.579 -4.489 -15.993 1.00 97.94 433 THR A N 1
ATOM 3076 C CA . THR A 1 433 ? -6.672 -3.723 -16.629 1.00 97.94 433 THR A CA 1
ATOM 3077 C C . THR A 1 433 ? -7.110 -2.506 -15.816 1.00 97.94 433 THR A C 1
ATOM 3079 O O . THR A 1 433 ? -6.779 -2.365 -14.639 1.00 97.94 433 THR A O 1
ATOM 3082 N N . ASN A 1 434 ? -7.866 -1.602 -16.447 1.00 94.69 434 ASN A N 1
ATOM 3083 C CA . ASN A 1 434 ? -8.589 -0.511 -15.779 1.00 94.69 434 ASN A CA 1
ATOM 3084 C C . ASN A 1 434 ? -7.713 0.345 -14.843 1.00 94.69 434 ASN A C 1
ATOM 3086 O O . ASN A 1 434 ? -8.083 0.612 -13.700 1.00 94.69 434 ASN A O 1
ATOM 3090 N N . GLY A 1 435 ? -6.517 0.748 -15.276 1.00 93.19 435 GLY A N 1
ATOM 3091 C CA . GLY A 1 435 ? -5.630 1.549 -14.422 1.00 93.19 435 GLY A CA 1
ATOM 3092 C C . GLY A 1 435 ? -4.820 0.748 -13.397 1.00 93.19 435 GLY A C 1
ATOM 3093 O O . GLY A 1 435 ? -4.270 1.340 -12.466 1.00 93.19 435 GLY A O 1
ATOM 3094 N N . ALA A 1 436 ? -4.772 -0.583 -13.521 1.00 96.75 436 ALA A N 1
ATOM 3095 C CA . ALA A 1 436 ? -3.965 -1.444 -12.665 1.00 96.75 436 ALA A CA 1
ATOM 3096 C C . ALA A 1 436 ? -2.473 -1.110 -12.741 1.00 96.75 436 ALA A C 1
ATOM 3098 O O . ALA A 1 436 ? -1.941 -0.773 -13.803 1.00 96.75 436 ALA A O 1
ATOM 3099 N N . ARG A 1 437 ? -1.794 -1.258 -11.601 1.00 96.50 437 ARG A N 1
ATOM 3100 C CA . ARG A 1 437 ? -0.346 -1.073 -11.487 1.00 96.50 437 ARG A CA 1
ATOM 3101 C C . ARG A 1 437 ? 0.308 -2.316 -10.903 1.00 96.50 437 ARG A C 1
ATOM 3103 O O . ARG A 1 437 ? -0.083 -2.781 -9.838 1.00 96.50 437 ARG A O 1
ATOM 3110 N N . MET A 1 438 ? 1.331 -2.828 -11.571 1.00 97.19 438 MET A N 1
ATOM 3111 C CA . MET A 1 438 ? 2.169 -3.910 -11.059 1.00 97.19 438 MET A CA 1
ATOM 3112 C C . MET A 1 438 ? 3.576 -3.374 -10.812 1.00 97.19 438 MET A C 1
ATOM 3114 O O . MET A 1 438 ? 4.173 -2.835 -11.731 1.00 97.19 438 MET A O 1
ATOM 3118 N N . HIS A 1 439 ? 4.118 -3.515 -9.605 1.00 96.31 439 HIS A N 1
ATOM 3119 C CA . HIS A 1 439 ? 5.495 -3.128 -9.286 1.00 96.31 439 HIS A CA 1
ATOM 3120 C C . HIS A 1 439 ? 6.313 -4.361 -8.913 1.00 96.31 439 HIS A C 1
ATOM 3122 O O . HIS A 1 439 ? 5.907 -5.133 -8.043 1.00 96.31 439 HIS A O 1
ATOM 3128 N N . VAL A 1 440 ? 7.478 -4.519 -9.534 1.00 95.50 440 VAL A N 1
ATOM 3129 C CA . VAL A 1 440 ? 8.412 -5.610 -9.248 1.00 95.50 440 VAL A CA 1
ATOM 3130 C C . VAL A 1 440 ? 9.785 -5.025 -8.958 1.00 95.50 440 VAL A C 1
ATOM 3132 O O . VAL A 1 440 ? 10.367 -4.347 -9.804 1.00 95.50 440 VAL A O 1
ATOM 3135 N N . TYR A 1 441 ? 10.295 -5.295 -7.762 1.00 93.56 441 TYR A N 1
ATOM 3136 C CA . TYR A 1 441 ? 11.592 -4.824 -7.296 1.00 93.56 441 TYR A CA 1
ATOM 3137 C C . TYR A 1 441 ? 12.595 -5.973 -7.293 1.00 93.56 441 TYR A C 1
ATOM 3139 O O . TYR A 1 441 ? 12.320 -7.053 -6.768 1.00 93.56 441 TYR A O 1
ATOM 3147 N N . ALA A 1 442 ? 13.757 -5.736 -7.891 1.00 92.00 442 ALA A N 1
ATOM 3148 C CA . ALA A 1 442 ? 14.838 -6.701 -7.959 1.00 92.00 442 ALA A CA 1
ATOM 3149 C C . ALA A 1 442 ? 15.790 -6.568 -6.758 1.00 92.00 442 ALA A C 1
ATOM 3151 O O . ALA A 1 442 ? 16.210 -5.470 -6.389 1.00 92.00 442 ALA A O 1
ATOM 3152 N N . ALA A 1 443 ? 16.172 -7.702 -6.172 1.00 89.38 443 ALA A N 1
ATOM 3153 C CA . ALA A 1 443 ? 17.211 -7.780 -5.154 1.00 89.38 443 ALA A CA 1
ATOM 3154 C C . ALA A 1 443 ? 18.621 -7.604 -5.745 1.00 89.38 443 ALA A C 1
ATOM 3156 O O . ALA A 1 443 ? 18.845 -7.745 -6.950 1.00 89.38 443 ALA A O 1
ATOM 3157 N N . ALA A 1 444 ? 19.596 -7.316 -4.880 1.00 86.25 444 ALA A N 1
ATOM 3158 C CA . ALA A 1 444 ? 21.002 -7.351 -5.262 1.00 86.25 444 ALA A CA 1
ATOM 3159 C C . ALA A 1 444 ? 21.413 -8.772 -5.683 1.00 86.25 444 ALA A C 1
ATOM 3161 O O . ALA A 1 444 ? 20.995 -9.758 -5.080 1.00 86.25 444 ALA A O 1
ATOM 3162 N N . THR A 1 445 ? 22.281 -8.865 -6.686 1.00 76.56 445 THR A N 1
ATOM 3163 C CA . THR A 1 445 ? 22.866 -10.119 -7.172 1.00 76.56 445 THR A CA 1
ATOM 3164 C C . THR A 1 445 ? 24.388 -10.037 -7.098 1.00 76.56 445 THR A C 1
ATOM 3166 O O . THR A 1 445 ? 24.981 -8.966 -7.201 1.00 76.56 445 THR A O 1
ATOM 3169 N N . ASN A 1 446 ? 25.066 -11.166 -6.941 1.00 67.88 446 ASN A N 1
ATOM 3170 C CA . ASN A 1 446 ? 26.529 -11.228 -7.013 1.00 67.88 446 ASN A CA 1
ATOM 3171 C C . ASN A 1 446 ? 27.038 -11.504 -8.443 1.00 67.88 446 ASN A C 1
ATOM 3173 O O . ASN A 1 446 ? 28.194 -11.887 -8.596 1.00 67.88 446 ASN A O 1
ATOM 3177 N N . GLN A 1 447 ? 26.176 -11.368 -9.463 1.00 59.38 447 GLN A N 1
ATOM 3178 C CA . GLN A 1 447 ? 26.434 -11.705 -10.874 1.00 59.38 447 GLN A CA 1
ATOM 3179 C C . GLN A 1 447 ? 26.916 -13.153 -11.129 1.00 59.38 447 GLN A C 1
ATOM 3181 O O . GLN A 1 447 ? 27.222 -13.503 -12.263 1.00 59.38 447 GLN A O 1
ATOM 3186 N N . SER A 1 448 ? 26.934 -14.020 -10.108 1.00 51.41 448 SER A N 1
ATOM 3187 C CA . SER A 1 448 ? 27.463 -15.390 -10.175 1.00 51.41 448 SER A CA 1
ATOM 3188 C C . SER A 1 448 ? 26.371 -16.470 -10.246 1.00 51.41 448 SER A C 1
ATOM 3190 O O . SER A 1 448 ? 26.720 -17.646 -10.210 1.00 51.41 448 SER A O 1
ATOM 3192 N N . GLN A 1 449 ? 25.097 -16.071 -10.398 1.00 52.75 449 GLN A N 1
ATOM 3193 C CA . GLN A 1 449 ? 23.837 -16.846 -10.445 1.00 52.75 449 GLN A CA 1
ATOM 3194 C C . GLN A 1 449 ? 22.932 -16.616 -9.211 1.00 52.75 449 GLN A C 1
ATOM 3196 O O . GLN A 1 449 ? 23.415 -16.681 -8.079 1.00 52.75 449 GLN A O 1
ATOM 3201 N N . PRO A 1 450 ? 21.612 -16.420 -9.412 1.00 58.31 450 PRO A N 1
ATOM 3202 C CA . PRO A 1 450 ? 20.988 -16.103 -10.698 1.00 58.31 450 PRO A CA 1
ATOM 3203 C C . PRO A 1 450 ? 21.412 -14.710 -11.207 1.00 58.31 450 PRO A C 1
ATOM 3205 O O . PRO A 1 450 ? 21.708 -13.811 -10.425 1.00 58.31 450 PRO A O 1
ATOM 3208 N N . GLU A 1 451 ? 21.426 -14.510 -12.528 1.00 78.75 451 GLU A N 1
ATOM 3209 C CA . GLU A 1 451 ? 21.739 -13.219 -13.184 1.00 78.75 451 GLU A CA 1
ATOM 3210 C C . GLU A 1 451 ? 20.611 -12.168 -13.056 1.00 78.75 451 GLU A C 1
ATOM 3212 O O . GLU A 1 451 ? 20.557 -11.194 -13.808 1.00 78.75 451 GLU A O 1
ATOM 3217 N N . TYR A 1 452 ? 19.652 -12.386 -12.158 1.00 88.56 452 TYR A N 1
ATOM 3218 C CA . TYR A 1 452 ? 18.465 -11.557 -11.977 1.00 88.56 452 TYR A CA 1
ATOM 3219 C C . TYR A 1 452 ? 18.164 -11.370 -10.491 1.00 88.56 452 TYR A C 1
ATOM 3221 O O . TYR A 1 452 ? 18.380 -12.266 -9.677 1.00 88.56 452 TYR A O 1
ATOM 3229 N N . GLY A 1 453 ? 17.650 -10.194 -10.141 1.00 90.19 453 GLY A N 1
ATOM 3230 C CA . GLY A 1 453 ? 17.236 -9.865 -8.777 1.00 90.19 453 GLY A CA 1
ATOM 3231 C C . GLY A 1 453 ? 15.764 -10.170 -8.493 1.00 90.19 453 GLY A C 1
ATOM 3232 O O . GLY A 1 453 ? 15.358 -10.169 -7.334 1.00 90.19 453 GLY A O 1
ATOM 3233 N N . ALA A 1 454 ? 14.966 -10.440 -9.529 1.00 92.19 454 ALA A N 1
ATOM 3234 C CA . ALA A 1 454 ? 13.619 -10.995 -9.415 1.00 92.19 454 ALA A CA 1
ATOM 3235 C C . ALA A 1 454 ? 13.238 -11.758 -10.692 1.00 92.19 454 ALA A C 1
ATOM 3237 O O . ALA A 1 454 ? 13.695 -11.399 -11.781 1.00 92.19 454 ALA A O 1
ATOM 3238 N N . LEU A 1 455 ? 12.385 -12.776 -10.565 1.00 94.12 455 LEU A N 1
ATOM 3239 C CA . LEU A 1 455 ? 11.885 -13.575 -11.689 1.00 94.12 455 LEU A CA 1
ATOM 3240 C C . LEU A 1 455 ? 10.361 -13.516 -11.772 1.00 94.12 455 LEU A C 1
ATOM 3242 O O . LEU A 1 455 ? 9.673 -13.843 -10.808 1.00 94.12 455 LEU A O 1
ATOM 3246 N N . ILE A 1 456 ? 9.835 -13.176 -12.945 1.00 97.75 456 ILE A N 1
ATOM 3247 C CA . ILE A 1 456 ? 8.412 -13.293 -13.265 1.00 97.75 456 ILE A CA 1
ATOM 3248 C C . ILE A 1 456 ? 8.276 -14.306 -14.402 1.00 97.75 456 ILE A C 1
ATOM 3250 O O . ILE A 1 456 ? 8.667 -14.021 -15.532 1.00 97.75 456 ILE A O 1
ATOM 3254 N N . ASN A 1 457 ? 7.743 -15.484 -14.096 1.00 98.25 457 ASN A N 1
ATOM 3255 C CA . ASN A 1 457 ? 7.503 -16.562 -15.047 1.00 98.25 457 ASN A CA 1
ATOM 3256 C C . ASN A 1 457 ? 5.998 -16.697 -15.322 1.00 98.25 457 ASN A C 1
ATOM 3258 O O . ASN A 1 457 ? 5.214 -16.853 -14.388 1.00 98.25 457 ASN A O 1
ATOM 3262 N N . VAL A 1 458 ? 5.587 -16.638 -16.587 1.00 98.81 458 VAL A N 1
ATOM 3263 C CA . VAL A 1 458 ? 4.181 -16.687 -17.016 1.00 98.81 458 VAL A CA 1
ATOM 3264 C C . VAL A 1 458 ? 4.045 -17.695 -18.151 1.00 98.81 458 VAL A C 1
ATOM 3266 O O . VAL A 1 458 ? 4.499 -17.451 -19.267 1.00 98.81 458 VAL A O 1
ATOM 3269 N N . ALA A 1 459 ? 3.415 -18.837 -17.891 1.00 98.75 459 ALA A N 1
ATOM 3270 C CA . ALA A 1 459 ? 3.241 -19.869 -18.912 1.00 98.75 459 ALA A CA 1
ATOM 3271 C C . ALA A 1 459 ? 2.239 -19.457 -20.010 1.00 98.75 459 ALA A C 1
ATOM 3273 O O . ALA A 1 459 ? 2.305 -19.971 -21.126 1.00 98.75 459 ALA A O 1
ATOM 3274 N N . GLY A 1 460 ? 1.344 -18.510 -19.718 1.00 98.69 460 GLY A N 1
ATOM 3275 C CA . GLY A 1 460 ? 0.451 -17.877 -20.681 1.00 98.69 460 GLY A CA 1
ATOM 3276 C C . GLY A 1 460 ? 0.920 -16.488 -21.121 1.00 98.69 460 GLY A C 1
ATOM 3277 O O . GLY A 1 460 ? 2.088 -16.241 -21.443 1.00 98.69 460 GLY A O 1
ATOM 3278 N N . THR A 1 461 ? -0.031 -15.569 -21.171 1.00 98.88 461 THR A N 1
ATOM 3279 C CA . THR A 1 461 ? 0.143 -14.192 -21.620 1.00 98.88 461 THR A CA 1
ATOM 3280 C C . THR A 1 461 ? 0.329 -13.262 -20.429 1.00 98.88 461 THR A C 1
ATOM 3282 O O . THR A 1 461 ? -0.489 -13.234 -19.512 1.00 98.88 461 THR A O 1
ATOM 3285 N N . LEU A 1 462 ? 1.372 -12.435 -20.474 1.00 98.88 462 LEU A N 1
ATOM 3286 C CA . LEU A 1 462 ? 1.433 -11.199 -19.701 1.00 98.88 462 LEU A CA 1
ATOM 3287 C C . LEU A 1 462 ? 0.750 -10.098 -20.522 1.00 98.88 462 LEU A C 1
ATOM 3289 O O . LEU A 1 462 ? 1.313 -9.614 -21.506 1.00 98.88 462 LEU A O 1
ATOM 3293 N N . ALA A 1 463 ? -0.479 -9.745 -20.151 1.00 98.88 463 ALA A N 1
ATOM 3294 C CA . ALA A 1 463 ? -1.313 -8.781 -20.858 1.00 98.88 463 ALA A CA 1
ATOM 3295 C C . ALA A 1 463 ? -1.434 -7.469 -20.073 1.00 98.88 463 ALA A C 1
ATOM 3297 O O . ALA A 1 463 ? -1.914 -7.437 -18.939 1.00 98.88 463 ALA A O 1
ATOM 3298 N N . ILE A 1 464 ? -1.034 -6.371 -20.710 1.00 98.88 464 ILE A N 1
ATOM 3299 C CA . ILE A 1 464 ? -1.128 -5.010 -20.185 1.00 98.88 464 ILE A CA 1
ATOM 3300 C C . ILE A 1 464 ? -2.104 -4.242 -21.075 1.00 98.88 464 ILE A C 1
ATOM 3302 O O . ILE A 1 464 ? -1.803 -3.925 -22.230 1.00 98.88 464 ILE A O 1
ATOM 3306 N N . ALA A 1 465 ? -3.303 -3.996 -20.550 1.00 98.56 465 ALA A N 1
ATOM 3307 C CA . ALA A 1 465 ? -4.374 -3.298 -21.252 1.00 98.56 465 ALA A CA 1
ATOM 3308 C C . ALA A 1 465 ? -4.160 -1.765 -21.246 1.00 98.56 465 ALA A C 1
ATOM 3310 O O . ALA A 1 465 ? -3.267 -1.267 -20.549 1.00 98.56 465 ALA A O 1
ATOM 3311 N N . PRO A 1 466 ? -4.979 -0.985 -21.980 1.00 97.81 466 PRO A N 1
ATOM 3312 C CA . PRO A 1 466 ? -4.917 0.474 -21.933 1.00 97.81 466 PRO A CA 1
ATOM 3313 C C . PRO A 1 466 ? -5.015 1.014 -20.499 1.00 97.81 466 PRO A C 1
ATOM 3315 O O . PRO A 1 466 ? -5.784 0.509 -19.677 1.00 97.81 466 PRO A O 1
ATOM 3318 N N . ASN A 1 467 ? -4.244 2.062 -20.202 1.00 95.62 467 ASN A N 1
ATOM 3319 C CA . ASN A 1 467 ? -4.117 2.703 -18.889 1.00 95.62 467 ASN A CA 1
ATOM 3320 C C . ASN A 1 467 ? -3.504 1.831 -17.777 1.00 95.62 467 ASN A C 1
ATOM 3322 O O . ASN A 1 467 ? -3.342 2.324 -16.663 1.00 95.62 467 ASN A O 1
ATOM 3326 N N . ALA A 1 468 ? -3.145 0.571 -18.036 1.00 97.81 468 ALA A N 1
ATOM 3327 C CA . ALA A 1 468 ? -2.448 -0.276 -17.072 1.00 97.81 468 ALA A CA 1
ATOM 3328 C C . ALA A 1 468 ? -0.925 -0.201 -17.255 1.00 97.81 468 ALA A C 1
ATOM 3330 O O . ALA A 1 468 ? -0.425 -0.042 -18.371 1.00 97.81 468 ALA A O 1
ATOM 3331 N N . TRP A 1 469 ? -0.190 -0.327 -16.148 1.00 98.38 469 TRP A N 1
ATOM 3332 C CA . TRP A 1 469 ? 1.266 -0.188 -16.143 1.00 98.38 469 TRP A CA 1
ATOM 3333 C C . TRP A 1 469 ? 1.960 -1.254 -15.303 1.00 98.38 469 TRP A C 1
ATOM 3335 O O . TRP A 1 469 ? 1.572 -1.528 -14.165 1.00 98.38 469 TRP A O 1
ATOM 3345 N N . LEU A 1 470 ? 3.041 -1.803 -15.850 1.00 98.62 470 LEU A N 1
ATOM 3346 C CA . LEU A 1 470 ? 4.012 -2.598 -15.109 1.00 98.62 470 LEU A CA 1
ATOM 3347 C C . LEU A 1 470 ? 5.275 -1.765 -14.879 1.00 98.62 470 LEU A C 1
ATOM 3349 O O . LEU A 1 470 ? 5.811 -1.169 -15.809 1.00 98.62 470 LEU A O 1
ATOM 3353 N N . TYR A 1 471 ? 5.775 -1.753 -13.650 1.00 98.19 471 TYR A N 1
ATOM 3354 C CA . TYR A 1 471 ? 6.996 -1.073 -13.250 1.00 98.19 471 TYR A CA 1
ATOM 3355 C C . TYR A 1 471 ? 8.033 -2.085 -12.780 1.00 98.19 471 TYR A C 1
ATOM 3357 O O . TYR A 1 471 ? 7.778 -2.860 -11.855 1.00 98.19 471 TYR A O 1
ATOM 3365 N N . SER A 1 472 ? 9.205 -2.066 -13.404 1.00 95.69 472 SER A N 1
ATOM 3366 C CA . SER A 1 472 ? 10.335 -2.919 -13.036 1.00 95.69 472 SER A CA 1
ATOM 3367 C C . SER A 1 472 ? 11.467 -2.068 -12.482 1.00 95.69 472 SER A C 1
ATOM 3369 O O . SER A 1 472 ? 11.959 -1.171 -13.169 1.00 95.69 472 SER A O 1
ATOM 3371 N N . TYR A 1 473 ? 11.899 -2.376 -11.262 1.00 95.81 473 TYR A N 1
ATOM 3372 C CA . TYR A 1 473 ? 12.951 -1.643 -10.570 1.00 95.81 473 TYR A CA 1
ATOM 3373 C C . TYR A 1 473 ? 14.197 -2.505 -10.436 1.00 95.81 473 TYR A C 1
ATOM 3375 O O . TYR A 1 473 ? 14.148 -3.585 -9.844 1.00 95.81 473 TYR A O 1
ATOM 3383 N N . SER A 1 474 ? 15.311 -2.019 -10.975 1.00 94.44 474 SER A N 1
ATOM 3384 C CA . SER A 1 474 ? 16.621 -2.604 -10.728 1.00 94.44 474 SER A CA 1
ATOM 3385 C C . SER A 1 474 ? 17.135 -2.181 -9.350 1.00 94.44 474 SER A C 1
ATOM 3387 O O . SER A 1 474 ? 16.759 -1.140 -8.812 1.00 94.44 474 SER A O 1
ATOM 3389 N N . HIS A 1 475 ? 18.023 -2.985 -8.772 1.00 92.62 475 HIS A N 1
ATOM 3390 C CA . HIS A 1 475 ? 18.639 -2.691 -7.491 1.00 92.62 475 HIS A CA 1
ATOM 3391 C C . HIS A 1 475 ? 19.525 -1.446 -7.595 1.00 92.62 475 HIS A C 1
ATOM 3393 O O . HIS A 1 475 ? 20.563 -1.466 -8.261 1.00 92.62 475 HIS A O 1
ATOM 3399 N N . GLU A 1 476 ? 19.163 -0.399 -6.863 1.00 90.94 476 GLU A N 1
ATOM 3400 C CA . GLU A 1 476 ? 19.737 0.954 -6.921 1.00 90.94 476 GLU A CA 1
ATOM 3401 C C . GLU A 1 476 ? 21.269 1.044 -6.780 1.00 90.94 476 GLU A C 1
ATOM 3403 O O . GLU A 1 476 ? 21.887 1.992 -7.272 1.00 90.94 476 GLU A O 1
ATOM 3408 N N . THR A 1 477 ? 21.905 0.067 -6.122 1.00 90.38 477 THR A N 1
ATOM 3409 C CA . THR A 1 477 ? 23.364 0.047 -5.898 1.00 90.38 477 THR A CA 1
ATOM 3410 C C . THR A 1 477 ? 24.121 -1.072 -6.599 1.00 90.38 477 THR A C 1
ATOM 3412 O O . THR A 1 477 ? 25.331 -0.957 -6.774 1.00 90.38 477 THR A O 1
ATOM 3415 N N . ASN A 1 478 ? 23.443 -2.146 -7.001 1.00 89.69 478 ASN A N 1
ATOM 3416 C CA . ASN A 1 478 ? 24.093 -3.361 -7.504 1.00 89.69 478 ASN A CA 1
ATOM 3417 C C . ASN A 1 478 ? 23.705 -3.675 -8.955 1.00 89.69 478 ASN A C 1
ATOM 3419 O O . ASN A 1 478 ? 24.458 -4.341 -9.651 1.00 89.69 478 ASN A O 1
ATOM 3423 N N . GLY A 1 479 ? 22.564 -3.169 -9.422 1.00 90.06 479 GLY A N 1
ATOM 3424 C CA . GLY A 1 479 ? 22.099 -3.363 -10.790 1.00 90.06 479 GLY A CA 1
ATOM 3425 C C . GLY A 1 479 ? 21.347 -4.673 -11.038 1.00 90.06 479 GLY A C 1
ATOM 3426 O O . GLY A 1 479 ? 20.849 -4.867 -12.146 1.00 90.06 479 GLY A O 1
ATOM 3427 N N . GLY A 1 480 ? 21.195 -5.544 -10.030 1.00 91.44 480 GLY A N 1
ATOM 3428 C CA . GLY A 1 480 ? 20.309 -6.710 -10.112 1.00 91.44 480 GLY A CA 1
ATOM 3429 C C . GLY A 1 480 ? 18.931 -6.308 -10.642 1.00 91.44 480 GLY A C 1
ATOM 3430 O O . GLY A 1 480 ? 18.359 -5.330 -10.178 1.00 91.44 480 GLY A O 1
ATOM 3431 N N . SER A 1 481 ? 18.426 -7.000 -11.661 1.00 93.25 481 SER A N 1
ATOM 3432 C CA . SER A 1 481 ? 17.255 -6.555 -12.432 1.00 93.25 481 SER A CA 1
ATOM 3433 C C . SER A 1 481 ? 16.195 -7.646 -12.557 1.00 93.25 481 SER A C 1
ATOM 3435 O O . SER A 1 481 ? 16.466 -8.818 -12.297 1.00 93.25 481 SER A O 1
ATOM 3437 N N . VAL A 1 482 ? 14.976 -7.259 -12.932 1.00 94.69 482 VAL A N 1
ATOM 3438 C CA . VAL A 1 482 ? 13.862 -8.196 -13.122 1.00 94.69 482 VAL A CA 1
ATOM 3439 C C . VAL A 1 482 ? 14.025 -8.937 -14.450 1.00 94.69 482 VAL A C 1
ATOM 3441 O O . VAL A 1 482 ? 14.348 -8.320 -15.467 1.00 94.69 482 VAL A O 1
ATOM 3444 N N . TRP A 1 483 ? 13.763 -10.244 -14.460 1.00 95.62 483 TRP A N 1
ATOM 3445 C CA . TRP A 1 483 ? 13.639 -11.027 -15.687 1.00 95.62 483 TRP A CA 1
ATOM 3446 C C . TRP A 1 483 ? 12.209 -11.536 -15.866 1.00 95.62 483 TRP A C 1
ATOM 3448 O O . TRP A 1 483 ? 11.669 -12.216 -14.995 1.00 95.62 483 TRP A O 1
ATOM 3458 N N . PHE A 1 484 ? 11.612 -11.217 -17.015 1.00 98.38 484 PHE A N 1
ATOM 3459 C CA . PHE A 1 484 ? 10.325 -11.749 -17.444 1.00 98.38 484 PHE A CA 1
ATOM 3460 C C . PHE A 1 484 ? 10.539 -12.918 -18.407 1.00 98.38 484 PHE A C 1
ATOM 3462 O O . PHE A 1 484 ? 11.153 -12.761 -19.467 1.00 98.38 484 PHE A O 1
ATOM 3469 N N . GLN A 1 485 ? 10.011 -14.080 -18.045 1.00 98.31 485 GLN A N 1
ATOM 3470 C CA . GLN A 1 485 ? 9.893 -15.253 -18.903 1.00 98.31 485 GLN A CA 1
ATOM 3471 C C . GLN A 1 485 ? 8.408 -15.476 -19.159 1.00 98.31 485 GLN A C 1
ATOM 3473 O O . GLN A 1 485 ? 7.642 -15.665 -18.220 1.00 98.31 485 GLN A O 1
ATOM 3478 N N . VAL A 1 486 ? 7.981 -15.383 -20.413 1.00 98.75 486 VAL A N 1
ATOM 3479 C CA . VAL A 1 486 ? 6.559 -15.449 -20.766 1.00 98.75 486 VAL A CA 1
ATOM 3480 C C . VAL A 1 486 ? 6.345 -16.354 -21.974 1.00 98.75 486 VAL A C 1
ATOM 3482 O O . VAL A 1 486 ? 7.262 -16.561 -22.769 1.00 98.75 486 VAL A O 1
ATOM 3485 N N . ASN A 1 487 ? 5.133 -16.865 -22.186 1.00 98.75 487 ASN A N 1
ATOM 3486 C CA . ASN A 1 487 ? 4.792 -17.390 -23.507 1.00 98.75 487 ASN A CA 1
ATOM 3487 C C . ASN A 1 487 ? 4.486 -16.240 -24.474 1.00 98.75 487 ASN A C 1
ATOM 3489 O O . ASN A 1 487 ? 5.062 -16.167 -25.562 1.00 98.75 487 ASN A O 1
ATOM 3493 N N . LYS A 1 488 ? 3.645 -15.292 -24.044 1.00 98.88 488 LYS A N 1
ATOM 3494 C CA . LYS A 1 488 ? 3.313 -14.081 -24.807 1.00 98.88 488 LYS A CA 1
ATOM 3495 C C . LYS A 1 488 ? 3.413 -12.825 -23.949 1.00 98.88 488 LYS A C 1
ATOM 3497 O O . LYS A 1 488 ? 3.028 -12.835 -22.783 1.00 98.88 488 LYS A O 1
ATOM 3502 N N . LEU A 1 489 ? 3.869 -11.730 -24.550 1.00 98.88 489 LEU A N 1
ATOM 3503 C CA . LEU A 1 489 ? 3.734 -10.380 -24.002 1.00 98.88 489 LEU A CA 1
ATOM 3504 C C . LEU A 1 489 ? 2.812 -9.569 -24.914 1.00 98.88 489 LEU A C 1
ATOM 3506 O O . LEU A 1 489 ? 3.093 -9.433 -26.105 1.00 98.88 489 LEU A O 1
ATOM 3510 N N . LEU A 1 490 ? 1.745 -9.008 -24.349 1.00 98.81 490 LEU A N 1
ATOM 3511 C CA . LEU A 1 490 ? 0.842 -8.085 -25.031 1.00 98.81 490 LEU A CA 1
ATOM 3512 C C . LEU A 1 490 ? 0.821 -6.748 -24.290 1.00 98.81 490 LEU A C 1
ATOM 3514 O O . LEU A 1 490 ? 0.329 -6.671 -23.166 1.00 98.81 490 LEU A O 1
ATOM 3518 N N . VAL A 1 491 ? 1.317 -5.693 -24.933 1.00 98.81 491 VAL A N 1
ATOM 3519 C CA . VAL A 1 491 ? 1.245 -4.318 -24.426 1.00 98.81 491 VAL A CA 1
ATOM 3520 C C . VAL A 1 491 ? 0.347 -3.507 -25.349 1.00 98.81 491 VAL A C 1
ATOM 3522 O O . VAL A 1 491 ? 0.764 -3.114 -26.437 1.00 98.81 491 VAL A O 1
ATOM 3525 N N . SER A 1 492 ? -0.889 -3.274 -24.911 1.00 98.56 492 SER A N 1
ATOM 3526 C CA . SER A 1 492 ? -1.909 -2.559 -25.687 1.00 98.56 492 SER A CA 1
ATOM 3527 C C . SER A 1 492 ? -1.623 -1.057 -25.756 1.00 98.56 492 SER A C 1
ATOM 3529 O O . SER A 1 492 ? -0.969 -0.500 -24.871 1.00 98.56 492 SER A O 1
ATOM 3531 N N . ALA A 1 493 ? -2.174 -0.379 -26.766 1.00 98.38 493 ALA A N 1
ATOM 3532 C CA . ALA A 1 493 ? -2.102 1.076 -26.883 1.00 98.38 493 ALA A CA 1
ATOM 3533 C C . ALA A 1 493 ? -2.601 1.769 -25.597 1.00 98.38 493 ALA A C 1
ATOM 3535 O O . ALA A 1 493 ? -3.630 1.403 -25.031 1.00 98.38 493 ALA A O 1
ATOM 3536 N N . GLY A 1 494 ? -1.848 2.758 -25.106 1.00 97.00 494 GLY A N 1
ATOM 3537 C CA . GLY A 1 494 ? -2.127 3.448 -23.839 1.00 97.00 494 GLY A CA 1
ATOM 3538 C C . GLY A 1 494 ? -1.733 2.682 -22.564 1.00 97.00 494 GLY A C 1
ATOM 3539 O O . GLY A 1 494 ? -1.876 3.233 -21.474 1.00 97.00 494 GLY A O 1
ATOM 3540 N N . GLY A 1 495 ? -1.250 1.440 -22.669 1.00 98.25 495 GLY A N 1
ATOM 3541 C CA . GLY A 1 495 ? -0.603 0.694 -21.582 1.00 98.25 495 GLY A CA 1
ATOM 3542 C C . GLY A 1 495 ? 0.921 0.647 -21.742 1.00 98.25 495 GLY A C 1
ATOM 3543 O O . GLY A 1 495 ? 1.462 1.020 -22.790 1.00 98.25 495 GLY A O 1
ATOM 3544 N N . GLY A 1 496 ? 1.639 0.177 -20.718 1.00 98.56 496 GLY A N 1
ATOM 3545 C CA . GLY A 1 496 ? 3.096 0.096 -20.825 1.00 98.56 496 GLY A CA 1
ATOM 3546 C C . GLY A 1 496 ? 3.855 -0.665 -19.743 1.00 98.56 496 GLY A C 1
ATOM 3547 O O . GLY A 1 496 ? 3.333 -0.991 -18.677 1.00 98.56 496 GLY A O 1
ATOM 3548 N N . ILE A 1 497 ? 5.133 -0.909 -20.037 1.00 98.81 497 ILE A N 1
ATOM 3549 C CA . ILE A 1 497 ? 6.155 -1.311 -19.067 1.00 98.81 497 ILE A CA 1
ATOM 3550 C C . ILE A 1 497 ? 7.123 -0.141 -18.892 1.00 98.81 497 ILE A C 1
ATOM 3552 O O . ILE A 1 497 ? 7.680 0.355 -19.872 1.00 98.81 497 ILE A O 1
ATOM 3556 N N . SER A 1 498 ? 7.344 0.295 -17.655 1.00 98.62 498 SER A N 1
ATOM 3557 C CA . SER A 1 498 ? 8.264 1.382 -17.325 1.00 98.62 498 SER A CA 1
ATOM 3558 C C . SER A 1 498 ? 9.332 0.934 -16.331 1.00 98.62 498 SER A C 1
ATOM 3560 O O . SER A 1 498 ? 9.048 0.595 -15.188 1.00 98.62 498 SER A O 1
ATOM 3562 N N . ALA A 1 499 ? 10.578 1.044 -16.757 1.00 98.19 499 ALA A N 1
ATOM 3563 C CA . ALA A 1 499 ? 11.782 1.046 -15.948 1.00 98.19 499 ALA A CA 1
ATOM 3564 C C . ALA A 1 499 ? 12.437 2.443 -15.918 1.00 98.19 499 ALA A C 1
ATOM 3566 O O . ALA A 1 499 ? 13.619 2.556 -15.603 1.00 98.19 499 ALA A O 1
ATOM 3567 N N . ASN A 1 500 ? 11.719 3.516 -16.280 1.00 98.44 500 ASN A N 1
ATOM 3568 C CA . ASN A 1 500 ? 12.263 4.879 -16.229 1.00 98.44 500 ASN A CA 1
ATOM 3569 C C . ASN A 1 500 ? 12.877 5.167 -14.856 1.00 98.44 500 ASN A C 1
ATOM 3571 O O . ASN A 1 500 ? 12.257 4.881 -13.828 1.00 98.44 500 ASN A O 1
ATOM 3575 N N . SER A 1 501 ? 14.098 5.701 -14.858 1.00 96.56 501 SER A N 1
ATOM 3576 C CA . SER A 1 501 ? 14.786 6.201 -13.658 1.00 96.56 501 SER A CA 1
ATOM 3577 C C . SER A 1 501 ? 14.945 5.172 -12.533 1.00 96.56 501 SER A C 1
ATOM 3579 O O . SER A 1 501 ? 15.132 5.520 -11.368 1.00 96.56 501 SER A O 1
ATOM 3581 N N . SER A 1 502 ? 14.829 3.891 -12.888 1.00 95.88 502 SER A N 1
ATOM 3582 C CA . SER A 1 502 ? 14.777 2.751 -11.972 1.00 95.88 502 SER A CA 1
ATOM 3583 C C . SER A 1 502 ? 16.035 1.881 -12.073 1.00 95.88 502 SER A C 1
ATOM 3585 O O . SER A 1 502 ? 15.984 0.679 -11.817 1.00 95.88 502 SER A O 1
ATOM 3587 N N . GLY A 1 503 ? 17.143 2.474 -12.525 1.00 95.75 503 GLY A N 1
ATOM 3588 C CA . GLY A 1 503 ? 18.476 1.886 -12.596 1.00 95.75 503 GLY A CA 1
ATOM 3589 C C . GLY A 1 503 ? 19.340 2.280 -11.401 1.00 95.75 503 GLY A C 1
ATOM 3590 O O . GLY A 1 503 ? 18.867 2.349 -10.267 1.00 95.75 503 GLY A O 1
ATOM 3591 N N . PHE A 1 504 ? 20.627 2.536 -11.634 1.00 96.88 504 PHE A N 1
ATOM 3592 C CA . PHE A 1 504 ? 21.511 2.983 -10.558 1.00 96.88 504 PHE A CA 1
ATOM 3593 C C . PHE A 1 504 ? 21.125 4.379 -10.047 1.00 96.88 504 PHE A C 1
ATOM 3595 O O . PHE A 1 504 ? 20.743 5.256 -10.826 1.00 96.88 504 PHE A O 1
ATOM 3602 N N . MET A 1 505 ? 21.275 4.590 -8.737 1.00 94.50 505 MET A N 1
ATOM 3603 C CA . MET A 1 505 ? 20.885 5.828 -8.055 1.00 94.50 505 MET A CA 1
ATOM 3604 C C . MET A 1 505 ? 21.962 6.930 -8.132 1.00 94.50 505 MET A C 1
ATOM 3606 O O . MET A 1 505 ? 23.159 6.688 -7.942 1.00 94.50 505 MET A O 1
ATOM 3610 N N . GLY A 1 506 ? 21.534 8.172 -8.364 1.00 90.69 506 GLY A N 1
ATOM 3611 C CA . GLY A 1 506 ? 22.379 9.363 -8.290 1.00 90.69 506 GLY A CA 1
ATOM 3612 C C . GLY A 1 506 ? 22.799 9.710 -6.863 1.00 90.69 506 GLY A C 1
ATOM 3613 O O . GLY A 1 506 ? 22.119 9.401 -5.889 1.00 90.69 506 GLY A O 1
ATOM 3614 N N . ARG A 1 507 ? 23.956 10.357 -6.708 1.00 85.81 507 ARG A N 1
ATOM 3615 C CA . ARG A 1 507 ? 24.497 10.715 -5.386 1.00 85.81 507 ARG A CA 1
ATOM 3616 C C . ARG A 1 507 ? 24.885 12.182 -5.312 1.00 85.81 507 ARG A C 1
ATOM 3618 O O . ARG A 1 507 ? 25.356 12.749 -6.294 1.00 85.81 507 ARG A O 1
ATOM 3625 N N . SER A 1 508 ? 24.726 12.768 -4.129 1.00 85.56 508 SER A N 1
ATOM 3626 C CA . SER A 1 508 ? 25.169 14.131 -3.830 1.00 85.56 508 SER A CA 1
ATOM 3627 C C . SER A 1 508 ? 26.653 14.164 -3.471 1.00 85.56 508 SER A C 1
ATOM 3629 O O . SER A 1 508 ? 27.114 13.373 -2.649 1.00 85.56 508 SER A O 1
ATOM 3631 N N . ASN A 1 509 ? 27.383 15.120 -4.044 1.00 83.31 509 ASN A N 1
ATOM 3632 C CA . ASN A 1 509 ? 28.817 15.367 -3.845 1.00 83.31 509 ASN A CA 1
ATOM 3633 C C . ASN A 1 509 ? 29.713 14.149 -4.128 1.00 83.31 509 ASN A C 1
ATOM 3635 O O . ASN A 1 509 ? 30.812 14.031 -3.585 1.00 83.31 509 ASN A O 1
ATOM 3639 N N . LEU A 1 510 ? 29.237 13.222 -4.958 1.00 85.44 510 LEU A N 1
ATOM 3640 C CA . LEU A 1 510 ? 29.896 11.961 -5.268 1.00 85.44 510 LEU A CA 1
ATOM 3641 C C . LEU A 1 510 ? 29.678 11.606 -6.741 1.00 85.44 510 LEU A C 1
ATOM 3643 O O . LEU A 1 510 ? 28.793 12.135 -7.412 1.00 85.44 510 LEU A O 1
ATOM 3647 N N . LYS A 1 511 ? 30.485 10.661 -7.230 1.00 90.69 511 LYS A N 1
ATOM 3648 C CA . LYS A 1 511 ? 30.218 9.969 -8.493 1.00 90.69 511 LYS A CA 1
ATOM 3649 C C . LYS A 1 511 ? 28.836 9.299 -8.421 1.00 90.69 511 LYS A C 1
ATOM 3651 O O . LYS A 1 511 ? 28.515 8.679 -7.400 1.00 90.69 511 LYS A O 1
ATOM 3656 N N . GLY A 1 512 ? 28.062 9.394 -9.503 1.00 92.44 512 GLY A N 1
ATOM 3657 C CA . GLY A 1 512 ? 26.845 8.601 -9.675 1.00 92.44 512 GLY A CA 1
ATOM 3658 C C . GLY A 1 512 ? 27.137 7.101 -9.568 1.00 92.44 512 GLY A C 1
ATOM 3659 O O . GLY A 1 512 ? 28.263 6.655 -9.816 1.00 92.44 512 GLY A O 1
ATOM 3660 N N . LEU A 1 513 ? 26.147 6.308 -9.159 1.00 95.12 513 LEU A N 1
ATOM 3661 C CA . LEU A 1 513 ? 26.305 4.858 -9.102 1.00 95.12 513 LEU A CA 1
ATOM 3662 C C . LEU A 1 513 ? 26.265 4.207 -10.488 1.00 95.12 513 LEU A C 1
ATOM 3664 O O . LEU A 1 513 ? 25.762 4.776 -11.457 1.00 95.12 513 LEU A O 1
ATOM 3668 N N . GLY A 1 514 ? 26.788 2.981 -10.539 1.00 94.50 514 GLY A N 1
ATOM 3669 C CA . GLY A 1 514 ? 26.875 2.154 -11.738 1.00 94.50 514 GLY A CA 1
ATOM 3670 C C . GLY A 1 514 ? 28.253 2.192 -12.415 1.00 94.50 514 GLY A C 1
ATOM 3671 O O . GLY A 1 514 ? 29.058 3.098 -12.152 1.00 94.50 514 GLY A O 1
ATOM 3672 N N . PRO A 1 515 ? 28.568 1.204 -13.278 1.00 95.38 515 PRO A N 1
ATOM 3673 C CA . PRO A 1 515 ? 29.862 1.127 -13.964 1.00 95.38 515 PRO A CA 1
ATOM 3674 C C . PRO A 1 515 ? 30.173 2.389 -14.783 1.00 95.38 515 PRO A C 1
ATOM 3676 O O . PRO A 1 515 ? 31.299 2.891 -14.762 1.00 95.38 515 PRO A O 1
ATOM 3679 N N . GLY A 1 516 ? 29.143 2.953 -15.415 1.00 96.19 516 GLY A N 1
ATOM 3680 C CA . GLY A 1 516 ? 29.176 4.201 -16.168 1.00 96.19 516 GLY A CA 1
ATOM 3681 C C . GLY A 1 516 ? 28.753 5.426 -15.356 1.00 96.19 516 GLY A C 1
ATOM 3682 O O . GLY A 1 516 ? 28.230 6.373 -15.928 1.00 96.19 516 GLY A O 1
ATOM 3683 N N . GLY A 1 517 ? 28.896 5.431 -14.028 1.00 95.38 517 GLY A N 1
ATOM 3684 C CA . GLY A 1 517 ? 28.493 6.580 -13.212 1.00 95.38 517 GLY A CA 1
ATOM 3685 C C . GLY A 1 517 ? 29.240 7.869 -13.586 1.00 95.38 517 GLY A C 1
ATOM 3686 O O . GLY A 1 517 ? 30.467 7.858 -13.719 1.00 95.38 517 GLY A O 1
ATOM 3687 N N . GLY A 1 518 ? 28.523 8.984 -13.729 1.00 92.25 518 GLY A N 1
ATOM 3688 C CA . GLY A 1 518 ? 29.124 10.284 -14.042 1.00 92.25 518 GLY A CA 1
ATOM 3689 C C . GLY A 1 518 ? 29.918 10.864 -12.864 1.00 92.25 518 GLY A C 1
ATOM 3690 O O . GLY A 1 518 ? 29.503 10.746 -11.707 1.00 92.25 518 GLY A O 1
ATOM 3691 N N . GLN A 1 519 ? 31.076 11.481 -13.126 1.00 88.56 519 GLN A N 1
ATOM 3692 C CA . GLN A 1 519 ? 31.857 12.156 -12.083 1.00 88.56 519 GLN A CA 1
ATOM 3693 C C . GLN A 1 519 ? 31.305 13.551 -11.776 1.00 88.56 519 GLN A C 1
ATOM 3695 O O . GLN A 1 519 ? 31.240 14.391 -12.668 1.00 88.56 519 GLN A O 1
ATOM 3700 N N . LEU A 1 520 ? 31.007 13.824 -10.499 1.00 83.44 520 LEU A N 1
ATOM 3701 C CA . LEU A 1 520 ? 30.584 15.133 -9.977 1.00 83.44 520 LEU A CA 1
ATOM 3702 C C . LEU A 1 520 ? 29.386 15.755 -10.701 1.00 83.44 520 LEU A C 1
ATOM 3704 O O . LEU A 1 520 ? 28.283 15.624 -10.223 1.00 83.44 520 LEU A O 1
ATOM 3708 N N . TYR A 1 521 ? 29.590 16.445 -11.817 1.00 86.19 521 TYR A N 1
ATOM 3709 C CA . TYR A 1 521 ? 28.557 17.151 -12.585 1.00 86.19 521 TYR A CA 1
ATOM 3710 C C . TYR A 1 521 ? 28.256 16.469 -13.924 1.00 86.19 521 TYR A C 1
ATOM 3712 O O . TYR A 1 521 ? 27.385 16.902 -14.678 1.00 86.19 521 TYR A O 1
ATOM 3720 N N . ALA A 1 522 ? 29.043 15.450 -14.260 1.00 91.00 522 ALA A N 1
ATOM 3721 C CA . ALA A 1 522 ? 28.994 14.775 -15.538 1.00 91.00 522 ALA A CA 1
ATOM 3722 C C . ALA A 1 522 ? 27.840 13.764 -15.582 1.00 91.00 522 ALA A C 1
ATOM 3724 O O . ALA A 1 522 ? 27.434 13.206 -14.552 1.00 91.00 522 ALA A O 1
ATOM 3725 N N . GLY A 1 523 ? 27.319 13.528 -16.783 1.00 93.88 523 GLY A N 1
ATOM 3726 C CA . GLY A 1 523 ? 26.223 12.591 -17.010 1.00 93.88 523 GLY A CA 1
ATOM 3727 C C . GLY A 1 523 ? 26.662 11.138 -16.844 1.00 93.88 523 GLY A C 1
ATOM 3728 O O . GLY A 1 523 ? 27.834 10.798 -17.040 1.00 93.88 523 GLY A O 1
ATOM 3729 N N . GLY A 1 524 ? 25.718 10.268 -16.491 1.00 96.25 524 GLY A N 1
ATOM 3730 C CA . GLY A 1 524 ? 25.931 8.821 -16.527 1.00 96.25 524 GLY A CA 1
ATOM 3731 C C . GLY A 1 524 ? 26.043 8.318 -17.969 1.00 96.25 524 GLY A C 1
ATOM 3732 O O . GLY A 1 524 ? 25.444 8.897 -18.873 1.00 96.25 524 GLY A O 1
ATOM 3733 N N . GLY A 1 525 ? 26.792 7.240 -18.192 1.00 97.56 525 GLY A N 1
ATOM 3734 C CA . GLY A 1 525 ? 26.886 6.533 -19.473 1.00 97.56 525 GLY A CA 1
ATOM 3735 C C . GLY A 1 525 ? 26.404 5.089 -19.362 1.00 97.56 525 GLY A C 1
ATOM 3736 O O . GLY A 1 525 ? 26.457 4.515 -18.280 1.00 97.56 525 GLY A O 1
ATOM 3737 N N . TYR A 1 526 ? 25.936 4.506 -20.469 1.00 97.94 526 TYR A N 1
ATOM 3738 C CA . TYR A 1 526 ? 25.647 3.071 -20.581 1.00 97.94 526 TYR A CA 1
ATOM 3739 C C . TYR A 1 526 ? 25.804 2.556 -22.019 1.00 97.94 526 TYR A C 1
ATOM 3741 O O . TYR A 1 526 ? 26.817 1.928 -22.335 1.00 97.94 526 TYR A O 1
ATOM 3749 N N . GLY A 1 527 ? 24.825 2.814 -22.892 1.00 96.75 527 GLY A N 1
ATOM 3750 C CA . GLY A 1 527 ? 24.907 2.508 -24.323 1.00 96.75 527 GLY A CA 1
ATOM 3751 C C . GLY A 1 527 ? 25.682 3.572 -25.093 1.00 96.75 527 GLY A C 1
ATOM 3752 O O . GLY A 1 527 ? 26.476 3.236 -25.965 1.00 96.75 527 GLY A O 1
ATOM 3753 N N . GLY A 1 528 ? 25.485 4.832 -24.708 1.00 97.75 528 GLY A N 1
ATOM 3754 C CA . GLY A 1 528 ? 26.316 5.979 -25.044 1.00 97.75 528 GLY A CA 1
ATOM 3755 C C . GLY A 1 528 ? 27.081 6.474 -23.817 1.00 97.75 528 GLY A C 1
ATOM 3756 O O . GLY A 1 528 ? 26.725 6.183 -22.672 1.00 97.75 528 GLY A O 1
ATOM 3757 N N . THR A 1 529 ? 28.155 7.215 -24.051 1.00 97.38 529 THR A N 1
ATOM 3758 C CA . THR A 1 529 ? 28.904 7.926 -23.012 1.00 97.38 529 THR A CA 1
ATOM 3759 C C . THR A 1 529 ? 28.082 9.079 -22.445 1.00 97.38 529 THR A C 1
ATOM 3761 O O . THR A 1 529 ? 27.383 9.779 -23.183 1.00 97.38 529 THR A O 1
ATOM 3764 N N . GLY A 1 530 ? 28.203 9.315 -21.142 1.00 95.38 530 GLY A N 1
ATOM 3765 C CA . GLY A 1 530 ? 27.684 10.527 -20.522 1.00 95.38 530 GLY A CA 1
ATOM 3766 C C . GLY A 1 530 ? 28.438 11.768 -20.997 1.00 95.38 530 GLY A C 1
ATOM 3767 O O . GLY A 1 530 ? 29.592 11.694 -21.419 1.00 95.38 530 GLY A O 1
ATOM 3768 N N . GLY A 1 531 ? 27.781 12.918 -20.926 1.00 93.06 531 GLY A N 1
ATOM 3769 C CA . GLY A 1 531 ? 28.372 14.212 -21.223 1.00 93.06 531 GLY A CA 1
ATOM 3770 C C . GLY A 1 531 ? 29.346 14.658 -20.134 1.00 93.06 531 GLY A C 1
ATOM 3771 O O . GLY A 1 531 ? 29.091 14.470 -18.942 1.00 93.06 531 GLY A O 1
ATOM 3772 N N . ASN A 1 532 ? 30.463 15.258 -20.544 1.00 89.44 532 ASN A N 1
ATOM 3773 C CA . ASN A 1 532 ? 31.490 15.788 -19.644 1.00 89.44 532 ASN A CA 1
ATOM 3774 C C . ASN A 1 532 ? 31.041 17.077 -18.939 1.00 89.44 532 ASN A C 1
ATOM 3776 O O . ASN A 1 532 ? 30.129 17.764 -19.401 1.00 89.44 532 ASN A O 1
ATOM 3780 N N . TYR A 1 533 ? 31.767 17.436 -17.877 1.00 83.12 533 TYR A N 1
ATOM 3781 C CA . TYR A 1 533 ? 31.773 18.775 -17.287 1.00 83.12 533 TYR A CA 1
ATOM 3782 C C . TYR A 1 533 ? 33.212 19.270 -17.104 1.00 83.12 533 TYR A C 1
ATOM 3784 O O . TYR A 1 533 ? 33.908 18.867 -16.169 1.00 83.12 533 TYR A O 1
ATOM 3792 N N . GLY A 1 534 ? 33.681 20.144 -17.994 1.00 78.44 534 GLY A N 1
ATOM 3793 C CA . GLY A 1 534 ? 35.065 20.630 -17.972 1.00 78.44 534 GLY A CA 1
ATOM 3794 C C . GLY A 1 534 ? 36.063 19.474 -18.077 1.00 78.44 534 GLY A C 1
ATOM 3795 O O . GLY A 1 534 ? 36.076 18.761 -19.075 1.00 78.44 534 GLY A O 1
ATOM 3796 N N . VAL A 1 535 ? 36.878 19.272 -17.035 1.00 71.75 535 VAL A N 1
ATOM 3797 C CA . VAL A 1 535 ? 37.837 18.151 -16.941 1.00 71.75 535 VAL A CA 1
ATOM 3798 C C . VAL A 1 535 ? 37.245 16.881 -16.316 1.00 71.75 535 VAL A C 1
ATOM 3800 O O . VAL A 1 535 ? 37.893 15.837 -16.321 1.00 71.75 535 VAL A O 1
ATOM 3803 N N . SER A 1 536 ? 36.033 16.943 -15.755 1.00 78.75 536 SER A N 1
ATOM 3804 C CA . SER A 1 536 ? 35.348 15.771 -15.205 1.00 78.75 536 SER A CA 1
ATOM 3805 C C . SER A 1 536 ? 34.710 14.962 -16.330 1.00 78.75 536 SER A C 1
ATOM 3807 O O . SER A 1 536 ? 33.810 15.441 -17.026 1.00 78.75 536 SER A O 1
ATOM 3809 N N . GLY A 1 537 ? 35.183 13.727 -16.496 1.00 83.62 537 GLY A N 1
ATOM 3810 C CA . GLY A 1 537 ? 34.699 12.813 -17.524 1.00 83.62 537 GLY A CA 1
ATOM 3811 C C . GLY A 1 537 ? 33.273 12.333 -17.255 1.00 83.62 537 GLY A C 1
ATOM 3812 O O . GLY A 1 537 ? 32.925 11.953 -16.132 1.00 83.62 537 GLY A O 1
ATOM 3813 N N . GLY A 1 538 ? 32.462 12.329 -18.306 1.00 89.62 538 GLY A N 1
ATOM 3814 C CA . GLY A 1 538 ? 31.193 11.625 -18.356 1.00 89.62 538 GLY A CA 1
ATOM 3815 C C . GLY A 1 538 ? 31.378 10.122 -18.213 1.00 89.62 538 GLY A C 1
ATOM 3816 O O . GLY A 1 538 ? 32.464 9.569 -18.401 1.00 89.62 538 GLY A O 1
ATOM 3817 N N . GLY A 1 539 ? 30.294 9.458 -17.831 1.00 95.38 539 GLY A N 1
ATOM 3818 C CA . GLY A 1 539 ? 30.288 8.020 -17.632 1.00 95.38 539 GLY A CA 1
ATOM 3819 C C . GLY A 1 539 ? 30.668 7.240 -18.898 1.00 95.38 539 GLY A C 1
ATOM 3820 O O . GLY A 1 539 ? 30.149 7.558 -19.972 1.00 95.38 539 GLY A O 1
ATOM 3821 N N . PRO A 1 540 ? 31.530 6.210 -18.812 1.00 97.00 540 PRO A N 1
ATOM 3822 C CA . PRO A 1 540 ? 31.819 5.340 -19.950 1.00 97.00 540 PRO A CA 1
ATOM 3823 C C . PRO A 1 540 ? 30.625 4.446 -20.312 1.00 97.00 540 PRO A C 1
ATOM 3825 O O . PRO A 1 540 ? 29.732 4.204 -19.498 1.00 97.00 540 PRO A O 1
ATOM 3828 N N . THR A 1 541 ? 30.647 3.896 -21.526 1.00 97.62 541 THR A N 1
ATOM 3829 C CA . THR A 1 541 ? 29.743 2.808 -21.920 1.00 97.62 541 THR A CA 1
ATOM 3830 C C . THR A 1 541 ? 30.151 1.484 -21.272 1.00 97.62 541 THR A C 1
ATOM 3832 O O . THR A 1 541 ? 31.342 1.235 -21.092 1.00 97.62 541 THR A O 1
ATOM 3835 N N . TYR A 1 542 ? 29.201 0.591 -21.002 1.00 97.12 542 TYR A N 1
ATOM 3836 C CA . TYR A 1 542 ? 29.464 -0.769 -20.495 1.00 97.12 542 TYR A CA 1
ATOM 3837 C C . TYR A 1 542 ? 28.351 -1.738 -20.902 1.00 97.12 542 TYR A C 1
ATOM 3839 O O . TYR A 1 542 ? 27.348 -1.306 -21.466 1.00 97.12 542 TYR A O 1
ATOM 3847 N N . GLY A 1 543 ? 28.525 -3.033 -20.635 1.00 93.06 543 GLY A N 1
ATOM 3848 C CA . GLY A 1 543 ? 27.574 -4.077 -21.024 1.00 93.06 543 GLY A CA 1
ATOM 3849 C C . GLY A 1 543 ? 27.588 -4.378 -22.527 1.00 93.06 543 GLY A C 1
ATOM 3850 O O . GLY A 1 543 ? 28.276 -3.722 -23.314 1.00 93.06 543 GLY A O 1
ATOM 3851 N N . LEU A 1 544 ? 26.825 -5.392 -22.931 1.00 94.06 544 LEU A N 1
ATOM 3852 C CA . LEU A 1 544 ? 26.755 -5.856 -24.317 1.00 94.06 544 LEU A CA 1
ATOM 3853 C C . LEU A 1 544 ? 25.624 -5.154 -25.077 1.00 94.06 544 LEU A C 1
ATOM 3855 O O . LEU A 1 544 ? 24.500 -5.063 -24.591 1.00 94.06 544 LEU A O 1
ATOM 3859 N N . SER A 1 545 ? 25.898 -4.695 -26.301 1.00 95.94 545 SER A N 1
ATOM 3860 C CA . SER A 1 545 ? 24.891 -4.056 -27.166 1.00 95.94 545 SER A CA 1
ATOM 3861 C C . SER A 1 545 ? 23.829 -5.027 -27.681 1.00 95.94 545 SER A C 1
ATOM 3863 O O . SER A 1 545 ? 22.712 -4.609 -27.964 1.00 95.94 545 SER A O 1
ATOM 3865 N N . ASN A 1 546 ? 24.168 -6.310 -27.796 1.00 94.94 546 ASN A N 1
ATOM 3866 C CA . ASN A 1 546 ? 23.297 -7.361 -28.315 1.00 94.94 546 ASN A CA 1
ATOM 3867 C C . ASN A 1 546 ? 22.672 -8.239 -27.216 1.00 94.94 546 ASN A C 1
ATOM 3869 O O . ASN A 1 546 ? 21.815 -9.060 -27.523 1.00 94.94 546 ASN A O 1
ATOM 3873 N N . ALA A 1 547 ? 23.066 -8.069 -25.954 1.00 94.56 547 ALA A N 1
ATOM 3874 C CA . ALA A 1 547 ? 22.479 -8.752 -24.802 1.00 94.56 547 ALA A CA 1
ATOM 3875 C C . ALA A 1 547 ? 22.573 -7.860 -23.546 1.00 94.56 547 ALA A C 1
ATOM 3877 O O . ALA A 1 547 ? 23.316 -8.182 -22.615 1.00 94.56 547 ALA A O 1
ATOM 3878 N N . PRO A 1 548 ? 21.885 -6.702 -23.517 1.00 95.25 548 PRO A N 1
ATOM 3879 C CA . PRO A 1 548 ? 21.956 -5.800 -22.380 1.00 95.25 548 PRO A CA 1
ATOM 3880 C C . PRO A 1 548 ? 21.224 -6.412 -21.181 1.00 95.25 548 PRO A C 1
ATOM 3882 O O . PRO A 1 548 ? 20.007 -6.587 -21.201 1.00 95.25 548 PRO A O 1
ATOM 3885 N N . VAL A 1 549 ? 21.980 -6.755 -20.139 1.00 93.56 549 VAL A N 1
ATOM 3886 C CA . VAL A 1 549 ? 21.462 -7.318 -18.876 1.00 93.56 549 VAL A CA 1
ATOM 3887 C C . VAL A 1 549 ? 21.695 -6.403 -17.675 1.00 93.56 549 VAL A C 1
ATOM 3889 O O . VAL A 1 549 ? 21.325 -6.749 -16.557 1.00 93.56 549 VAL A O 1
ATOM 3892 N N . ASP A 1 550 ? 22.266 -5.225 -17.914 1.00 94.12 550 ASP A N 1
ATOM 3893 C CA . ASP A 1 550 ? 22.533 -4.226 -16.889 1.00 94.12 550 ASP A CA 1
ATOM 3894 C C . ASP A 1 550 ? 21.570 -3.037 -17.030 1.00 94.12 550 ASP A C 1
ATOM 3896 O O . ASP A 1 550 ? 21.191 -2.674 -18.148 1.00 94.12 550 ASP A O 1
ATOM 3900 N N . PRO A 1 551 ? 21.187 -2.383 -15.924 1.00 97.00 551 PRO A N 1
ATOM 3901 C CA . PRO A 1 551 ? 20.509 -1.096 -15.978 1.00 97.00 551 PRO A CA 1
ATOM 3902 C C . PRO A 1 551 ? 21.500 0.029 -16.285 1.00 97.00 551 PRO A C 1
ATOM 3904 O O . PRO A 1 551 ? 22.712 -0.146 -16.159 1.00 97.00 551 PRO A O 1
ATOM 3907 N N . GLY A 1 552 ? 20.977 1.203 -16.629 1.00 97.94 552 GLY A N 1
ATOM 3908 C CA . GLY A 1 552 ? 21.726 2.435 -16.851 1.00 97.94 552 GLY A CA 1
ATOM 3909 C C . GLY A 1 552 ? 22.308 3.022 -15.564 1.00 97.94 552 GLY A C 1
ATOM 3910 O O . GLY A 1 552 ? 21.763 2.867 -14.467 1.00 97.94 552 GLY A O 1
ATOM 3911 N N . SER A 1 553 ? 23.437 3.714 -15.711 1.00 97.88 553 SER A N 1
ATOM 3912 C CA . SER A 1 553 ? 24.155 4.401 -14.636 1.00 97.88 553 SER A CA 1
ATOM 3913 C C . SER A 1 553 ? 23.621 5.805 -14.357 1.00 97.88 553 SER A C 1
ATOM 3915 O O . SER A 1 553 ? 23.081 6.480 -15.243 1.00 97.88 553 SER A O 1
ATOM 3917 N N . ALA A 1 554 ? 23.836 6.261 -13.127 1.00 96.50 554 ALA A N 1
ATOM 3918 C CA . ALA A 1 554 ? 23.438 7.586 -12.681 1.00 96.50 554 ALA A CA 1
ATOM 3919 C C . ALA A 1 554 ? 24.443 8.680 -13.070 1.00 96.50 554 ALA A C 1
ATOM 3921 O O . ALA A 1 554 ? 25.646 8.431 -13.210 1.00 96.50 554 ALA A O 1
ATOM 3922 N N . GLY A 1 555 ? 23.959 9.917 -13.158 1.00 93.00 555 GLY A N 1
ATOM 3923 C CA . GLY A 1 555 ? 24.806 11.106 -13.176 1.00 93.00 555 GLY A CA 1
ATOM 3924 C C . GLY A 1 555 ? 25.361 11.443 -11.789 1.00 93.00 555 GLY A C 1
ATOM 3925 O O . GLY A 1 555 ? 24.853 10.988 -10.758 1.00 93.00 555 GLY A O 1
ATOM 3926 N N . GLY A 1 556 ? 26.431 12.236 -11.751 1.00 88.56 556 GLY A N 1
ATOM 3927 C CA . GLY A 1 556 ? 26.919 12.816 -10.498 1.00 88.56 556 GLY A CA 1
ATOM 3928 C C . GLY A 1 556 ? 26.101 14.046 -10.092 1.00 88.56 556 GLY A C 1
ATOM 3929 O O . GLY A 1 556 ? 25.500 14.699 -10.946 1.00 88.56 556 GLY A O 1
ATOM 3930 N N . GLY A 1 557 ? 26.127 14.416 -8.811 1.00 83.88 557 GLY A N 1
ATOM 3931 C CA . GLY A 1 557 ? 25.712 15.755 -8.378 1.00 83.88 557 GLY A CA 1
ATOM 3932 C C . GLY A 1 557 ? 26.757 16.448 -7.502 1.00 83.88 557 GLY A C 1
ATOM 3933 O O . GLY A 1 557 ? 27.437 15.792 -6.710 1.00 83.88 557 GLY A O 1
ATOM 3934 N N . TRP A 1 558 ? 26.869 17.778 -7.592 1.00 76.94 558 TRP A N 1
ATOM 3935 C CA . TRP A 1 558 ? 27.634 18.586 -6.636 1.00 76.94 558 TRP A CA 1
ATOM 3936 C C . TRP A 1 558 ? 27.015 19.972 -6.453 1.00 76.94 558 TRP A C 1
ATOM 3938 O O . TRP A 1 558 ? 26.735 20.683 -7.411 1.00 76.94 558 TRP A O 1
ATOM 3948 N N . SER A 1 559 ? 26.870 20.408 -5.202 1.00 63.00 559 SER A N 1
ATOM 3949 C CA . SER A 1 559 ? 26.503 21.796 -4.899 1.00 63.00 559 SER A CA 1
ATOM 3950 C C . SER A 1 559 ? 27.086 22.212 -3.552 1.00 63.00 559 SER A C 1
ATOM 3952 O O . SER A 1 559 ? 26.847 21.536 -2.545 1.00 63.00 559 SER A O 1
ATOM 3954 N N . GLY A 1 560 ? 27.815 23.332 -3.524 1.00 54.84 560 GLY A N 1
ATOM 3955 C CA . GLY A 1 560 ? 28.360 23.912 -2.297 1.00 54.84 560 GLY A CA 1
ATOM 3956 C C . GLY A 1 560 ? 27.246 24.232 -1.300 1.00 54.84 560 GLY A C 1
ATOM 3957 O O . GLY A 1 560 ? 26.419 25.098 -1.551 1.00 54.84 560 GLY A O 1
ATOM 3958 N N . GLY A 1 561 ? 27.210 23.498 -0.186 1.00 47.59 561 GLY A N 1
ATOM 3959 C CA . GLY A 1 561 ? 26.336 23.763 0.962 1.00 47.59 561 GLY A CA 1
ATOM 3960 C C . GLY A 1 561 ? 24.987 23.028 1.013 1.00 47.59 561 GLY A C 1
ATOM 3961 O O . GLY A 1 561 ? 24.408 22.992 2.091 1.00 47.59 561 GLY A O 1
ATOM 3962 N N . GLY A 1 562 ? 24.505 22.401 -0.075 1.00 55.12 562 GLY A N 1
ATOM 3963 C CA . GLY A 1 562 ? 23.149 21.800 -0.113 1.00 55.12 562 GLY A CA 1
ATOM 3964 C C . GLY A 1 562 ? 22.981 20.422 -0.779 1.00 55.12 562 GLY A C 1
ATOM 3965 O O . GLY A 1 562 ? 21.890 19.874 -0.733 1.00 55.12 562 GLY A O 1
ATOM 3966 N N . GLY A 1 563 ? 24.040 19.856 -1.378 1.00 63.12 563 GLY A N 1
ATOM 3967 C CA . GLY A 1 563 ? 24.099 18.514 -1.995 1.00 63.12 563 GLY A CA 1
ATOM 3968 C C . GLY A 1 563 ? 22.864 18.006 -2.770 1.00 63.12 563 GLY A C 1
ATOM 3969 O O . GLY A 1 563 ? 22.149 17.152 -2.251 1.00 63.12 563 GLY A O 1
ATOM 3970 N N . THR A 1 564 ? 22.675 18.396 -4.037 1.00 77.19 564 THR A N 1
ATOM 3971 C CA . THR A 1 564 ? 21.652 17.767 -4.912 1.00 77.19 564 THR A CA 1
ATOM 3972 C C . THR A 1 564 ? 22.206 16.507 -5.602 1.00 77.19 564 THR A C 1
ATOM 3974 O O . THR A 1 564 ? 23.299 16.590 -6.169 1.00 77.19 564 THR A O 1
ATOM 3977 N N . PRO A 1 565 ? 21.511 15.350 -5.575 1.00 86.56 565 PRO A N 1
ATOM 3978 C CA . PRO A 1 565 ? 21.930 14.164 -6.319 1.00 86.56 565 PRO A CA 1
ATOM 3979 C C . PRO A 1 565 ? 21.850 14.368 -7.837 1.00 86.56 565 PRO A C 1
ATOM 3981 O O . PRO A 1 565 ? 21.012 15.125 -8.325 1.00 86.56 565 PRO A O 1
ATOM 3984 N N . GLY A 1 566 ? 22.699 13.663 -8.588 1.00 89.81 566 GLY A N 1
ATOM 3985 C CA . GLY A 1 566 ? 22.525 13.527 -10.038 1.00 89.81 566 GLY A CA 1
ATOM 3986 C C . GLY A 1 566 ? 21.288 12.701 -10.412 1.00 89.81 566 GLY A C 1
ATOM 3987 O O . GLY A 1 566 ? 20.668 12.071 -9.555 1.00 89.81 566 GLY A O 1
ATOM 3988 N N . GLY A 1 567 ? 20.940 12.684 -11.699 1.00 93.06 567 GLY A N 1
ATOM 3989 C CA . GLY A 1 567 ? 19.810 11.904 -12.209 1.00 93.06 567 GLY A CA 1
ATOM 3990 C C . GLY A 1 567 ? 20.069 10.397 -12.136 1.00 93.06 567 GLY A C 1
ATOM 3991 O O . GLY A 1 567 ? 21.171 9.936 -12.448 1.00 93.06 567 GLY A O 1
ATOM 3992 N N . ASN A 1 568 ? 19.055 9.623 -11.749 1.00 96.31 568 ASN A N 1
ATOM 3993 C CA . ASN A 1 568 ? 19.100 8.161 -11.754 1.00 96.31 568 ASN A CA 1
ATOM 3994 C C . ASN A 1 568 ? 19.165 7.607 -13.182 1.00 96.31 568 ASN A C 1
ATOM 3996 O O . ASN A 1 568 ? 18.553 8.144 -14.106 1.00 96.31 568 ASN A O 1
ATOM 4000 N N . GLY A 1 569 ? 19.878 6.499 -13.371 1.00 97.69 569 GLY A N 1
ATOM 4001 C CA . GLY A 1 569 ? 19.858 5.791 -14.649 1.00 97.69 569 GLY A CA 1
ATOM 4002 C C . GLY A 1 569 ? 18.513 5.104 -14.909 1.00 97.69 569 GLY A C 1
ATOM 4003 O O . GLY A 1 569 ? 17.769 4.801 -13.976 1.00 97.69 569 GLY A O 1
ATOM 4004 N N . GLY A 1 570 ? 18.202 4.826 -16.174 1.00 98.31 570 GLY A N 1
ATOM 4005 C CA . GLY A 1 570 ? 17.076 3.962 -16.535 1.00 98.31 570 GLY A CA 1
ATOM 4006 C C . GLY A 1 570 ? 17.306 2.517 -16.081 1.00 98.31 570 GLY A C 1
ATOM 4007 O O . GLY A 1 570 ? 18.435 2.038 -16.068 1.00 98.31 570 GLY A O 1
ATOM 4008 N N . GLY A 1 571 ? 16.251 1.806 -15.699 1.00 97.88 571 GLY A N 1
ATOM 4009 C CA . GLY A 1 571 ? 16.304 0.394 -15.310 1.00 97.88 571 GLY A CA 1
ATOM 4010 C C . GLY A 1 571 ? 16.394 -0.555 -16.510 1.00 97.88 571 GLY A C 1
ATOM 4011 O O . GLY A 1 571 ? 16.694 -0.144 -17.631 1.00 97.88 571 GLY A O 1
ATOM 4012 N N . LEU A 1 572 ? 16.130 -1.842 -16.282 1.00 97.94 572 LEU A N 1
ATOM 4013 C CA . LEU A 1 572 ? 16.145 -2.872 -17.325 1.00 97.94 572 LEU A CA 1
ATOM 4014 C C . LEU A 1 572 ? 14.748 -3.458 -17.563 1.00 97.94 572 LEU A C 1
ATOM 4016 O O . LEU A 1 572 ? 14.104 -3.934 -16.630 1.00 97.94 572 LEU A O 1
ATOM 4020 N N . ILE A 1 573 ? 14.334 -3.518 -18.831 1.00 98.81 573 ILE A N 1
ATOM 4021 C CA . ILE A 1 573 ? 13.207 -4.334 -19.299 1.00 98.81 573 ILE A CA 1
ATOM 4022 C C . ILE A 1 573 ? 13.785 -5.555 -20.029 1.00 98.81 573 ILE A C 1
ATOM 4024 O O . ILE A 1 573 ? 14.166 -5.456 -21.195 1.00 98.81 573 ILE A O 1
ATOM 4028 N N . ARG A 1 574 ? 13.874 -6.708 -19.350 1.00 97.94 574 ARG A N 1
ATOM 4029 C CA . ARG A 1 574 ? 14.390 -7.974 -19.913 1.00 97.94 574 ARG A CA 1
ATOM 4030 C C . ARG A 1 574 ? 13.258 -8.983 -20.076 1.00 97.94 574 ARG A C 1
ATOM 4032 O O . ARG A 1 574 ? 12.774 -9.521 -19.081 1.00 97.94 574 ARG A O 1
ATOM 4039 N N . VAL A 1 575 ? 12.866 -9.267 -21.316 1.00 98.75 575 VAL A N 1
ATOM 4040 C CA . VAL A 1 575 ? 11.760 -10.175 -21.648 1.00 98.75 575 VAL A CA 1
ATOM 4041 C C . VAL A 1 575 ? 12.240 -11.274 -22.588 1.00 98.75 575 VAL A C 1
ATOM 4043 O O . VAL A 1 575 ? 12.727 -11.001 -23.683 1.00 98.75 575 VAL A O 1
ATOM 4046 N N . ASN A 1 576 ? 12.046 -12.523 -22.176 1.00 98.00 576 ASN A N 1
ATOM 4047 C CA . ASN A 1 576 ? 12.119 -13.679 -23.058 1.00 98.00 576 ASN A CA 1
ATOM 4048 C C . ASN A 1 576 ? 10.706 -14.238 -23.254 1.00 98.00 576 ASN A C 1
ATOM 4050 O O . ASN A 1 576 ? 10.093 -14.695 -22.289 1.00 98.00 576 ASN A O 1
ATOM 4054 N N . ALA A 1 577 ? 10.188 -14.168 -24.478 1.00 98.31 577 ALA A N 1
ATOM 4055 C CA . ALA A 1 577 ? 8.866 -14.665 -24.832 1.00 98.31 577 ALA A CA 1
ATOM 4056 C C . ALA A 1 577 ? 8.975 -15.858 -25.785 1.00 98.31 577 ALA A C 1
ATOM 4058 O O . ALA A 1 577 ? 9.485 -15.704 -26.895 1.00 98.31 577 ALA A O 1
ATOM 4059 N N . ASN A 1 578 ? 8.446 -17.019 -25.397 1.00 97.56 578 ASN A N 1
ATOM 4060 C CA . ASN A 1 578 ? 8.529 -18.230 -26.224 1.00 97.56 578 ASN A CA 1
ATOM 4061 C C . ASN A 1 578 ? 7.854 -18.058 -27.592 1.00 97.56 578 ASN A C 1
ATOM 4063 O O . ASN A 1 578 ? 8.326 -18.606 -28.588 1.00 97.56 578 ASN A O 1
ATOM 4067 N N . ASP A 1 579 ? 6.765 -17.287 -27.647 1.00 97.81 579 ASP A N 1
ATOM 4068 C CA . ASP A 1 579 ? 5.940 -17.174 -28.841 1.00 97.81 579 ASP A CA 1
ATOM 4069 C C . ASP A 1 579 ? 5.921 -15.763 -29.442 1.00 97.81 579 ASP A C 1
ATOM 4071 O O . ASP A 1 579 ? 6.477 -15.532 -30.515 1.00 97.81 579 ASP A O 1
ATOM 4075 N N . THR A 1 580 ? 5.264 -14.805 -28.786 1.00 98.56 580 THR A N 1
ATOM 4076 C CA . THR A 1 580 ? 5.015 -13.486 -29.389 1.00 98.56 580 THR A CA 1
ATOM 4077 C C . THR A 1 580 ? 5.201 -12.351 -28.391 1.00 98.56 580 THR A C 1
ATOM 4079 O O . THR A 1 580 ? 4.686 -12.407 -27.275 1.00 98.56 580 THR A O 1
ATOM 4082 N N . ILE A 1 581 ? 5.868 -11.282 -28.825 1.00 98.88 581 ILE A N 1
ATOM 4083 C CA . ILE A 1 581 ? 5.829 -9.965 -28.184 1.00 98.88 581 ILE A CA 1
ATOM 4084 C C . ILE A 1 581 ? 5.071 -9.010 -29.112 1.00 98.88 581 ILE A C 1
ATOM 4086 O O . ILE A 1 581 ? 5.484 -8.795 -30.252 1.00 98.88 581 ILE A O 1
ATOM 4090 N N . THR A 1 582 ? 3.973 -8.437 -28.617 1.00 98.88 582 THR A N 1
ATOM 4091 C CA . THR A 1 582 ? 3.187 -7.399 -29.303 1.00 98.88 582 THR A CA 1
ATOM 4092 C C . THR A 1 582 ? 3.265 -6.093 -28.521 1.00 98.88 582 THR A C 1
ATOM 4094 O O . THR A 1 582 ? 2.918 -6.068 -27.338 1.00 98.88 582 THR A O 1
ATOM 4097 N N . VAL A 1 583 ? 3.720 -5.017 -29.169 1.00 98.75 583 VAL A N 1
ATOM 4098 C CA . VAL A 1 583 ? 3.881 -3.689 -28.554 1.00 98.75 583 VAL A CA 1
ATOM 4099 C C . VAL A 1 583 ? 3.127 -2.631 -29.358 1.00 98.75 583 VAL A C 1
ATOM 4101 O O . VAL A 1 583 ? 3.666 -2.040 -30.291 1.00 98.75 583 VAL A O 1
ATOM 4104 N N . ASP A 1 584 ? 1.891 -2.361 -28.950 1.00 98.62 584 ASP A N 1
ATOM 4105 C CA . ASP A 1 584 ? 1.097 -1.211 -29.409 1.00 98.62 584 ASP A CA 1
ATOM 4106 C C . ASP A 1 584 ? 1.200 -0.031 -28.423 1.00 98.62 584 ASP A C 1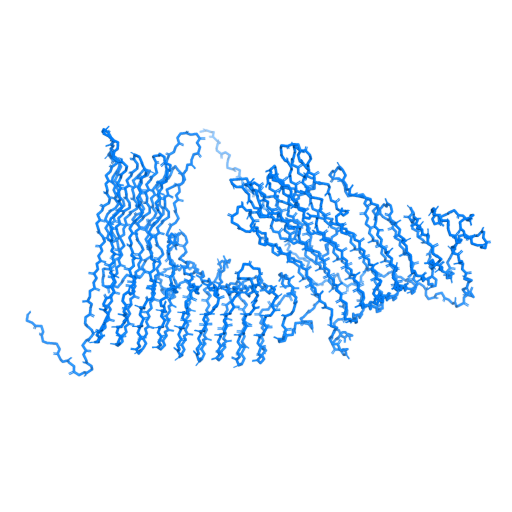
ATOM 4108 O O . ASP A 1 584 ? 0.932 1.117 -28.768 1.00 98.62 584 ASP A O 1
ATOM 4112 N N . GLY A 1 585 ? 1.579 -0.316 -27.172 1.00 98.50 585 GLY A N 1
ATOM 4113 C CA . GLY A 1 585 ? 1.817 0.665 -26.113 1.00 98.50 585 GLY A CA 1
ATOM 4114 C C . GLY A 1 585 ? 3.283 1.087 -25.982 1.00 98.50 585 GLY A C 1
ATOM 4115 O O . GLY A 1 585 ? 3.979 1.298 -26.973 1.00 98.50 585 GLY A O 1
ATOM 4116 N N . SER A 1 586 ? 3.759 1.256 -24.745 1.00 98.62 586 SER A N 1
ATOM 4117 C CA . SER A 1 586 ? 5.106 1.782 -24.462 1.00 98.62 586 SER A CA 1
ATOM 4118 C C . SER A 1 586 ? 5.982 0.843 -23.628 1.00 98.62 586 SER A C 1
ATOM 4120 O O . SER A 1 586 ? 5.550 0.336 -22.595 1.00 98.62 586 SER A O 1
ATOM 4122 N N . LEU A 1 587 ? 7.244 0.681 -24.028 1.00 98.88 587 LEU A N 1
ATOM 4123 C CA . LEU A 1 587 ? 8.327 0.108 -23.223 1.00 98.88 587 LEU A CA 1
ATOM 4124 C C . LEU A 1 587 ? 9.361 1.208 -22.953 1.00 98.88 587 LEU A C 1
ATOM 4126 O O . LEU A 1 587 ? 10.002 1.692 -23.885 1.00 98.88 587 LEU A O 1
ATOM 4130 N N . LEU A 1 588 ? 9.503 1.634 -21.698 1.00 98.81 588 LEU A N 1
ATOM 4131 C CA . LEU A 1 588 ? 10.260 2.836 -21.337 1.00 98.81 588 LEU A CA 1
ATOM 4132 C C . LEU A 1 588 ? 11.339 2.521 -20.298 1.00 98.81 588 LEU A C 1
ATOM 4134 O O . LEU A 1 588 ? 11.021 2.125 -19.187 1.00 98.81 588 LEU A O 1
ATOM 4138 N N . ALA A 1 589 ? 12.605 2.732 -20.631 1.00 98.62 589 ALA A N 1
ATOM 4139 C CA . ALA A 1 589 ? 13.761 2.578 -19.752 1.00 98.62 589 ALA A CA 1
ATOM 4140 C C . ALA A 1 589 ? 14.633 3.844 -19.791 1.00 98.62 589 ALA A C 1
ATOM 4142 O O . ALA A 1 589 ? 15.851 3.774 -19.917 1.00 98.62 589 ALA A O 1
ATOM 4143 N N . ASN A 1 590 ? 14.016 5.022 -19.758 1.00 98.69 590 ASN A N 1
ATOM 4144 C CA . ASN A 1 590 ? 14.721 6.295 -19.871 1.00 98.69 590 ASN A CA 1
ATOM 4145 C C . ASN A 1 590 ? 15.462 6.666 -18.576 1.00 98.69 590 ASN A C 1
ATOM 4147 O O . ASN A 1 590 ? 15.030 6.294 -17.485 1.00 98.69 590 ASN A O 1
ATOM 4151 N N . GLY A 1 591 ? 16.558 7.415 -18.697 1.00 97.50 591 GLY A N 1
ATOM 4152 C CA . GLY A 1 591 ? 17.254 8.031 -17.563 1.00 97.50 591 GLY A CA 1
ATOM 4153 C C . GLY A 1 591 ? 16.582 9.319 -17.083 1.00 97.50 591 GLY A C 1
ATOM 4154 O O . GLY A 1 591 ? 15.873 9.979 -17.845 1.00 97.50 591 GLY A O 1
ATOM 4155 N N . ASP A 1 592 ? 16.832 9.696 -15.829 1.00 95.31 592 ASP A N 1
ATOM 4156 C CA . ASP A 1 592 ? 16.308 10.935 -15.247 1.00 95.31 592 ASP A CA 1
ATOM 4157 C C . ASP A 1 592 ? 17.022 12.171 -15.790 1.00 95.31 592 ASP A C 1
ATOM 4159 O O . ASP A 1 592 ? 18.254 12.281 -15.757 1.00 95.31 592 ASP A O 1
ATOM 4163 N N . SER A 1 593 ? 16.217 13.145 -16.209 1.00 92.94 593 SER A N 1
ATOM 4164 C CA . SER A 1 593 ? 16.666 14.512 -16.454 1.00 92.94 593 SER A CA 1
ATOM 4165 C C . SER A 1 593 ? 16.842 15.258 -15.135 1.00 92.94 593 SER A C 1
ATOM 4167 O O . SER A 1 593 ? 16.077 15.064 -14.191 1.00 92.94 593 SER A O 1
ATOM 4169 N N . THR A 1 594 ? 17.809 16.166 -15.079 1.00 85.25 594 THR A N 1
ATOM 4170 C CA . THR A 1 594 ? 18.041 17.009 -13.906 1.00 85.25 594 THR A CA 1
ATOM 4171 C C . THR A 1 594 ? 17.656 18.456 -14.178 1.00 85.25 594 THR A C 1
ATOM 4173 O O . THR A 1 594 ? 17.953 19.018 -15.232 1.00 85.25 594 THR A O 1
ATOM 4176 N N . THR A 1 595 ? 16.987 19.080 -13.207 1.00 77.38 595 THR A N 1
ATOM 4177 C CA . THR A 1 595 ? 16.588 20.497 -13.263 1.00 77.38 595 THR A CA 1
ATOM 4178 C C . THR A 1 595 ? 17.517 21.408 -12.462 1.00 77.38 595 THR A C 1
ATOM 4180 O O . THR A 1 595 ? 17.583 22.606 -12.741 1.00 77.38 595 THR A O 1
ATOM 4183 N N . ALA A 1 596 ? 18.287 20.860 -11.519 1.00 72.38 596 ALA A N 1
ATOM 4184 C CA . ALA A 1 596 ? 19.224 21.613 -10.694 1.00 72.38 596 ALA A CA 1
ATOM 4185 C C . ALA A 1 596 ? 20.517 21.964 -11.446 1.00 72.38 596 ALA A C 1
ATOM 4187 O O . ALA A 1 596 ? 21.071 21.147 -12.186 1.00 72.38 596 ALA A O 1
ATOM 4188 N N . ALA A 1 597 ? 21.035 23.171 -11.198 1.00 69.69 597 ALA A N 1
ATOM 4189 C CA . ALA A 1 597 ? 22.347 23.561 -11.695 1.00 69.69 597 ALA A CA 1
ATOM 4190 C C . ALA A 1 597 ? 23.413 22.582 -11.193 1.00 69.69 597 ALA A C 1
ATOM 4192 O O . ALA A 1 597 ? 23.362 22.132 -10.049 1.00 69.69 597 ALA A O 1
ATOM 4193 N N . ALA A 1 598 ? 24.390 22.284 -12.049 1.00 76.31 598 ALA A N 1
ATOM 4194 C CA . ALA A 1 598 ? 25.538 21.475 -11.672 1.00 76.31 598 ALA A CA 1
ATOM 4195 C C . ALA A 1 598 ? 25.150 20.047 -11.191 1.00 76.31 598 ALA A C 1
ATOM 4197 O O . ALA A 1 598 ? 25.646 19.515 -10.196 1.00 76.31 598 ALA A O 1
ATOM 4198 N N . THR A 1 599 ? 24.261 19.390 -11.934 1.00 86.56 599 THR A N 1
ATOM 4199 C CA . THR A 1 599 ? 23.954 17.965 -11.753 1.00 86.56 599 THR A CA 1
ATOM 4200 C C . THR A 1 599 ? 23.944 17.264 -13.103 1.00 86.56 599 THR A C 1
ATOM 4202 O O . THR A 1 599 ? 23.365 17.764 -14.069 1.00 86.56 599 THR A O 1
ATOM 4205 N N . GLY A 1 600 ? 24.617 16.122 -13.177 1.00 90.69 600 GLY A N 1
ATOM 4206 C CA . GLY A 1 600 ? 24.636 15.278 -14.360 1.00 90.69 600 GLY A CA 1
ATOM 4207 C C . GLY A 1 600 ? 23.361 14.457 -14.462 1.00 90.69 600 GLY A C 1
ATOM 4208 O O . GLY A 1 600 ? 22.852 13.957 -13.455 1.00 90.69 600 GLY A O 1
ATOM 4209 N N . ALA A 1 601 ? 22.859 14.298 -15.680 1.00 94.25 601 ALA A N 1
ATOM 4210 C CA . ALA A 1 601 ? 21.668 13.502 -15.933 1.00 94.25 601 ALA A CA 1
ATOM 4211 C C . ALA A 1 601 ? 21.977 11.997 -15.998 1.00 94.25 601 ALA A C 1
ATOM 4213 O O . ALA A 1 601 ? 23.116 11.575 -16.230 1.00 94.25 601 ALA A O 1
ATOM 4214 N N . GLY A 1 602 ? 20.953 11.179 -15.762 1.00 96.25 602 GLY A N 1
ATOM 4215 C CA . GLY A 1 602 ? 21.060 9.725 -15.805 1.00 96.25 602 GLY A CA 1
ATOM 4216 C C . GLY A 1 602 ? 21.127 9.188 -17.232 1.00 96.25 602 GLY A C 1
ATOM 4217 O O . GLY A 1 602 ? 20.505 9.729 -18.148 1.00 96.25 602 GLY A O 1
ATOM 4218 N N . SER A 1 603 ? 21.870 8.099 -17.430 1.00 98.06 603 SER A N 1
ATOM 4219 C CA . SER A 1 603 ? 21.869 7.392 -18.719 1.00 98.06 603 SER A CA 1
ATOM 4220 C C . SER A 1 603 ? 20.566 6.632 -18.957 1.00 98.06 603 SER A C 1
ATOM 4222 O O . SER A 1 603 ? 19.880 6.240 -18.011 1.00 98.06 603 SER A O 1
ATOM 4224 N N . GLY A 1 604 ? 20.248 6.387 -20.229 1.00 98.44 604 GLY A N 1
ATOM 4225 C CA . GLY A 1 604 ? 19.207 5.431 -20.595 1.00 98.44 604 GLY A CA 1
ATOM 4226 C C . GLY A 1 604 ? 19.553 4.021 -20.109 1.00 98.44 604 GLY A C 1
ATOM 4227 O O . GLY A 1 604 ? 20.720 3.670 -19.940 1.00 98.44 604 GLY A O 1
ATOM 4228 N N . GLY A 1 605 ? 18.527 3.216 -19.869 1.00 98.25 605 GLY A N 1
ATOM 4229 C CA . GLY A 1 605 ? 18.621 1.854 -19.363 1.00 98.25 605 GLY A CA 1
ATOM 4230 C C . GLY A 1 605 ? 18.753 0.789 -20.449 1.00 98.25 605 GLY A C 1
ATOM 4231 O O . GLY A 1 605 ? 19.187 1.059 -21.572 1.00 98.25 605 GLY A O 1
ATOM 4232 N N . GLY A 1 606 ? 18.385 -0.442 -20.102 1.00 98.19 606 GLY A N 1
ATOM 4233 C CA . GLY A 1 606 ? 18.395 -1.586 -21.009 1.00 98.19 606 GLY A CA 1
ATOM 4234 C C . GLY A 1 606 ? 16.985 -1.996 -21.433 1.00 98.19 606 GLY A C 1
ATOM 4235 O O . GLY A 1 606 ? 16.073 -2.054 -20.608 1.00 98.19 606 GLY A O 1
ATOM 4236 N N . ILE A 1 607 ? 16.804 -2.349 -22.703 1.00 98.81 607 ILE A N 1
ATOM 4237 C CA . ILE A 1 607 ? 15.633 -3.090 -23.182 1.00 98.81 607 ILE A CA 1
ATOM 4238 C C . ILE A 1 607 ? 16.142 -4.298 -23.962 1.00 98.81 607 ILE A C 1
ATOM 4240 O O . ILE A 1 607 ? 16.768 -4.147 -25.008 1.00 98.81 607 ILE A O 1
ATOM 4244 N N . TYR A 1 608 ? 15.883 -5.496 -23.448 1.00 98.56 608 TYR A N 1
ATOM 4245 C CA . TYR A 1 608 ? 16.323 -6.750 -24.045 1.00 98.56 608 TYR A CA 1
ATOM 4246 C C . TYR A 1 608 ? 15.129 -7.663 -24.289 1.00 98.56 608 TYR A C 1
ATOM 4248 O O . TYR A 1 608 ? 14.541 -8.193 -23.345 1.00 98.56 608 TYR A O 1
ATOM 4256 N N . LEU A 1 609 ? 14.776 -7.834 -25.562 1.00 98.75 609 LEU A N 1
ATOM 4257 C CA . LEU A 1 609 ? 13.652 -8.648 -26.002 1.00 98.75 609 LEU A CA 1
ATOM 4258 C C . LEU A 1 609 ? 14.158 -9.835 -26.819 1.00 98.75 609 LEU A C 1
ATOM 4260 O O . LEU A 1 609 ? 14.930 -9.663 -27.763 1.00 98.75 609 LEU A O 1
ATOM 4264 N N . VAL A 1 610 ? 13.685 -11.030 -26.483 1.00 98.50 610 VAL A N 1
ATOM 4265 C CA . VAL A 1 610 ? 13.916 -12.257 -27.253 1.00 98.50 610 VAL A CA 1
ATOM 4266 C C . VAL A 1 610 ? 12.566 -12.905 -27.512 1.00 98.50 610 VAL A C 1
ATOM 4268 O O . VAL A 1 610 ? 11.804 -13.131 -26.574 1.00 98.50 610 VAL A O 1
ATOM 4271 N N . THR A 1 611 ? 12.235 -13.157 -28.777 1.00 98.12 611 THR A N 1
ATOM 4272 C CA . THR A 1 611 ? 10.960 -13.779 -29.142 1.00 98.12 611 THR A CA 1
ATOM 4273 C C . THR A 1 611 ? 10.994 -14.465 -30.500 1.00 98.12 611 THR A C 1
ATOM 4275 O O . THR A 1 611 ? 11.897 -14.244 -31.301 1.00 98.12 611 THR A O 1
ATOM 4278 N N . ARG A 1 612 ? 9.991 -15.288 -30.804 1.00 97.19 612 ARG A N 1
ATOM 4279 C CA . ARG A 1 612 ? 9.789 -15.822 -32.152 1.00 97.19 612 ARG A CA 1
ATOM 4280 C C . ARG A 1 612 ? 9.141 -14.769 -33.057 1.00 97.19 612 ARG A C 1
ATOM 4282 O O . ARG A 1 612 ? 9.692 -14.477 -34.119 1.00 97.19 612 ARG A O 1
ATOM 4289 N N . ILE A 1 613 ? 8.026 -14.167 -32.637 1.00 97.94 613 ILE A N 1
ATOM 4290 C CA . ILE A 1 613 ? 7.305 -13.125 -33.389 1.00 97.94 613 ILE A CA 1
ATOM 4291 C C . ILE A 1 613 ? 7.346 -11.796 -32.633 1.00 97.94 613 ILE A C 1
ATOM 4293 O O . ILE A 1 613 ? 6.868 -11.700 -31.507 1.00 97.94 613 ILE A O 1
ATOM 4297 N N . PHE A 1 614 ? 7.847 -10.747 -33.284 1.00 98.50 614 PHE A N 1
ATOM 4298 C CA . PHE A 1 614 ? 7.814 -9.383 -32.761 1.00 98.50 614 PHE A CA 1
ATOM 4299 C C . PHE A 1 614 ? 6.890 -8.486 -33.599 1.00 98.50 614 PHE A C 1
ATOM 4301 O O . PHE A 1 614 ? 7.163 -8.207 -34.766 1.00 98.50 614 PHE A O 1
ATOM 4308 N N . SER A 1 615 ? 5.784 -8.025 -33.024 1.00 98.38 615 SER A N 1
ATOM 4309 C CA . SER A 1 615 ? 4.759 -7.250 -33.739 1.00 98.38 615 SER A CA 1
ATOM 4310 C C . SER A 1 615 ? 4.295 -6.031 -32.941 1.00 98.38 615 SER A C 1
ATOM 4312 O O . SER A 1 615 ? 4.695 -5.838 -31.793 1.00 98.38 615 SER A O 1
ATOM 4314 N N . GLY A 1 616 ? 3.480 -5.183 -33.562 1.00 97.12 616 GLY A N 1
ATOM 4315 C CA . GLY A 1 616 ? 2.879 -4.015 -32.923 1.00 97.12 616 GLY A CA 1
ATOM 4316 C C . GLY A 1 616 ? 2.691 -2.860 -33.900 1.00 97.12 616 GLY A C 1
ATOM 4317 O O . GLY A 1 616 ? 3.495 -2.682 -34.819 1.00 97.12 616 GLY A O 1
ATOM 4318 N N . ASN A 1 617 ? 1.634 -2.084 -33.702 1.00 94.19 617 ASN A N 1
ATOM 4319 C CA . ASN A 1 617 ? 1.247 -0.971 -34.552 1.00 94.19 617 ASN A CA 1
ATOM 4320 C C . ASN A 1 617 ? 1.392 0.358 -33.801 1.00 94.19 617 ASN A C 1
ATOM 4322 O O . ASN A 1 617 ? 0.526 0.742 -33.018 1.00 94.19 617 ASN A O 1
ATOM 4326 N N . GLY A 1 618 ? 2.496 1.068 -34.048 1.00 88.75 618 GLY A N 1
ATOM 4327 C CA . GLY A 1 618 ? 2.713 2.414 -33.506 1.00 88.75 618 GLY A CA 1
ATOM 4328 C C . GLY A 1 618 ? 3.206 2.495 -32.055 1.00 88.75 618 GLY A C 1
ATOM 4329 O O . GLY A 1 618 ? 3.304 3.600 -31.525 1.00 88.75 618 GLY A O 1
ATOM 4330 N N . GLY A 1 619 ? 3.558 1.371 -31.418 1.00 95.69 619 GLY A N 1
ATOM 4331 C CA . GLY A 1 619 ? 4.142 1.375 -30.073 1.00 95.69 619 GLY A CA 1
ATOM 4332 C C . GLY A 1 619 ? 5.510 2.071 -29.988 1.00 95.69 619 GLY A C 1
ATOM 4333 O O . GLY A 1 619 ? 6.187 2.284 -30.995 1.00 95.69 619 GLY A O 1
ATOM 4334 N N . ALA A 1 620 ? 5.945 2.424 -28.778 1.00 98.25 620 ALA A N 1
ATOM 4335 C CA . ALA A 1 620 ? 7.217 3.110 -28.530 1.00 98.25 620 ALA A CA 1
ATOM 4336 C C . ALA A 1 620 ? 8.146 2.287 -27.629 1.00 98.25 620 ALA A C 1
ATOM 4338 O O . ALA A 1 620 ? 7.734 1.807 -26.573 1.00 98.25 620 ALA A O 1
ATOM 4339 N N . ILE A 1 621 ? 9.413 2.158 -28.024 1.00 98.81 621 ILE A N 1
ATOM 4340 C CA . ILE A 1 621 ? 10.457 1.452 -27.274 1.00 98.81 621 ILE A CA 1
ATOM 4341 C C . ILE A 1 621 ? 11.619 2.415 -27.034 1.00 98.81 621 ILE A C 1
ATOM 4343 O O . ILE A 1 621 ? 12.417 2.669 -27.934 1.00 98.81 621 ILE A O 1
ATOM 4347 N N . ASN A 1 622 ? 11.717 2.949 -25.818 1.00 98.69 622 ASN A N 1
ATOM 4348 C CA . ASN A 1 622 ? 12.628 4.047 -25.502 1.00 98.69 622 ASN A CA 1
ATOM 4349 C C . ASN A 1 622 ? 13.580 3.686 -24.363 1.00 98.69 622 ASN A C 1
ATOM 4351 O O . ASN A 1 622 ? 13.145 3.359 -23.265 1.00 98.69 622 ASN A O 1
ATOM 4355 N N . ALA A 1 623 ? 14.876 3.828 -24.609 1.00 98.50 623 ALA A N 1
ATOM 4356 C CA . ALA A 1 623 ? 15.941 3.802 -23.614 1.00 98.50 623 ALA A CA 1
ATOM 4357 C C . ALA A 1 623 ? 16.770 5.089 -23.748 1.00 98.50 623 ALA A C 1
ATOM 4359 O O . ALA A 1 623 ? 17.983 5.062 -23.949 1.00 98.50 623 ALA A O 1
ATOM 4360 N N . ASN A 1 624 ? 16.097 6.235 -23.725 1.00 98.62 624 ASN A N 1
ATOM 4361 C CA . ASN A 1 624 ? 16.712 7.545 -23.909 1.00 98.62 624 ASN A CA 1
ATOM 4362 C C . ASN A 1 624 ? 17.406 8.001 -22.630 1.00 98.62 624 ASN A C 1
ATOM 4364 O O . ASN A 1 624 ? 16.998 7.650 -21.524 1.00 98.62 624 ASN A O 1
ATOM 4368 N N . ALA A 1 625 ? 18.446 8.808 -22.766 1.00 97.38 625 ALA A N 1
ATOM 4369 C CA . ALA A 1 625 ? 19.054 9.432 -21.604 1.00 97.38 625 ALA A CA 1
ATOM 4370 C C . ALA A 1 625 ? 18.238 10.622 -21.088 1.00 97.38 625 ALA A C 1
ATOM 4372 O O . ALA A 1 625 ? 17.426 11.199 -21.813 1.00 97.38 625 ALA A O 1
ATOM 4373 N N . GLY A 1 626 ? 18.511 11.017 -19.846 1.00 95.31 626 GLY A N 1
ATOM 4374 C CA . GLY A 1 626 ? 18.033 12.280 -19.299 1.00 95.31 626 GLY A CA 1
ATOM 4375 C C . GLY A 1 626 ? 18.872 13.469 -19.770 1.00 95.31 626 GLY A C 1
ATOM 4376 O O . GLY A 1 626 ? 20.070 13.340 -20.036 1.00 95.31 626 GLY A O 1
ATOM 4377 N N . SER A 1 627 ? 18.260 14.649 -19.817 1.00 93.19 627 SER A N 1
ATOM 4378 C CA . SER A 1 627 ? 18.929 15.923 -20.111 1.00 93.19 627 SER A CA 1
ATOM 4379 C C . SER A 1 627 ? 19.282 16.688 -18.834 1.00 93.19 627 SER A C 1
ATOM 4381 O O . SER A 1 627 ? 18.570 16.603 -17.836 1.00 93.19 627 SER A O 1
ATOM 4383 N N . ALA A 1 628 ? 20.358 17.471 -18.871 1.00 87.56 628 ALA A N 1
ATOM 4384 C CA . ALA A 1 628 ? 20.747 18.370 -17.782 1.00 87.56 628 ALA A CA 1
ATOM 4385 C C . ALA A 1 628 ? 20.308 19.818 -18.077 1.00 87.56 628 ALA A C 1
ATOM 4387 O O . ALA A 1 628 ? 20.329 20.249 -19.230 1.00 87.56 628 ALA A O 1
ATOM 4388 N N . SER A 1 629 ? 19.928 20.587 -17.049 1.00 71.94 629 SER A N 1
ATOM 4389 C CA . SER A 1 629 ? 19.247 21.883 -17.225 1.00 71.94 629 SER A CA 1
ATOM 4390 C C . SER A 1 629 ? 20.120 23.102 -17.546 1.00 71.94 629 SER A C 1
ATOM 4392 O O . SER A 1 629 ? 19.632 23.995 -18.235 1.00 71.94 629 SER A O 1
ATOM 4394 N N . SER A 1 630 ? 21.373 23.205 -17.070 1.00 68.06 630 SER A N 1
ATOM 4395 C CA . SER A 1 630 ? 22.160 24.451 -17.250 1.00 68.06 630 SER A CA 1
ATOM 4396 C C . SER A 1 630 ? 23.682 24.306 -17.348 1.00 68.06 630 SER A C 1
ATOM 4398 O O . SER A 1 630 ? 24.295 24.956 -18.189 1.00 68.06 630 SER A O 1
ATOM 4400 N N . THR A 1 631 ? 24.314 23.484 -16.510 1.00 75.44 631 THR A N 1
ATOM 4401 C CA . THR A 1 631 ? 25.783 23.326 -16.519 1.00 75.44 631 THR A CA 1
ATOM 4402 C C . THR A 1 631 ? 26.251 21.878 -16.475 1.00 75.44 631 THR A C 1
ATOM 4404 O O . THR A 1 631 ? 27.393 21.620 -16.820 1.00 75.44 631 THR A O 1
ATOM 4407 N N . GLY A 1 632 ? 25.399 20.928 -16.082 1.00 85.12 632 GLY A N 1
ATOM 4408 C CA . GLY A 1 632 ? 25.756 19.510 -16.010 1.00 85.12 632 GLY A CA 1
ATOM 4409 C C . GLY A 1 632 ? 25.855 18.822 -17.373 1.00 85.12 632 GLY A C 1
ATOM 4410 O O . GLY A 1 632 ? 25.368 19.323 -18.391 1.00 85.12 632 GLY A O 1
ATOM 4411 N N . GLY A 1 633 ? 26.479 17.646 -17.376 1.00 90.81 633 GLY A N 1
ATOM 4412 C CA . GLY A 1 633 ? 26.543 16.781 -18.550 1.00 90.81 633 GLY A CA 1
ATOM 4413 C C . GLY A 1 633 ? 25.235 16.019 -18.774 1.00 90.81 633 GLY A C 1
ATOM 4414 O O . GLY A 1 633 ? 24.661 15.470 -17.829 1.00 90.81 633 GLY A O 1
ATOM 4415 N N . GLY A 1 634 ? 24.776 15.960 -20.027 1.00 93.12 634 GLY A N 1
ATOM 4416 C CA . GLY A 1 634 ? 23.631 15.126 -20.412 1.00 93.12 634 GLY A CA 1
ATOM 4417 C C . GLY A 1 634 ? 23.945 13.633 -20.265 1.00 93.12 634 GLY A C 1
ATOM 4418 O O . GLY A 1 634 ? 25.104 13.229 -20.339 1.00 93.12 634 GLY A O 1
ATOM 4419 N N . GLY A 1 635 ? 22.938 12.791 -20.045 1.00 95.81 635 GLY A N 1
ATOM 4420 C CA . GLY A 1 635 ? 23.146 11.346 -19.959 1.00 95.81 635 GLY A CA 1
ATOM 4421 C C . GLY A 1 635 ? 23.492 10.727 -21.319 1.00 95.81 635 GLY A C 1
ATOM 4422 O O . GLY A 1 635 ? 23.113 11.242 -22.372 1.00 95.81 635 GLY A O 1
ATOM 4423 N N . GLY A 1 636 ? 24.184 9.591 -21.311 1.00 97.69 636 GLY A N 1
ATOM 4424 C CA . GLY A 1 636 ? 24.359 8.752 -22.496 1.00 97.69 636 GLY A CA 1
ATOM 4425 C C . GLY A 1 636 ? 23.122 7.893 -22.769 1.00 97.69 636 GLY A C 1
ATOM 4426 O O . GLY A 1 636 ? 22.470 7.427 -21.832 1.00 97.69 636 GLY A O 1
ATOM 4427 N N . GLY A 1 637 ? 22.784 7.671 -24.040 1.00 98.25 637 GLY A N 1
ATOM 4428 C CA . GLY A 1 637 ? 21.652 6.816 -24.413 1.00 98.25 637 GLY A CA 1
ATOM 4429 C C . GLY A 1 637 ? 21.813 5.371 -23.918 1.00 98.25 637 GLY A C 1
ATOM 4430 O O . GLY A 1 637 ? 22.914 4.916 -23.602 1.00 98.25 637 GLY A O 1
ATOM 4431 N N . GLY A 1 638 ? 20.707 4.642 -23.823 1.00 98.50 638 GLY A N 1
ATOM 4432 C CA . GLY A 1 638 ? 20.661 3.273 -23.313 1.00 98.50 638 GLY A CA 1
ATOM 4433 C C . GLY A 1 638 ? 21.008 2.200 -24.346 1.00 98.50 638 GLY A C 1
ATOM 4434 O O . GLY A 1 638 ? 21.541 2.476 -25.422 1.00 98.50 638 GLY A O 1
ATOM 4435 N N . ARG A 1 639 ? 20.704 0.942 -24.025 1.00 98.62 639 ARG A N 1
ATOM 4436 C CA . ARG A 1 639 ? 20.901 -0.200 -24.928 1.00 98.62 639 ARG A CA 1
ATOM 4437 C C . ARG A 1 639 ? 19.582 -0.897 -25.208 1.00 98.62 639 ARG A C 1
ATOM 4439 O O . ARG A 1 639 ? 18.907 -1.330 -24.281 1.00 98.62 639 ARG A O 1
ATOM 4446 N N . ILE A 1 640 ? 19.250 -1.058 -26.482 1.00 98.88 640 ILE A N 1
ATOM 4447 C CA . ILE A 1 640 ? 18.076 -1.801 -26.936 1.00 98.88 640 ILE A CA 1
ATOM 4448 C C . ILE A 1 640 ? 18.554 -2.961 -27.805 1.00 98.88 640 ILE A C 1
ATOM 4450 O O . ILE A 1 640 ? 19.239 -2.732 -28.797 1.00 98.88 640 ILE A O 1
ATOM 4454 N N . ALA A 1 641 ? 18.174 -4.190 -27.466 1.00 98.62 641 ALA A N 1
ATOM 4455 C CA . ALA A 1 641 ? 18.396 -5.370 -28.294 1.00 98.62 641 ALA A CA 1
ATOM 4456 C C . ALA A 1 641 ? 17.083 -6.129 -28.486 1.00 98.62 641 ALA A C 1
ATOM 4458 O O . ALA A 1 641 ? 16.435 -6.510 -27.510 1.00 98.62 641 ALA A O 1
ATOM 4459 N N . ILE A 1 642 ? 16.710 -6.371 -29.743 1.00 98.62 642 ILE A N 1
ATOM 4460 C CA . ILE A 1 642 ? 15.525 -7.157 -30.098 1.00 98.62 642 ILE A CA 1
ATOM 4461 C C . ILE A 1 642 ? 15.951 -8.328 -30.975 1.00 98.62 642 ILE A C 1
ATOM 4463 O O . ILE A 1 642 ? 16.340 -8.144 -32.129 1.00 98.62 642 ILE A O 1
ATOM 4467 N N . TRP A 1 643 ? 15.840 -9.536 -30.433 1.00 98.38 643 TRP A N 1
ATOM 4468 C CA . TRP A 1 643 ? 16.050 -10.788 -31.148 1.00 98.38 643 TRP A CA 1
ATOM 4469 C C . TRP A 1 643 ? 14.717 -11.403 -31.533 1.00 98.38 643 TRP A C 1
ATOM 4471 O O . TRP A 1 643 ? 13.860 -11.639 -30.681 1.00 98.38 643 TRP A O 1
ATOM 4481 N N . ARG A 1 644 ? 14.546 -11.654 -32.830 1.00 96.69 644 ARG A N 1
ATOM 4482 C CA . ARG A 1 644 ? 13.297 -12.161 -33.396 1.00 96.69 644 ARG A CA 1
ATOM 4483 C C . ARG A 1 644 ? 13.523 -13.078 -34.592 1.00 96.69 644 ARG A C 1
ATOM 4485 O O . ARG A 1 644 ? 14.506 -12.895 -35.310 1.00 96.69 644 ARG A O 1
ATOM 4492 N N . MET A 1 645 ? 12.613 -14.027 -34.825 1.00 95.38 645 MET A N 1
ATOM 4493 C CA . MET A 1 645 ? 12.561 -14.787 -36.087 1.00 95.38 645 MET A CA 1
ATOM 4494 C C . MET A 1 645 ? 11.720 -14.054 -37.138 1.00 95.38 645 MET A C 1
ATOM 4496 O O . MET A 1 645 ? 12.111 -13.958 -38.295 1.00 95.38 645 MET A O 1
ATOM 4500 N N . TYR A 1 646 ? 10.580 -13.496 -36.737 1.00 94.56 646 TYR A N 1
ATOM 4501 C CA . TYR A 1 646 ? 9.681 -12.754 -37.620 1.00 94.56 646 TYR A CA 1
ATOM 4502 C C . TYR A 1 646 ? 9.338 -11.405 -37.001 1.00 94.56 646 TYR A C 1
ATOM 4504 O O . TYR A 1 646 ? 9.248 -11.297 -35.774 1.00 94.56 646 TYR A O 1
ATOM 4512 N N . HIS A 1 647 ? 9.117 -10.381 -37.831 1.00 95.00 647 HIS A N 1
ATOM 4513 C CA . HIS A 1 647 ? 8.562 -9.128 -37.334 1.00 95.00 647 HIS A CA 1
ATOM 4514 C C . HIS A 1 647 ? 7.619 -8.414 -38.293 1.00 95.00 647 HIS A C 1
ATOM 4516 O O . HIS A 1 647 ? 7.781 -8.468 -39.508 1.00 95.00 647 HIS A O 1
ATOM 4522 N N . SER A 1 648 ? 6.674 -7.690 -37.700 1.00 97.12 648 SER A N 1
ATOM 4523 C CA . SER A 1 648 ? 5.761 -6.748 -38.359 1.00 97.12 648 SER A CA 1
ATOM 4524 C C . SER A 1 648 ? 5.598 -5.447 -37.560 1.00 97.12 648 SER A C 1
ATOM 4526 O O . SER A 1 648 ? 4.653 -4.698 -37.779 1.00 97.12 648 SER A O 1
ATOM 4528 N N . PHE A 1 649 ? 6.507 -5.179 -36.616 1.00 97.75 649 PHE A N 1
ATOM 4529 C CA . PHE A 1 649 ? 6.490 -3.966 -35.799 1.00 97.75 649 PHE A CA 1
ATOM 4530 C C . PHE A 1 649 ? 6.706 -2.702 -36.647 1.00 97.75 649 PHE A C 1
ATOM 4532 O O . PHE A 1 649 ? 7.702 -2.611 -37.368 1.00 97.75 649 PHE A O 1
ATOM 4539 N N . THR A 1 650 ? 5.800 -1.730 -36.524 1.00 96.81 650 THR A N 1
ATOM 4540 C CA . THR A 1 650 ? 5.834 -0.432 -37.236 1.00 96.81 650 THR A CA 1
ATOM 4541 C C . THR A 1 650 ? 6.040 0.768 -36.307 1.00 96.81 650 THR A C 1
ATOM 4543 O O . THR A 1 650 ? 5.943 1.915 -36.740 1.00 96.81 650 THR A O 1
ATOM 4546 N N . GLY A 1 651 ? 6.286 0.521 -35.019 1.00 96.94 651 GLY A N 1
ATOM 4547 C CA . GLY A 1 651 ? 6.468 1.562 -34.014 1.00 96.94 651 GLY A CA 1
ATOM 4548 C C . GLY A 1 651 ? 7.862 2.201 -34.003 1.00 96.94 651 GLY A C 1
ATOM 4549 O O . GLY A 1 651 ? 8.689 1.993 -34.892 1.00 96.94 651 GLY A O 1
ATOM 4550 N N . THR A 1 652 ? 8.133 2.986 -32.960 1.00 98.06 652 THR A N 1
ATOM 4551 C CA . THR A 1 652 ? 9.390 3.733 -32.797 1.00 98.06 652 THR A CA 1
ATOM 4552 C C . THR A 1 652 ? 10.334 3.071 -31.802 1.00 98.06 652 THR A C 1
ATOM 4554 O O . THR A 1 652 ? 9.912 2.432 -30.838 1.00 98.06 652 THR A O 1
ATOM 4557 N N . VAL A 1 653 ? 11.634 3.237 -32.047 1.00 98.62 653 VAL A N 1
ATOM 4558 C CA . VAL A 1 653 ? 12.706 2.684 -31.217 1.00 98.62 653 VAL A CA 1
ATOM 4559 C C . VAL A 1 653 ? 13.752 3.768 -31.028 1.00 98.62 653 VAL A C 1
ATOM 4561 O O . VAL A 1 653 ? 14.288 4.280 -32.011 1.00 98.62 653 VAL A O 1
ATOM 4564 N N . SER A 1 654 ? 14.032 4.144 -29.783 1.00 98.50 654 SER A N 1
ATOM 4565 C CA . SER A 1 654 ? 14.895 5.284 -29.482 1.00 98.50 654 SER A CA 1
ATOM 4566 C C . SER A 1 654 ? 15.857 4.984 -28.340 1.00 98.50 654 SER A C 1
ATOM 4568 O O . SER A 1 654 ? 15.460 4.522 -27.275 1.00 98.50 654 SER A O 1
ATOM 4570 N N . ALA A 1 655 ? 17.136 5.269 -28.568 1.00 97.88 655 ALA A N 1
ATOM 4571 C CA . ALA A 1 655 ? 18.177 5.298 -27.546 1.00 97.88 655 ALA A CA 1
ATOM 4572 C C . ALA A 1 655 ? 18.921 6.639 -27.647 1.00 97.88 655 ALA A C 1
ATOM 4574 O O . ALA A 1 655 ? 20.125 6.698 -27.882 1.00 97.88 655 ALA A O 1
ATOM 4575 N N . ALA A 1 656 ? 18.171 7.736 -27.578 1.00 98.12 656 ALA A N 1
ATOM 4576 C CA . ALA A 1 656 ? 18.675 9.086 -27.776 1.00 98.12 656 ALA A CA 1
ATOM 4577 C C . ALA A 1 656 ? 19.604 9.543 -26.640 1.00 98.12 656 ALA A C 1
ATOM 4579 O O . ALA A 1 656 ? 19.499 9.094 -25.495 1.00 98.12 656 ALA A O 1
ATOM 4580 N N . LEU A 1 657 ? 20.507 10.463 -26.981 1.00 95.56 657 LEU A N 1
ATOM 4581 C CA . LEU A 1 657 ? 21.364 11.155 -26.023 1.00 95.56 657 LEU A CA 1
ATOM 4582 C C . LEU A 1 657 ? 20.582 12.156 -25.165 1.00 95.56 657 LEU A C 1
ATOM 4584 O O . LEU A 1 657 ? 19.553 12.685 -25.580 1.00 95.56 657 LEU A O 1
ATOM 4588 N N . GLY A 1 658 ? 21.142 12.473 -24.005 1.00 90.75 658 GLY A N 1
ATOM 4589 C CA . GLY A 1 658 ? 20.726 13.589 -23.173 1.00 90.75 658 GLY A CA 1
ATOM 4590 C C . GLY A 1 658 ? 21.423 14.877 -23.591 1.00 90.75 658 GLY A C 1
ATOM 4591 O O . GLY A 1 658 ? 22.629 14.887 -23.854 1.00 90.75 658 GLY A O 1
ATOM 4592 N N . THR A 1 659 ? 20.686 15.982 -23.623 1.00 89.00 659 THR A N 1
ATOM 4593 C CA . THR A 1 659 ? 21.245 17.305 -23.931 1.00 89.00 659 THR A CA 1
ATOM 4594 C C . THR A 1 659 ? 21.888 17.937 -22.694 1.00 89.00 659 THR A C 1
ATOM 4596 O O . THR A 1 659 ? 21.495 17.638 -21.564 1.00 89.00 659 THR A O 1
ATOM 4599 N N . SER A 1 660 ? 22.853 18.837 -22.892 1.00 81.06 660 SER A N 1
ATOM 4600 C CA . SER A 1 660 ? 23.280 19.782 -21.853 1.00 81.06 660 SER A CA 1
ATOM 4601 C C . SER A 1 660 ? 22.514 21.103 -21.977 1.00 81.06 660 SER A C 1
ATOM 4603 O O . SER A 1 660 ? 22.057 21.474 -23.061 1.00 81.06 660 SER A O 1
ATOM 4605 N N . GLY A 1 661 ? 22.350 21.815 -20.860 1.00 64.00 661 GLY A N 1
ATOM 4606 C CA . GLY A 1 661 ? 21.772 23.156 -20.848 1.00 64.00 661 GLY A CA 1
ATOM 4607 C C . GLY A 1 661 ? 22.714 24.140 -21.539 1.00 64.00 661 GLY A C 1
ATOM 4608 O O . GLY A 1 661 ? 23.823 24.379 -21.069 1.00 64.00 661 GLY A O 1
ATOM 4609 N N . GLY A 1 662 ? 22.293 24.678 -22.682 1.00 53.09 662 GLY A N 1
ATOM 4610 C CA . GLY A 1 662 ? 23.104 25.501 -23.584 1.00 53.09 662 GLY A CA 1
ATOM 4611 C C . GLY A 1 662 ? 23.390 26.925 -23.101 1.00 53.09 662 GLY A C 1
ATOM 4612 O O . GLY A 1 662 ? 23.156 27.869 -23.851 1.00 53.09 662 GLY A O 1
ATOM 4613 N N . VAL A 1 663 ? 23.887 27.115 -21.876 1.00 53.72 663 VAL A N 1
ATOM 4614 C CA . VAL A 1 663 ? 24.374 28.436 -21.447 1.00 53.72 663 VAL A CA 1
ATOM 4615 C C . VAL A 1 663 ? 25.692 28.732 -22.184 1.00 53.72 663 VAL A C 1
ATOM 4617 O O . VAL A 1 663 ? 26.635 27.949 -22.062 1.00 53.72 663 VAL A O 1
ATOM 4620 N N . PRO A 1 664 ? 25.815 29.831 -22.950 1.00 45.00 664 PRO A N 1
ATOM 4621 C CA . PRO A 1 664 ? 27.077 30.190 -23.596 1.00 45.00 664 PRO A CA 1
ATOM 4622 C C . PRO A 1 664 ? 28.208 30.316 -22.561 1.00 45.00 664 PRO A C 1
ATOM 4624 O O . PRO A 1 664 ? 28.091 31.079 -21.605 1.00 45.00 664 PRO A O 1
ATOM 4627 N N . GLY A 1 665 ? 29.285 29.540 -22.726 1.00 52.69 665 GLY A N 1
ATOM 4628 C CA . GLY A 1 665 ? 30.413 29.474 -21.782 1.00 52.69 665 GLY A CA 1
ATOM 4629 C C . GLY A 1 665 ? 30.317 28.384 -20.701 1.00 52.69 665 GLY A C 1
ATOM 4630 O O . GLY A 1 665 ? 31.246 28.244 -19.907 1.00 52.69 665 GLY A O 1
ATOM 4631 N N . SER A 1 666 ? 29.238 27.591 -20.670 1.00 60.31 666 SER A N 1
ATOM 4632 C CA . SER A 1 666 ? 29.145 26.381 -19.837 1.00 60.31 666 SER A CA 1
ATOM 4633 C C . SER A 1 666 ? 30.073 25.273 -20.354 1.00 60.31 666 SER A C 1
ATOM 4635 O O . SER A 1 666 ? 30.297 25.123 -21.554 1.00 60.31 666 SER A O 1
ATOM 4637 N N . THR A 1 667 ? 30.617 24.481 -19.429 1.00 69.56 667 THR A N 1
ATOM 4638 C CA . THR A 1 667 ? 31.535 23.366 -19.705 1.00 69.56 667 THR A CA 1
ATOM 4639 C C . THR A 1 667 ? 30.827 22.006 -19.815 1.00 69.56 667 THR A C 1
ATOM 4641 O O . THR A 1 667 ? 31.500 20.979 -19.938 1.00 69.56 667 THR A O 1
ATOM 4644 N N . GLY A 1 668 ? 29.489 21.983 -19.753 1.00 78.56 668 GLY A N 1
ATOM 4645 C CA . GLY A 1 668 ? 28.660 20.781 -19.846 1.00 78.56 668 GLY A CA 1
ATOM 4646 C C . GLY A 1 668 ? 28.404 20.353 -21.292 1.00 78.56 668 GLY A C 1
ATOM 4647 O O . GLY A 1 668 ? 27.896 21.131 -22.099 1.00 78.56 668 GLY A O 1
ATOM 4648 N N . SER A 1 669 ? 28.715 19.101 -21.626 1.00 89.00 669 SER A N 1
ATOM 4649 C CA . SER A 1 669 ? 28.469 18.533 -22.962 1.00 89.00 669 SER A CA 1
ATOM 4650 C C . SER A 1 669 ? 27.225 17.635 -22.987 1.00 89.00 669 SER A C 1
ATOM 4652 O O . SER A 1 669 ? 26.870 17.060 -21.952 1.00 89.00 669 SER A O 1
ATOM 4654 N N . PRO A 1 670 ? 26.559 17.472 -24.144 1.00 91.44 670 PRO A N 1
ATOM 4655 C CA . PRO A 1 670 ? 25.580 16.405 -24.314 1.00 91.44 670 PRO A CA 1
ATOM 4656 C C . PRO A 1 670 ? 26.249 15.029 -24.173 1.00 91.44 670 PRO A C 1
ATOM 4658 O O . PRO A 1 670 ? 27.462 14.891 -24.360 1.00 91.44 670 PRO A O 1
ATOM 4661 N N . GLY A 1 671 ? 25.457 14.008 -23.851 1.00 94.00 671 GLY A N 1
ATOM 4662 C CA . GLY A 1 671 ? 25.907 12.622 -23.963 1.00 94.00 671 GLY A CA 1
ATOM 4663 C C . GLY A 1 671 ? 25.990 12.168 -25.422 1.00 94.00 671 GLY A C 1
ATOM 4664 O O . GLY A 1 671 ? 25.687 12.919 -26.350 1.00 94.00 671 GLY A O 1
ATOM 4665 N N . THR A 1 672 ? 26.367 10.913 -25.639 1.00 97.31 672 THR A N 1
ATOM 4666 C CA . THR A 1 672 ? 26.259 10.271 -26.957 1.00 97.31 672 THR A CA 1
ATOM 4667 C C . THR A 1 672 ? 25.044 9.353 -27.016 1.00 97.31 672 THR A C 1
ATOM 4669 O O . THR A 1 672 ? 24.505 8.927 -25.989 1.00 97.31 672 THR A O 1
ATOM 4672 N N . ALA A 1 673 ? 24.555 9.099 -28.231 1.00 98.00 673 ALA A N 1
ATOM 4673 C CA . ALA A 1 673 ? 23.438 8.189 -28.438 1.00 98.00 673 ALA A CA 1
ATOM 4674 C C . ALA A 1 673 ? 23.815 6.762 -28.013 1.00 98.00 673 ALA A C 1
ATOM 4676 O O . ALA A 1 673 ? 24.982 6.372 -28.018 1.00 98.00 673 ALA A O 1
ATOM 4677 N N . GLY A 1 674 ? 22.799 6.002 -27.631 1.00 98.06 674 GLY A N 1
ATOM 4678 C CA . GLY A 1 674 ? 22.905 4.612 -27.239 1.00 98.06 674 GLY A CA 1
ATOM 4679 C C . GLY A 1 674 ? 22.983 3.647 -28.417 1.00 98.06 674 GLY A C 1
ATOM 4680 O O . GLY A 1 674 ? 23.138 4.041 -29.573 1.00 98.06 674 GLY A O 1
ATOM 4681 N N . THR A 1 675 ? 22.841 2.355 -28.125 1.00 98.38 675 THR A N 1
ATOM 4682 C CA . THR A 1 675 ? 22.881 1.300 -29.148 1.00 98.38 675 THR A CA 1
ATOM 4683 C C . THR A 1 675 ? 21.511 0.682 -29.351 1.00 98.38 675 THR A C 1
ATOM 4685 O O . THR A 1 675 ? 20.858 0.311 -28.378 1.00 98.38 675 THR A O 1
ATOM 4688 N N . ILE A 1 676 ? 21.124 0.489 -30.611 1.00 98.56 676 ILE A N 1
ATOM 4689 C CA . ILE A 1 676 ? 19.946 -0.287 -31.003 1.00 98.56 676 ILE A CA 1
ATOM 4690 C C . ILE A 1 676 ? 20.426 -1.464 -31.855 1.00 98.56 676 ILE A C 1
ATOM 4692 O O . ILE A 1 676 ? 21.073 -1.267 -32.881 1.00 98.56 676 ILE A O 1
ATOM 4696 N N . PHE A 1 677 ? 20.128 -2.686 -31.422 1.00 98.06 677 PHE A N 1
ATOM 4697 C CA . PHE A 1 677 ? 20.518 -3.924 -32.084 1.00 98.06 677 PHE A CA 1
ATOM 4698 C C . PHE A 1 677 ? 19.283 -4.710 -32.539 1.00 98.06 677 PHE A C 1
ATOM 4700 O O . PHE A 1 677 ? 18.434 -5.083 -31.728 1.00 98.06 677 PHE A O 1
ATOM 4707 N N . TRP A 1 678 ? 19.200 -4.976 -33.845 1.00 96.88 678 TRP A N 1
ATOM 4708 C CA . TRP A 1 678 ? 18.153 -5.790 -34.471 1.00 96.88 678 TRP A CA 1
ATOM 4709 C C . TRP A 1 678 ? 18.727 -7.161 -34.841 1.00 96.88 678 TRP A C 1
ATOM 4711 O O . TRP A 1 678 ? 19.419 -7.306 -35.846 1.00 96.88 678 TRP A O 1
ATOM 4721 N N . GLY A 1 679 ? 18.458 -8.164 -34.007 1.00 94.81 679 GLY A N 1
ATOM 4722 C CA . GLY A 1 679 ? 18.990 -9.518 -34.143 1.00 94.81 679 GLY A CA 1
ATOM 4723 C C . GLY A 1 679 ? 18.020 -10.475 -34.823 1.00 94.81 679 GLY A C 1
ATOM 4724 O O . GLY A 1 679 ? 16.853 -10.576 -34.434 1.00 94.81 679 GLY A O 1
ATOM 4725 N N . GLN A 1 680 ? 18.493 -11.221 -35.818 1.00 93.94 680 GLN A N 1
ATOM 4726 C CA . GLN A 1 680 ? 17.734 -12.312 -36.425 1.00 93.94 680 GLN A CA 1
ATOM 4727 C C . GLN A 1 680 ? 18.073 -13.624 -35.716 1.00 93.94 680 GLN A C 1
ATOM 4729 O O . GLN A 1 680 ? 19.233 -14.027 -35.687 1.00 93.94 680 GLN A O 1
ATOM 4734 N N . ILE A 1 681 ? 17.068 -14.300 -35.163 1.00 89.38 681 ILE A N 1
ATOM 4735 C CA . ILE A 1 681 ? 17.224 -15.685 -34.709 1.00 89.38 681 ILE A CA 1
ATOM 4736 C C . ILE A 1 681 ? 17.069 -16.566 -35.955 1.00 89.38 681 ILE A C 1
ATOM 4738 O O . ILE A 1 681 ? 16.043 -16.449 -36.635 1.00 89.38 681 ILE A O 1
ATOM 4742 N N . PRO A 1 682 ? 18.059 -17.409 -36.302 1.00 79.62 682 PRO A N 1
ATOM 4743 C CA . PRO A 1 682 ? 17.924 -18.317 -37.431 1.00 79.62 682 PRO A CA 1
ATOM 4744 C C . PRO A 1 682 ? 16.706 -19.220 -37.239 1.00 79.62 682 PRO A C 1
ATOM 4746 O O . PRO A 1 682 ? 16.419 -19.659 -36.123 1.00 79.62 682 PRO A O 1
ATOM 4749 N N . VAL A 1 683 ? 15.990 -19.520 -38.322 1.00 73.25 683 VAL A N 1
ATOM 4750 C CA . VAL A 1 683 ? 14.910 -20.508 -38.245 1.00 73.25 683 VAL A CA 1
ATOM 4751 C C . VAL A 1 683 ? 15.502 -21.867 -37.846 1.00 73.25 683 VAL A C 1
ATOM 4753 O O . VAL A 1 683 ? 16.626 -22.180 -38.266 1.00 73.25 683 VAL A O 1
ATOM 4756 N N . PRO A 1 684 ? 14.796 -22.678 -37.036 1.00 63.84 684 PRO A N 1
ATOM 4757 C CA . PRO A 1 684 ? 15.251 -24.024 -36.702 1.00 63.84 684 PRO A CA 1
ATOM 4758 C C . PRO A 1 684 ? 15.650 -24.792 -37.973 1.00 63.84 684 PRO A C 1
ATOM 4760 O O . PRO A 1 684 ? 14.871 -24.857 -38.920 1.00 63.84 684 PRO A O 1
ATOM 4763 N N . GLY A 1 685 ? 16.880 -25.321 -38.012 1.00 56.22 685 GLY A N 1
ATOM 4764 C CA . GLY A 1 685 ? 17.442 -26.012 -39.184 1.00 56.22 685 GLY A CA 1
ATOM 4765 C C . GLY A 1 685 ? 18.364 -25.180 -40.094 1.00 56.22 685 GLY A C 1
ATOM 4766 O O . GLY A 1 685 ? 18.833 -25.699 -41.102 1.00 56.22 685 GLY A O 1
ATOM 4767 N N . THR A 1 686 ? 18.672 -23.922 -39.757 1.00 58.31 686 THR A N 1
ATOM 4768 C CA . THR A 1 686 ? 19.636 -23.103 -40.523 1.00 58.31 686 THR A CA 1
ATOM 4769 C C . THR A 1 686 ? 21.089 -23.469 -40.175 1.00 58.31 686 THR A C 1
ATOM 4771 O O . THR A 1 686 ? 21.499 -23.314 -39.026 1.00 58.31 686 THR A O 1
ATOM 4774 N N . ILE A 1 687 ? 21.896 -23.899 -41.156 1.00 47.31 687 ILE A N 1
ATOM 4775 C CA . ILE A 1 687 ? 23.357 -24.059 -41.009 1.00 47.31 687 ILE A CA 1
ATOM 4776 C C . ILE A 1 687 ? 24.032 -22.717 -41.314 1.00 47.31 687 ILE A C 1
ATOM 4778 O O . ILE A 1 687 ? 23.883 -22.181 -42.410 1.00 47.31 687 ILE A O 1
ATOM 4782 N N . MET A 1 688 ? 24.793 -22.179 -40.357 1.00 40.75 688 MET A N 1
ATOM 4783 C CA . MET A 1 688 ? 25.642 -21.005 -40.576 1.00 40.75 688 MET A CA 1
ATOM 4784 C C . MET A 1 688 ? 27.030 -21.455 -41.038 1.00 40.75 688 MET A C 1
ATOM 4786 O O . MET A 1 688 ? 27.760 -22.087 -40.278 1.00 40.75 688 MET A O 1
ATOM 4790 N N . THR A 1 689 ? 27.412 -21.120 -42.270 1.00 33.91 689 THR A N 1
ATOM 4791 C CA . THR A 1 689 ? 28.802 -21.238 -42.731 1.00 33.91 689 THR A CA 1
ATOM 4792 C C . THR A 1 689 ? 29.470 -19.872 -42.628 1.00 33.91 689 THR A C 1
ATOM 4794 O O . THR A 1 689 ? 29.095 -18.950 -43.352 1.00 33.91 689 THR A O 1
ATOM 4797 N N . PHE A 1 690 ? 30.447 -19.734 -41.735 1.00 34.38 690 PHE A N 1
ATOM 4798 C CA . PHE A 1 690 ? 31.305 -18.551 -41.674 1.00 34.38 690 PHE A CA 1
ATOM 4799 C C . PHE A 1 690 ? 32.423 -18.691 -42.719 1.00 34.38 690 PHE A C 1
ATOM 4801 O O . PHE A 1 690 ? 33.003 -19.770 -42.849 1.00 34.38 690 PHE A O 1
ATOM 4808 N N . LYS A 1 691 ? 32.697 -17.621 -43.471 1.00 33.88 691 LYS A N 1
ATOM 4809 C CA . LYS A 1 691 ? 33.954 -17.445 -44.208 1.00 33.88 691 LYS A CA 1
ATOM 4810 C C . LYS A 1 691 ? 34.855 -16.504 -43.434 1.00 33.88 691 LYS A C 1
ATOM 4812 O O . LYS A 1 691 ? 34.298 -15.527 -42.882 1.00 33.88 691 LYS A O 1
#

Sequence (691 aa):
MHKNRKRKPLRNKSEGAINLLFWLAAAFFVLAALPARATTYNWKASTTGDWSVAANWVEGFVPTNGDDAVITNSGVSVILSSASSNLSSLTLSRTLTFTNWDTYLLATNVSILSNGLMTCVGLFTNNAMSNRVYIICTNITIAAGGSISVDSRGYAGGYNAAGNGPGAGAQYCAASHGGRGGMYQASSPGAIYGLTNAPAFPGSGGGGWVSTTGGAGGGAIRIQANGTVTVDGTISADGQGTTEVATGAGSGGSIFITMRLLAGNGVMRARGGRASSGGAGAGCGGGGRIAVIYDTATQSTSAVPGIVFSVAGNYGGVTAGDSDAGTLFFSDNSFLQETFVHSGEWWVDGFTNWAPNNLFVSNGWLRIGGGGFTLSVTNAITVQGNNSSLYKLELSNAVVSCASMYVTSAVFRLGQVVTSVAALSCGGDIVLTNGARMHVYAAATNQSQPEYGALINVAGTLAIAPNAWLYSYSHETNGGSVWFQVNKLLVSAGGGISANSSGFMGRSNLKGLGPGGGQLYAGGGYGGTGGNYGVSGGGPTYGLSNAPVDPGSAGGGWSGGGGTPGGNGGGLIRVNANDTITVDGSLLANGDSTTAAATGAGSGGGIYLVTRIFSGNGGAINANAGSASSTGGGGGGGRIAIWRMYHSFTGTVSAALGTSGGVPGSTGSPGTAGTIFWGQIPVPGTIMTFK

pLDDT: mean 88.24, std 16.74, range [27.38, 98.94]

Foldseek 3Di:
DDDDDDDDPDPPPDDPDDDDDDDDPPPPPPPPPDQPPAAEWEFDALDEEELCQLVRIPVSGRGAAAHEYEAQHPNYAYEQAAEGHQYQEYAFQEHYEYEFLPHEYHYAEYEFDANGEYEYDAAAAAQDATTEYHYAYAEYAQAANGEYFQELRYWWFEFQAWTYYQQTAGFLWAGEAQWFKFDAPPGGTGDHDADQAARSHWWIWYYYRDRDTAKGTFEEHHYHHAAEYEDAEEYAREIAADADARYETIEFTEYHYAYAEYAYQYEYAREWYAYDLPYARYMTHAFHHYHYEHNPVSHVVDDQHNYEAERFIDDRHDRYGTMHGGHYHYQDCSNPDLEDRYEHAYDYPPQAEDEEQHHHFEQYHYAHDDARHEYHHEAEYEFDYCAQRGTEDAYANYEYEHQEYYYANHEYEYHPPAPAEYEYAHVEEHEFYHQYEYEYEFHADPCPPDLARYEYEHAYEHAWEANYEYEWAADQARQHTYAYEYQEYHAAANYEYFQELRAHWFWFPAFWHDQQTFGAQWAGEAQWFTWAFAPGGTGDHDDDLAAASGWWTFYYHYDPPPTDTAKGTFHEAHYEHAAEYEFQEEYYREIAAEQDPRHYTIEFTEYHYAHAEYEYDAYEYARETYAYAAAGIKYEFYHYHHEYQYYDYPYYYFRYWYQYHPDVPHRYGIIYGGHHHYHYDDDPPDDDDDD

Secondary structure (DSSP, 8-state):
---------------S---S--SS-------------PPEEEBPTT--EETT-GGGBTTSS---TT-EEEE-STT-EEEE-SPPPEEEEEEESSEEEE-SSS--EEEEEEEE-TT-EEEE---BSSSS----EEEEEEEEEE-TT-EEE-TT-SBPPPBSS--SSTTPPPTTPPP-SSSPPPPBTTBPPPPP-S-SSS--SPPPPPP--SS-BPPPPP-EEEEEESSEEEESSEEE-PPPPB-STT-BPPPP-EEEEE-SEEE-S-EEE-PPPPBPSSSTT-BPPPP-EEEEE--HHHHTTSPPP-PEEE------TTTSBP----EEEESSSTT--SEE--EEEEE-TT--EE--S-EEEES-EEEE-SSSEEEE-SSEEEEE-S-TTT-EEEETTEEEEESEEEEESSEEEE-SS-SS-EEEEESS-EEEETT-EEEEEPPP--SSS-S-SEEEEEEEEEEE-TT-EEEEE--TTT---EEEEEEEEEE-TT-EEE-TT-SSPPEETBPPSSTTPPPTTSPP-SSSPPPPBTTBPPPPP-S-SSS--SPPPPPEE--TTT-PPPPPPP-EEEEEEEEEEEESSEEE-PPPPB-STTBPPPPP-EEEEEEEEEE-SS-EEE-PPPPBSSSSPPPPP-EEEEEESEE---SEEE-PPPPP---TT--BPP----EEEEEEPPPTT------